Protein AF-0000000084531245 (afdb_homodimer)

pLDDT: mean 95.34, std 7.5, range [38.34, 98.94]

Sequence (438 aa):
MPRAVPDQLADLPYADLLRPHTGPLRADARYDTAHFDGGEHTDESGAGAAFLECAFTGVALSGVKLRQARFNEVWVQAGRWVACDLSDSDWQDSAVTGGVLAGIAGYGSALRRVVFRGCKLEAVNLRAAVLRDVVFEDCLLRDVDFGEAKLTGVSFPGSTLEEVRLRGATLSKVDLRGAARLDLPDGHQGLRGALISSSQLLDLAPQFAHALGIQVKDVMPRAVPDQLADLPYADLLRPHTGPLRADARYDTAHFDGGEHTDESGAGAAFLECAFTGVALSGVKLRQARFNEVWVQAGRWVACDLSDSDWQDSAVTGGVLAGIAGYGSALRRVVFRGCKLEAVNLRAAVLRDVVFEDCLLRDVDFGEAKLTGVSFPGSTLEEVRLRGATLSKVDLRGAARLDLPDGHQGLRGALISSSQLLDLAPQFAHALGIQVKDV

Secondary structure (DSSP, 8-state):
------SSGGGSTTGGG-EE--S---TT-EEESEEEES-EEES-B-TT-EEES-EEES-EEES-B-TT-EEES-EEEEEEEES-B-TT-EEEEEEEEEEEEES-B-TT-EEEEEEEES-EEES-B-TT-EEEEEEEES-EEES-B-TT-EEEEEE-TT-EEES-B-TT-EEESEE-TT-SEEE-TTGGGT-TTEEE-HHHHHHHHHHHHHHTT-EE---/------SSGGGSTTGGG-EE--S---TT-EEESEEEES-EEES-B-TT-EEES-EEES-EEES-B-TT-EEES-EEEEEEEES-B-TT-EEEEEEEEEEEEES-B-TT-EEEEEEEES-EEES-B-TT-EEEEEEEES-EEES-B-TT-EEEEEE-TT-EEES-B-TT-EEESEE-TT-SEEE-TTGGGT-TTEEE-HHHHHHHHHHHHHHTT-EE---

InterPro domains:
  IPR001646 Pentapeptide repeat [PF13599] (90-165)

Nearest PDB structures (foldseek):
  6fls-assembly1_A  TM=7.492E-01  e=1.542E-08  Clostridium botulinum
  2w7z-assembly1_A  TM=6.472E-01  e=1.890E-09  Enterococcus faecalis
  2j8k-assembly1_A  TM=6.801E-01  e=9.254E-08  Nostoc punctiforme
  2xt4-assembly1_A  TM=4.707E-01  e=8.792E-08  Xanthomonas albilineans
  4yei-assembly3_C  TM=3.293E-01  e=1.134E-08  synthetic construct

Solvent-accessible surface area (backbone atoms only — not comparable to full-atom values): 19216 Å² total; per-residue (Å²): 121,83,76,81,76,67,89,48,69,81,61,40,95,57,43,88,61,45,36,83,53,88,70,81,64,41,57,61,35,76,41,67,24,29,28,34,72,38,61,73,44,63,66,35,42,24,34,45,15,35,34,35,47,24,36,33,41,44,29,31,33,38,44,26,32,28,34,46,16,36,35,37,40,28,41,36,32,47,26,41,39,31,46,26,33,34,30,45,15,38,39,29,56,24,38,38,35,36,36,37,39,31,45,30,36,26,35,48,15,37,36,34,45,30,39,37,34,46,26,38,36,34,44,28,35,30,32,47,14,38,35,35,45,28,38,35,32,48,21,42,34,35,42,28,33,34,30,48,11,38,37,34,42,29,36,26,42,58,10,34,36,39,58,28,37,26,44,64,21,46,35,38,65,23,40,48,56,47,32,69,39,84,37,44,87,38,37,82,56,21,39,36,33,27,34,32,21,63,72,53,43,60,72,46,31,65,55,45,35,49,74,54,44,27,44,73,54,74,133,122,81,76,81,76,65,89,48,70,81,61,39,95,57,42,87,61,44,38,82,52,85,71,81,63,43,57,60,37,76,40,66,24,28,27,35,71,36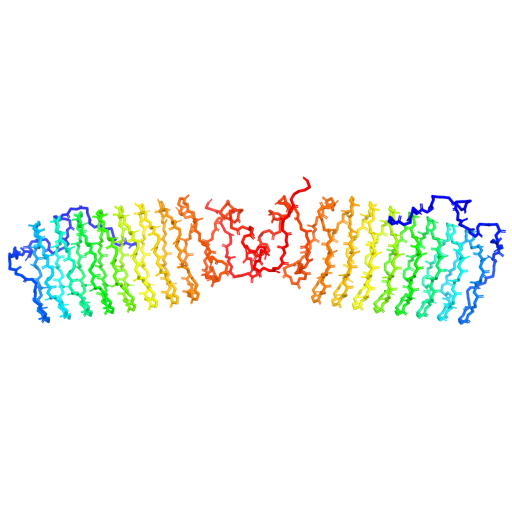,61,72,45,63,65,36,43,23,34,46,15,34,36,36,48,24,37,32,42,44,29,32,34,37,45,25,32,29,34,46,16,35,34,37,42,28,42,35,33,48,26,40,38,32,47,27,32,35,31,46,17,39,40,31,57,24,38,38,35,36,37,38,40,31,46,30,37,26,34,48,15,37,36,35,43,30,38,36,34,46,26,38,37,34,45,27,34,31,32,47,16,39,36,35,46,29,37,34,33,46,20,40,35,34,44,28,32,35,30,48,11,39,36,34,42,30,38,26,43,57,10,34,35,38,57,29,37,25,44,63,22,45,35,39,65,22,41,48,57,46,32,68,39,86,37,45,88,40,37,81,55,21,38,36,34,25,34,31,22,63,71,53,44,61,72,45,31,64,57,46,35,48,74,54,45,27,43,74,54,74,133

Radius of gyration: 33.43 Å; Cα contacts (8 Å, |Δi|>4): 1428; chains: 2; bounding box: 36×99×64 Å

Foldseek 3Di:
DLPDADPDLVSQPCSVVEDEDDDAADDLAEAENYEAAEDEHELAENANYEYALYEYENYEYYCYEHDQYEAYNYEYEQYEYECYEDDQYEAECYEYEHHEAENYEHDNYEHASYEYYNYEYYLYEHDQYEYAQYEAELYEHANYEPHLYEHENYEYANYEYHQYEFANYHYANYEDQRHPYDDYPPCCRGCVRYDYDPVVCVVCVCVVCVVVVHDDDDD/DLPDADPDLVSQPCSVVEDEDDDAADDLAEAENYEAAEDEHELAENANYEYALYEYENYEYYLYEHDQYEAYNYEYEQYEYECYEQDQYEAECYEHEHHEAENYEHDNYEHASYEYYNYEYYLYEHDQYEYAQYEAELYEHANYEPHLYEHENYEYANYEYHQYEFANYHYANYEDQRHPYDDYPPCCRGCVRYDYDPVVCVVCVCVVCVVVVHDDDDD

Structure (mmCIF, N/CA/C/O backbone):
data_AF-0000000084531245-model_v1
#
loop_
_entity.id
_entity.type
_entity.pdbx_description
1 polymer 'Pentapeptide repeat-containing protein'
#
loop_
_atom_site.group_PDB
_atom_site.id
_atom_site.type_symbol
_atom_site.label_atom_id
_atom_site.label_alt_id
_atom_site.label_comp_id
_atom_site.label_asym_id
_atom_site.label_entity_id
_atom_site.label_seq_id
_atom_site.pdbx_PDB_ins_code
_atom_site.Cartn_x
_atom_site.Cartn_y
_atom_site.Cartn_z
_atom_site.occupancy
_atom_site.B_iso_or_equiv
_atom_site.auth_seq_id
_atom_site.auth_comp_id
_atom_site.auth_asym_id
_atom_site.auth_atom_id
_atom_site.pdbx_PDB_model_num
ATOM 1 N N . MET A 1 1 ? -19.453 25.75 10.125 1 38.34 1 MET A N 1
ATOM 2 C CA . MET A 1 1 ? -18.672 26.516 9.156 1 38.34 1 MET A CA 1
ATOM 3 C C . MET A 1 1 ? -17.359 27.016 9.766 1 38.34 1 MET A C 1
ATOM 5 O O . MET A 1 1 ? -17.344 27.484 10.906 1 38.34 1 MET A O 1
ATOM 9 N N . PRO A 1 2 ? -16.281 26.359 9.336 1 47.31 2 PRO A N 1
ATOM 10 C CA . PRO A 1 2 ? -15.086 26.906 9.977 1 47.31 2 PRO A CA 1
ATOM 11 C C . PRO A 1 2 ? -15.109 28.422 10.109 1 47.31 2 PRO A C 1
ATOM 13 O O . PRO A 1 2 ? -15.727 29.109 9.289 1 47.31 2 PRO A O 1
ATOM 16 N N . ARG A 1 3 ? -15.336 29 11.227 1 59 3 ARG A N 1
ATOM 17 C CA . ARG A 1 3 ? -15.305 30.453 11.383 1 59 3 ARG A CA 1
ATOM 18 C C . ARG A 1 3 ? -14.305 31.078 10.422 1 59 3 ARG A C 1
ATOM 20 O O . ARG A 1 3 ? -13.211 30.547 10.219 1 59 3 ARG A O 1
ATOM 27 N N . ALA A 1 4 ? -14.703 31.969 9.523 1 73.56 4 ALA A N 1
ATOM 28 C CA . ALA A 1 4 ? -13.922 32.75 8.562 1 73.56 4 ALA A CA 1
ATOM 29 C C . ALA A 1 4 ? -12.688 33.344 9.219 1 73.56 4 ALA A C 1
ATOM 31 O O . ALA A 1 4 ? -12.773 33.938 10.305 1 73.56 4 ALA A O 1
ATOM 32 N N . VAL A 1 5 ? -11.578 33.031 8.812 1 86.81 5 VAL A N 1
ATOM 33 C CA . VAL A 1 5 ? -10.312 33.562 9.297 1 86.81 5 VAL A CA 1
ATOM 34 C C . VAL A 1 5 ? -10.227 35.062 8.961 1 86.81 5 VAL A C 1
ATOM 36 O O . VAL A 1 5 ? -10.453 35.438 7.816 1 86.81 5 VAL A O 1
ATOM 39 N N . PRO A 1 6 ? -10.078 35.844 9.938 1 91.5 6 PRO A N 1
ATOM 40 C CA . PRO A 1 6 ? -9.945 37.281 9.656 1 91.5 6 PRO A CA 1
ATOM 41 C C . PRO A 1 6 ? -8.789 37.594 8.711 1 91.5 6 PRO A C 1
ATOM 43 O O . PRO A 1 6 ? -7.703 37 8.852 1 91.5 6 PRO A O 1
ATOM 46 N N . ASP A 1 7 ? -8.977 38.625 7.805 1 90.25 7 ASP A N 1
ATOM 47 C CA . ASP A 1 7 ? -7.938 39 6.848 1 90.25 7 ASP A CA 1
ATOM 48 C C . ASP A 1 7 ? -7.125 40.188 7.352 1 90.25 7 ASP A C 1
ATOM 50 O O . ASP A 1 7 ? -5.941 40.312 7.035 1 90.25 7 ASP A O 1
ATOM 54 N N . GLN A 1 8 ? -7.906 41.031 8.055 1 95.38 8 GLN A N 1
ATOM 55 C CA . GLN A 1 8 ? -7.246 42.219 8.602 1 95.38 8 GLN A CA 1
ATOM 56 C C . GLN A 1 8 ? -7.605 42.406 10.07 1 95.38 8 GLN A C 1
ATOM 58 O O . GLN A 1 8 ? -8.578 41.844 10.562 1 95.38 8 GLN A O 1
ATOM 63 N N . LEU A 1 9 ? -6.824 43.219 10.695 1 96.12 9 LEU A N 1
ATOM 64 C CA . LEU A 1 9 ? -6.965 43.469 12.125 1 96.12 9 LEU A CA 1
ATOM 65 C C . LEU A 1 9 ? -8.383 43.906 12.461 1 96.12 9 LEU A C 1
ATOM 67 O O . LEU A 1 9 ? -8.969 43.438 13.438 1 96.12 9 LEU A O 1
ATOM 71 N N . ALA A 1 10 ? -8.953 44.719 11.586 1 95.81 10 ALA A N 1
ATOM 72 C CA . ALA A 1 10 ? -10.266 45.312 11.828 1 95.81 10 ALA A CA 1
ATOM 73 C C . ALA A 1 10 ? -11.367 44.25 11.781 1 95.81 10 ALA A C 1
ATOM 75 O O . ALA A 1 10 ? -12.484 44.5 12.234 1 95.81 10 ALA A O 1
ATOM 76 N N . ASP A 1 11 ? -11.078 43.094 11.195 1 95.94 11 ASP A N 1
ATOM 77 C CA . ASP A 1 11 ? -12.062 42.031 11.039 1 95.94 11 ASP A CA 1
ATOM 78 C C . ASP A 1 11 ? -12.188 41.219 12.312 1 95.94 11 ASP A C 1
ATOM 80 O O . ASP A 1 11 ? -13.117 40.406 12.453 1 95.94 11 ASP A O 1
ATOM 84 N N . LEU A 1 12 ? -11.258 41.438 13.289 1 97 12 LEU A N 1
ATOM 85 C CA . LEU A 1 12 ? -11.281 40.656 14.523 1 97 12 LEU A CA 1
ATOM 86 C C . LEU A 1 12 ? -12.453 41.062 15.406 1 97 12 LEU A C 1
ATOM 88 O O . LEU A 1 12 ? -12.773 42.25 15.508 1 97 12 LEU A O 1
ATOM 92 N N . PRO A 1 13 ? -13.109 40.094 16 1 95.88 13 PRO A N 1
ATOM 93 C CA . PRO A 1 13 ? -14.242 40.406 16.875 1 95.88 13 PRO A CA 1
ATOM 94 C C . PRO A 1 13 ? -13.836 41.344 18.031 1 95.88 13 PRO A C 1
ATOM 96 O O . PRO A 1 13 ? -14.672 42.062 18.562 1 95.88 13 PRO A O 1
ATOM 99 N N . TYR A 1 14 ? -12.57 41.375 18.438 1 97.62 14 TYR A N 1
ATOM 100 C CA . TYR A 1 14 ? -12.102 42.156 19.578 1 97.62 14 TYR A CA 1
ATOM 101 C C . TYR A 1 14 ? -11.172 43.281 19.125 1 97.62 14 TYR A C 1
ATOM 103 O O . TYR A 1 14 ? -10.406 43.812 19.922 1 97.62 14 TYR A O 1
ATOM 111 N N . ALA A 1 15 ? -11.25 43.688 17.891 1 97.94 15 ALA A N 1
ATOM 112 C CA . ALA A 1 15 ? -10.344 44.688 17.312 1 97.94 15 ALA A CA 1
ATOM 113 C C . ALA A 1 15 ? -10.383 46 18.094 1 97.94 15 ALA A C 1
ATOM 115 O O . ALA A 1 15 ? -9.336 46.594 18.359 1 97.94 15 ALA A O 1
ATOM 116 N N . ASP A 1 16 ? -11.5 46.344 18.562 1 97.44 16 ASP A N 1
ATOM 117 C CA . ASP A 1 16 ? -11.688 47.625 19.219 1 97.44 16 ASP A CA 1
ATOM 118 C C . ASP A 1 16 ? -11.125 47.625 20.641 1 97.44 16 ASP A C 1
ATOM 120 O O . ASP A 1 16 ? -10.93 48.688 21.25 1 97.44 16 ASP A O 1
ATOM 124 N N . LEU A 1 17 ? -10.914 46.469 21.109 1 98.25 17 LEU A N 1
ATOM 125 C CA . LEU A 1 17 ? -10.453 46.344 22.484 1 98.25 17 LEU A CA 1
ATOM 126 C C . LEU A 1 17 ? -8.93 46.312 22.547 1 98.25 17 LEU A C 1
ATOM 128 O O . LEU A 1 17 ? -8.352 46.438 23.625 1 98.25 17 LEU A O 1
ATOM 132 N N . LEU A 1 18 ? -8.32 46.156 21.406 1 98.44 18 LEU A N 1
ATOM 133 C CA . LEU A 1 18 ? -6.879 45.938 21.359 1 98.44 18 LEU A CA 1
ATOM 134 C C . LEU A 1 18 ? -6.137 47.188 21.859 1 98.44 18 LEU A C 1
ATOM 136 O O . LEU A 1 18 ? -6.488 48.312 21.5 1 98.44 18 LEU A O 1
ATOM 140 N N . ARG A 1 19 ? -5.219 47.031 22.703 1 98 19 ARG A N 1
ATOM 141 C CA . ARG A 1 19 ? -4.301 48.062 23.156 1 98 19 ARG A CA 1
ATOM 142 C C . ARG A 1 19 ? -2.865 47.719 22.766 1 98 19 ARG A C 1
ATOM 144 O O . ARG A 1 19 ? -2.436 46.562 22.875 1 98 19 ARG A O 1
ATOM 151 N N . PRO A 1 20 ? -2.193 48.719 22.344 1 97.44 20 PRO A N 1
ATOM 152 C CA . PRO A 1 20 ? -0.807 48.469 21.953 1 97.44 20 PRO A CA 1
ATOM 153 C C . PRO A 1 20 ? 0.051 48 23.125 1 97.44 20 PRO A C 1
ATOM 155 O O . PRO A 1 20 ? -0.112 48.469 24.25 1 97.44 20 PRO A O 1
ATOM 158 N N . HIS A 1 21 ? 0.826 47.031 22.859 1 96.31 21 HIS A N 1
ATOM 159 C CA . HIS A 1 21 ? 1.836 46.562 23.812 1 96.31 21 HIS A CA 1
ATOM 160 C C . HIS A 1 21 ? 3.242 46.812 23.266 1 96.31 21 HIS A C 1
ATOM 162 O O . HIS A 1 21 ? 3.578 46.344 22.188 1 96.31 21 HIS A O 1
ATOM 168 N N . THR A 1 22 ? 4.148 47.469 24.031 1 92.19 22 THR A N 1
ATOM 169 C CA . THR A 1 22 ? 5.48 47.781 23.531 1 92.19 22 THR A CA 1
ATOM 170 C C . THR A 1 22 ? 6.555 47.188 24.438 1 92.19 22 THR A C 1
ATOM 172 O O . THR A 1 22 ? 7.746 47.281 24.141 1 92.19 22 THR A O 1
ATOM 175 N N . GLY A 1 23 ? 6.258 46.562 25.438 1 93.75 23 GLY A N 1
ATOM 176 C CA . GLY A 1 23 ? 7.227 46 26.359 1 93.75 23 GLY A CA 1
ATOM 177 C C . GLY A 1 23 ? 7.672 44.594 25.969 1 93.75 23 GLY A C 1
ATOM 178 O O . GLY A 1 23 ? 7.238 44.094 24.938 1 93.75 23 GLY A O 1
ATOM 179 N N . PRO A 1 24 ? 8.641 44.062 26.703 1 96.25 24 PRO A N 1
ATOM 180 C CA . PRO A 1 24 ? 9.102 42.688 26.438 1 96.25 24 PRO A CA 1
ATOM 181 C C . PRO A 1 24 ? 8.07 41.625 26.828 1 96.25 24 PRO A C 1
ATOM 183 O O . PRO A 1 24 ? 7.094 41.938 27.516 1 96.25 24 PRO A O 1
ATOM 186 N N . LEU A 1 25 ? 8.258 40.5 26.281 1 97.62 25 LEU A N 1
ATOM 187 C CA . LEU A 1 25 ? 7.477 39.344 26.75 1 97.62 25 LEU A CA 1
ATOM 188 C C . LEU A 1 25 ? 7.984 38.875 28.109 1 97.62 25 LEU A C 1
ATOM 190 O O . LEU A 1 25 ? 9.195 38.875 28.359 1 97.62 25 LEU A O 1
ATOM 194 N N . ARG A 1 26 ? 7.113 38.5 28.891 1 97.62 26 ARG A N 1
ATOM 195 C CA . ARG A 1 26 ? 7.5 38.062 30.234 1 97.62 26 ARG A CA 1
ATOM 196 C C . ARG A 1 26 ? 6.883 36.719 30.562 1 97.62 26 ARG A C 1
ATOM 198 O O . ARG A 1 26 ? 5.734 36.438 30.203 1 97.62 26 ARG A O 1
ATOM 205 N N . ALA A 1 27 ? 7.633 35.906 31.281 1 98.12 27 ALA A N 1
ATOM 206 C CA . ALA A 1 27 ? 7.152 34.594 31.734 1 98.12 27 ALA A CA 1
ATOM 207 C C . ALA A 1 27 ? 5.91 34.75 32.594 1 98.12 27 ALA A C 1
ATOM 209 O O . ALA A 1 27 ? 5.832 35.656 33.438 1 98.12 27 ALA A O 1
ATOM 210 N N . ASP A 1 28 ? 4.945 33.969 32.375 1 98.19 28 ASP A N 1
ATOM 211 C CA . ASP A 1 28 ? 3.725 33.844 33.156 1 98.19 28 ASP A CA 1
ATOM 212 C C . ASP A 1 28 ? 2.887 35.094 33.094 1 98.19 28 ASP A C 1
ATOM 214 O O . ASP A 1 28 ? 1.968 35.281 33.906 1 98.19 28 ASP A O 1
ATOM 218 N N . ALA A 1 29 ? 3.238 36 32.219 1 98.25 29 ALA A N 1
ATOM 219 C CA . ALA A 1 29 ? 2.441 37.188 32.031 1 98.25 29 ALA A CA 1
ATOM 220 C C . ALA A 1 29 ? 1.121 36.906 31.328 1 98.25 29 ALA A C 1
ATOM 222 O O . ALA A 1 29 ? 1.006 35.906 30.625 1 98.25 29 ALA A O 1
ATOM 223 N N . ARG A 1 30 ? 0.174 37.688 31.656 1 98.56 30 ARG A N 1
ATOM 224 C CA . ARG A 1 30 ? -1.109 37.625 30.969 1 98.56 30 ARG A CA 1
ATOM 225 C C . ARG A 1 30 ? -1.306 38.844 30.047 1 98.56 30 ARG A C 1
ATOM 227 O O . ARG A 1 30 ? -1.267 39.969 30.5 1 98.56 30 ARG A O 1
ATOM 234 N N . TYR A 1 31 ? -1.425 38.562 28.875 1 98.5 31 TYR A N 1
ATOM 235 C CA . TYR A 1 31 ? -1.723 39.594 27.891 1 98.5 31 TYR A CA 1
ATOM 236 C C . TYR A 1 31 ? -3.156 39.469 27.375 1 98.5 31 TYR A C 1
ATOM 238 O O . TYR A 1 31 ? -3.527 38.438 26.797 1 98.5 31 TYR A O 1
ATOM 246 N N . ASP A 1 32 ? -3.928 40.406 27.672 1 98.38 32 ASP A N 1
ATOM 247 C CA . ASP A 1 32 ? -5.332 40.469 27.266 1 98.38 32 ASP A CA 1
ATOM 248 C C . ASP A 1 32 ? -5.602 41.656 26.344 1 98.38 32 ASP A C 1
ATOM 250 O O . ASP A 1 32 ? -5.332 42.812 26.703 1 98.38 32 ASP A O 1
ATOM 254 N N . THR A 1 33 ? -6.137 41.312 25.141 1 98.62 33 THR A N 1
ATOM 255 C CA . THR A 1 33 ? -6.484 42.344 24.172 1 98.62 33 THR A CA 1
ATOM 256 C C . THR A 1 33 ? -5.281 43.25 23.875 1 98.62 33 THR A C 1
ATOM 258 O O . THR A 1 33 ? -5.402 44.469 23.844 1 98.62 33 THR A O 1
ATOM 261 N N . ALA A 1 34 ? -4.211 42.625 23.766 1 98.69 34 ALA A N 1
ATOM 262 C CA . ALA A 1 34 ? -2.98 43.344 23.438 1 98.69 34 ALA A CA 1
ATOM 263 C C . ALA A 1 34 ? -2.678 43.25 21.953 1 98.69 34 ALA A C 1
ATOM 265 O O . ALA A 1 34 ? -2.902 42.188 21.328 1 98.69 34 ALA A O 1
ATOM 266 N N . HIS A 1 35 ? -2.23 44.312 21.375 1 98.75 35 HIS A N 1
ATOM 267 C CA . HIS A 1 35 ? -1.747 44.344 20 1 98.75 35 HIS A CA 1
ATOM 268 C C . HIS A 1 35 ? -0.234 44.5 19.953 1 98.75 35 HIS A C 1
ATOM 270 O O . HIS A 1 35 ? 0.286 45.531 20.375 1 98.75 35 HIS A O 1
ATOM 276 N N . PHE A 1 36 ? 0.407 43.469 19.578 1 98.12 36 PHE A N 1
ATOM 277 C CA . PHE A 1 36 ? 1.828 43.531 19.266 1 98.12 36 PHE A CA 1
ATOM 278 C C . PHE A 1 36 ? 2.039 43.938 17.797 1 98.12 36 PHE A C 1
ATOM 280 O O . PHE A 1 36 ? 1.773 43.125 16.906 1 98.12 36 PHE A O 1
ATOM 287 N N . ASP A 1 37 ? 2.441 45.094 17.547 1 96.88 37 ASP A N 1
ATOM 288 C CA . ASP A 1 37 ? 2.457 45.688 16.219 1 96.88 37 ASP A CA 1
ATOM 289 C C . ASP A 1 37 ? 3.885 45.969 15.758 1 96.88 37 ASP A C 1
ATOM 291 O O . ASP A 1 37 ? 4.445 47.031 16.062 1 96.88 37 ASP A O 1
ATOM 295 N N . GLY A 1 38 ? 4.312 45.031 14.977 1 94.94 38 GLY A N 1
ATOM 296 C CA . GLY A 1 38 ? 5.684 45.156 14.508 1 94.94 38 GLY A CA 1
ATOM 297 C C . GLY A 1 38 ? 6.715 44.906 15.594 1 94.94 38 GLY A C 1
ATOM 298 O O . GLY A 1 38 ? 6.406 44.281 16.609 1 94.94 38 GLY A O 1
ATOM 299 N N . GLY A 1 39 ? 7.863 45.062 15.266 1 93.94 39 GLY A N 1
ATOM 300 C CA . G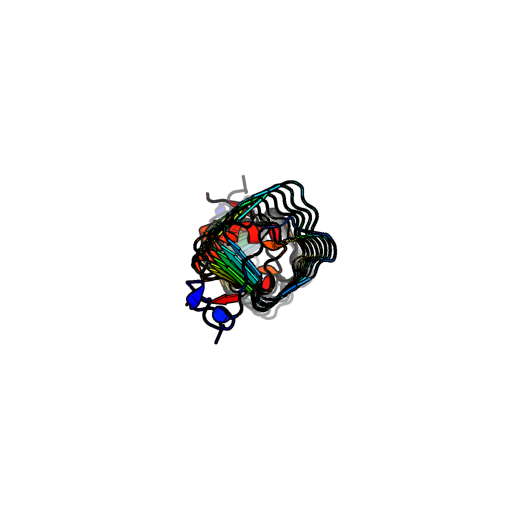LY A 1 39 ? 8.961 44.906 16.203 1 93.94 39 GLY A CA 1
ATOM 301 C C . GLY A 1 39 ? 9.531 43.5 16.234 1 93.94 39 GLY A C 1
ATOM 302 O O . GLY A 1 39 ? 9.234 42.688 15.367 1 93.94 39 GLY A O 1
ATOM 303 N N . GLU A 1 40 ? 10.5 43.438 17.172 1 96.38 40 GLU A N 1
ATOM 304 C CA . GLU A 1 40 ? 11.203 42.156 17.297 1 96.38 40 GLU A CA 1
ATOM 305 C C . GLU A 1 40 ? 11.414 41.781 18.766 1 96.38 40 GLU A C 1
ATOM 307 O O . GLU A 1 40 ? 11.703 42.625 19.594 1 96.38 40 GLU A O 1
ATOM 312 N N . HIS A 1 41 ? 11.141 40.625 19.078 1 97.19 41 HIS A N 1
ATOM 313 C CA . HIS A 1 41 ? 11.516 40.031 20.359 1 97.19 41 HIS A CA 1
ATOM 314 C C . HIS A 1 41 ? 12.586 38.969 20.172 1 97.19 41 HIS A C 1
ATOM 316 O O . HIS A 1 41 ? 12.398 38.031 19.406 1 97.19 41 HIS A O 1
ATOM 322 N N . THR A 1 42 ? 13.695 39.188 20.766 1 97.88 42 THR A N 1
ATOM 323 C CA . THR A 1 42 ? 14.82 38.25 20.609 1 97.88 42 THR A CA 1
ATOM 324 C C . THR A 1 42 ? 15.242 37.688 21.969 1 97.88 42 THR A C 1
ATOM 326 O O . THR A 1 42 ? 15.461 38.438 22.922 1 97.88 42 THR A O 1
ATOM 329 N N . ASP A 1 43 ? 15.281 36.438 22.062 1 98.06 43 ASP A N 1
ATOM 330 C CA . ASP A 1 43 ? 15.812 35.719 23.203 1 98.06 43 ASP A CA 1
ATOM 331 C C . ASP A 1 43 ? 15.094 36.094 24.5 1 98.06 43 ASP A C 1
ATOM 333 O O . ASP A 1 43 ? 15.719 36.219 25.547 1 98.06 43 ASP A O 1
ATOM 337 N N . GLU A 1 44 ? 13.812 36.469 24.297 1 98 44 GLU A N 1
ATOM 338 C CA . GLU A 1 44 ? 12.961 36.75 25.453 1 98 44 GLU A CA 1
ATOM 339 C C . GLU A 1 44 ? 12.242 35.5 25.922 1 98 44 GLU A C 1
ATOM 341 O O . GLU A 1 44 ? 12.219 34.5 25.219 1 98 44 GLU A O 1
ATOM 346 N N . SER A 1 45 ? 11.883 35.562 27.203 1 98.06 45 SER A N 1
ATOM 347 C CA . SER A 1 45 ? 11.141 34.406 27.719 1 98.06 45 SER A CA 1
ATOM 348 C C . SER A 1 45 ? 9.703 34.781 28.062 1 98.06 45 SER A C 1
ATOM 350 O O . SER A 1 45 ? 9.469 35.688 28.906 1 98.06 45 SER A O 1
ATOM 352 N N . GLY A 1 46 ? 8.812 34.281 27.406 1 98.06 46 GLY A N 1
ATOM 353 C CA . GLY A 1 46 ? 7.391 34.344 27.719 1 98.06 46 GLY A CA 1
ATOM 354 C C . GLY A 1 46 ? 6.805 33 28.109 1 98.06 46 GLY A C 1
ATOM 355 O O . GLY A 1 46 ? 5.648 32.719 27.797 1 98.06 46 GLY A O 1
ATOM 356 N N . ALA A 1 47 ? 7.68 32.094 28.688 1 98.56 47 ALA A N 1
ATOM 357 C CA . ALA A 1 47 ? 7.219 30.781 29.078 1 98.56 47 ALA A CA 1
ATOM 358 C C . ALA A 1 47 ? 5.996 30.859 29.984 1 98.56 47 ALA A C 1
ATOM 360 O O . ALA A 1 47 ? 5.953 31.672 30.906 1 98.56 47 ALA A O 1
ATOM 361 N N . GLY A 1 48 ? 5.012 30.109 29.641 1 98.62 48 GLY A N 1
ATOM 362 C CA . GLY A 1 48 ? 3.82 30.047 30.469 1 98.62 48 GLY A CA 1
ATOM 363 C C . GLY A 1 48 ? 2.918 31.25 30.312 1 98.62 48 GLY A C 1
ATOM 364 O O . GLY A 1 48 ? 1.887 31.359 30.984 1 98.62 48 GLY A O 1
ATOM 365 N N . ALA A 1 49 ? 3.254 32.188 29.453 1 98.75 49 ALA A N 1
ATOM 366 C CA . ALA A 1 49 ? 2.434 33.375 29.266 1 98.75 49 ALA A CA 1
ATOM 367 C C . ALA A 1 49 ? 1.095 33.031 28.625 1 98.75 49 ALA A C 1
ATOM 369 O O . ALA A 1 49 ? 0.962 31.969 27.984 1 98.75 49 ALA A O 1
ATOM 370 N N . ALA A 1 50 ? 0.125 33.781 28.906 1 98.88 50 ALA A N 1
ATOM 371 C CA . ALA A 1 50 ? -1.2 33.625 28.328 1 98.88 50 ALA A CA 1
ATOM 372 C C . ALA A 1 50 ? -1.567 34.812 27.438 1 98.88 50 ALA A C 1
ATOM 374 O O . ALA A 1 50 ? -1.448 35.969 27.859 1 98.88 50 ALA A O 1
ATOM 375 N N . PHE A 1 51 ? -1.919 34.531 26.281 1 98.88 51 PHE A N 1
ATOM 376 C CA . PHE A 1 51 ? -2.406 35.5 25.328 1 98.88 51 PHE A CA 1
ATOM 377 C C . PHE A 1 51 ? -3.883 35.281 25.031 1 98.88 51 PHE A C 1
ATOM 379 O O . PHE A 1 51 ? -4.266 34.25 24.5 1 98.88 51 PHE A O 1
ATOM 386 N N . LEU A 1 52 ? -4.691 36.156 25.438 1 98.81 52 LEU A N 1
ATOM 387 C CA . LEU A 1 52 ? -6.125 36.094 25.172 1 98.81 52 LEU A CA 1
ATOM 388 C C . LEU A 1 52 ? -6.578 37.281 24.312 1 98.81 52 LEU A C 1
ATOM 390 O O . LEU A 1 52 ? -6.379 38.438 24.688 1 98.81 52 LEU A O 1
ATOM 394 N N . GLU A 1 53 ? -7.207 36.938 23.172 1 98.62 53 GLU A N 1
ATOM 395 C CA . GLU A 1 53 ? -7.703 38 22.281 1 98.62 53 GLU A CA 1
ATOM 396 C C . GLU A 1 53 ? -6.598 39 21.953 1 98.62 53 GLU A C 1
ATOM 398 O O . GLU A 1 53 ? -6.785 40.219 22.109 1 98.62 53 GLU A O 1
ATOM 403 N N . CYS A 1 54 ? -5.523 38.469 21.484 1 98.81 54 CYS A N 1
ATOM 404 C CA . CYS A 1 54 ? -4.363 39.281 21.125 1 98.81 54 CYS A CA 1
ATOM 405 C C . CYS A 1 54 ? -4.113 39.25 19.625 1 98.81 54 CYS A C 1
ATOM 407 O O . CYS A 1 54 ? -4.598 38.344 18.922 1 98.81 54 CYS A O 1
ATOM 409 N N . ALA A 1 55 ? -3.43 40.188 19.125 1 98.75 55 ALA A N 1
ATOM 410 C CA . ALA A 1 55 ? -3.012 40.219 17.734 1 98.75 55 ALA A CA 1
ATOM 411 C C . ALA A 1 55 ? -1.517 40.5 17.609 1 98.75 55 ALA A C 1
ATOM 413 O O . ALA A 1 55 ? -0.973 41.344 18.344 1 98.75 55 ALA A O 1
ATOM 414 N N . PHE A 1 56 ? -0.858 39.781 16.797 1 98.38 56 PHE A N 1
ATOM 415 C CA . PHE A 1 56 ? 0.516 40.031 16.375 1 98.38 56 PHE A CA 1
ATOM 416 C C . PHE A 1 56 ? 0.572 40.438 14.914 1 98.38 56 PHE A C 1
ATOM 418 O O . PHE A 1 56 ? 0.233 39.625 14.031 1 98.38 56 PHE A O 1
ATOM 425 N N . THR A 1 57 ? 0.903 41.625 14.578 1 97.94 57 THR A N 1
ATOM 426 C CA . THR A 1 57 ? 0.996 42.094 13.195 1 97.94 57 THR A CA 1
ATOM 427 C C . THR A 1 57 ? 2.443 42.406 12.82 1 97.94 57 THR A C 1
ATOM 429 O O . THR A 1 57 ? 3.033 43.344 13.336 1 97.94 57 THR A O 1
ATOM 432 N N . GLY A 1 58 ? 3.023 41.562 12.008 1 97.69 58 GLY A N 1
ATOM 433 C CA . GLY A 1 58 ? 4.371 41.812 11.508 1 97.69 58 GLY A CA 1
ATOM 434 C C . GLY A 1 58 ? 5.434 41.688 12.586 1 97.69 58 GLY A C 1
ATOM 435 O O . GLY A 1 58 ? 6.43 42.406 12.562 1 97.69 58 GLY A O 1
ATOM 436 N N . VAL A 1 59 ? 5.176 40.875 13.547 1 98 59 VAL A N 1
ATOM 437 C CA . VAL A 1 59 ? 6.102 40.75 14.672 1 98 59 VAL A CA 1
ATOM 438 C C . VAL A 1 59 ? 7.129 39.656 14.383 1 98 59 VAL A C 1
ATOM 440 O O . VAL A 1 59 ? 6.777 38.562 13.906 1 98 59 VAL A O 1
ATOM 443 N N . ALA A 1 60 ? 8.422 39.969 14.641 1 98.5 60 ALA A N 1
ATOM 444 C CA . ALA A 1 60 ? 9.484 38.969 14.531 1 98.5 60 ALA A CA 1
ATOM 445 C C . ALA A 1 60 ? 9.852 38.406 15.898 1 98.5 60 ALA A C 1
ATOM 447 O O . ALA A 1 60 ? 10.094 39.156 16.844 1 98.5 60 ALA A O 1
ATOM 448 N N . LEU A 1 61 ? 9.805 37.156 16.031 1 98.5 61 LEU A N 1
ATOM 449 C CA . LEU A 1 61 ? 10.312 36.438 17.203 1 98.5 61 LEU A CA 1
ATOM 450 C C . LEU A 1 61 ? 11.531 35.594 16.828 1 98.5 61 LEU A C 1
ATOM 452 O O . LEU A 1 61 ? 11.5 34.844 15.867 1 98.5 61 LEU A O 1
ATOM 456 N N . SER A 1 62 ? 12.633 35.781 17.516 1 98.62 62 SER A N 1
ATOM 457 C CA . SER A 1 62 ? 13.852 35 17.297 1 98.62 62 SER A CA 1
ATOM 458 C C . SER A 1 62 ? 14.344 34.406 18.609 1 98.62 62 SER A C 1
ATOM 460 O O . SER A 1 62 ? 14.727 35.125 19.531 1 98.62 62 SER A O 1
ATOM 462 N N . GLY A 1 63 ? 14.289 33.156 18.703 1 98.62 63 GLY A N 1
ATOM 463 C CA . GLY A 1 63 ? 14.797 32.469 19.875 1 98.62 63 GLY A CA 1
ATOM 464 C C . GLY A 1 63 ? 13.953 32.688 21.109 1 98.62 63 GLY A C 1
ATOM 465 O O . GLY A 1 63 ? 14.453 32.625 22.234 1 98.62 63 GLY A O 1
ATOM 466 N N . VAL A 1 64 ? 12.742 33.094 20.938 1 98.69 64 VAL A N 1
ATOM 467 C CA . VAL A 1 64 ? 11.859 33.406 22.062 1 98.69 64 VAL A CA 1
ATOM 468 C C . VAL A 1 64 ? 11.352 32.094 22.688 1 98.69 64 VAL A C 1
ATOM 470 O O . VAL A 1 64 ? 10.977 31.172 21.969 1 98.69 64 VAL A O 1
ATOM 473 N N . LYS A 1 65 ? 11.359 32.031 24 1 98.81 65 LYS A N 1
ATOM 474 C CA . LYS A 1 65 ? 10.828 30.875 24.734 1 98.81 65 LYS A CA 1
ATOM 475 C C . LYS A 1 65 ? 9.352 31.094 25.078 1 98.81 65 LYS A C 1
ATOM 477 O O . LYS A 1 65 ? 9.016 31.969 25.875 1 98.81 65 LYS A O 1
ATOM 482 N N . LEU A 1 66 ? 8.578 30.281 24.547 1 98.75 66 LEU A N 1
ATOM 483 C CA . LEU A 1 66 ? 7.137 30.344 24.766 1 98.75 66 LEU A CA 1
ATOM 484 C C . LEU A 1 66 ? 6.59 28.984 25.203 1 98.75 66 LEU A C 1
ATOM 486 O O . LEU A 1 66 ? 5.457 28.641 24.859 1 98.75 66 LEU A O 1
ATOM 490 N N . ARG A 1 67 ? 7.488 28.203 25.812 1 98.75 67 ARG A N 1
ATOM 491 C CA . ARG A 1 67 ? 7.051 26.906 26.312 1 98.75 67 ARG A CA 1
ATOM 492 C C . ARG A 1 67 ? 5.84 27.047 27.219 1 98.75 67 ARG A C 1
ATOM 494 O O . ARG A 1 67 ? 5.777 27.969 28.047 1 98.75 67 ARG A O 1
ATOM 501 N N . GLN A 1 68 ? 4.832 26.219 27.047 1 98.81 68 GLN A N 1
ATOM 502 C CA . GLN A 1 68 ? 3.639 26.125 27.875 1 98.81 68 GLN A CA 1
ATOM 503 C C . GLN A 1 68 ? 2.805 27.406 27.781 1 98.81 68 GLN A C 1
ATOM 505 O O . GLN A 1 68 ? 1.9 27.625 28.594 1 98.81 68 GLN A O 1
ATOM 510 N N . ALA A 1 69 ? 3.109 28.25 26.828 1 98.88 69 ALA A N 1
ATOM 511 C CA . ALA A 1 69 ? 2.277 29.438 26.609 1 98.88 69 ALA A CA 1
ATOM 512 C C . ALA A 1 69 ? 0.9 29.047 26.078 1 98.88 69 ALA A C 1
ATOM 514 O O . ALA A 1 69 ? 0.731 27.953 25.516 1 98.88 69 ALA A O 1
ATOM 515 N N . ARG A 1 70 ? -0.074 29.859 26.344 1 98.94 70 ARG A N 1
ATOM 516 C CA . ARG A 1 70 ? -1.446 29.641 25.891 1 98.94 70 ARG A CA 1
ATOM 517 C C . ARG A 1 70 ? -1.914 30.766 24.969 1 98.94 70 ARG A C 1
ATOM 519 O O . ARG A 1 70 ? -1.849 31.938 25.344 1 98.94 70 ARG A O 1
ATOM 526 N N . PHE A 1 71 ? -2.326 30.375 23.828 1 98.88 71 PHE A N 1
ATOM 527 C CA . PHE A 1 71 ? -2.852 31.312 22.844 1 98.88 71 PHE A CA 1
ATOM 528 C C . PHE A 1 71 ? -4.332 31.047 22.578 1 98.88 71 PHE A C 1
ATOM 530 O O . PHE A 1 71 ? -4.691 30.031 21.969 1 98.88 71 PHE A O 1
ATOM 537 N N . ASN A 1 72 ? -5.191 31.859 23.078 1 98.81 72 ASN A N 1
ATOM 538 C CA . ASN A 1 72 ? -6.637 31.734 22.891 1 98.81 72 ASN A CA 1
ATOM 539 C C . ASN A 1 72 ? -7.215 32.938 22.156 1 98.81 72 ASN A C 1
ATOM 541 O O . ASN A 1 72 ? -7.168 34.062 22.656 1 98.81 72 ASN A O 1
ATOM 545 N N . GLU A 1 73 ? -7.785 32.719 20.984 1 98.31 73 GLU A N 1
ATOM 546 C CA . GLU A 1 73 ? -8.297 33.781 20.141 1 98.31 73 GLU A CA 1
ATOM 547 C C . GLU A 1 73 ? -7.195 34.781 19.781 1 98.31 73 GLU A C 1
ATOM 549 O O . GLU A 1 73 ? -7.352 35.969 19.984 1 98.31 73 GLU A O 1
ATOM 554 N N . VAL A 1 74 ? -6.184 34.188 19.25 1 98.69 74 VAL A N 1
ATOM 555 C CA . VAL A 1 74 ? -5.023 35 18.875 1 98.69 74 VAL A CA 1
ATOM 556 C C . VAL A 1 74 ? -4.891 35 17.344 1 98.69 74 VAL A C 1
ATOM 558 O O . VAL A 1 74 ? -5.102 33.969 16.688 1 98.69 74 VAL A O 1
ATOM 561 N N . TRP A 1 75 ? -4.621 36.156 16.828 1 98.62 75 TRP A N 1
ATOM 562 C CA . TRP A 1 75 ? -4.418 36.344 15.391 1 98.62 75 TRP A CA 1
ATOM 563 C C . TRP A 1 75 ? -3 36.812 15.102 1 98.62 75 TRP A C 1
ATOM 565 O O . TRP A 1 75 ? -2.541 37.812 15.68 1 98.62 75 TRP A O 1
ATOM 575 N N . VAL A 1 76 ? -2.258 36.062 14.305 1 98.5 76 VAL A N 1
ATOM 576 C CA . VAL A 1 76 ? -0.908 36.438 13.883 1 98.5 76 VAL A CA 1
ATOM 577 C C . VAL A 1 76 ? -0.894 36.719 12.383 1 98.5 76 VAL A C 1
ATOM 579 O O . VAL A 1 76 ? -1.359 35.906 11.578 1 98.5 76 VAL A O 1
ATOM 582 N N . GLN A 1 77 ? -0.446 37.844 12 1 98.25 77 GLN A N 1
ATOM 583 C CA . GLN A 1 77 ? -0.363 38.188 10.594 1 98.25 77 GLN A CA 1
ATOM 584 C C . GLN A 1 77 ? 1.067 38.562 10.203 1 98.25 77 GLN A C 1
ATOM 586 O O . GLN A 1 77 ? 1.688 39.406 10.828 1 98.25 77 GLN A O 1
ATOM 591 N N . ALA A 1 78 ? 1.623 37.906 9.141 1 97.62 78 ALA A N 1
ATOM 592 C CA . ALA A 1 78 ? 2.916 38.219 8.539 1 97.62 78 ALA A CA 1
ATOM 593 C C . ALA A 1 78 ? 4.035 38.156 9.57 1 97.62 78 ALA A C 1
ATOM 595 O O . ALA A 1 78 ? 4.898 39.031 9.609 1 97.62 78 ALA A O 1
ATOM 596 N N . GLY A 1 79 ? 3.885 37.188 10.398 1 97.5 79 GLY A N 1
ATOM 597 C CA . GLY A 1 79 ? 4.918 37 11.406 1 97.5 79 GLY A CA 1
ATOM 598 C C . GLY A 1 79 ? 6.113 36.219 10.906 1 97.5 79 GLY A C 1
ATOM 599 O O . GLY A 1 79 ? 5.977 35.375 10.008 1 97.5 79 GLY A O 1
ATOM 600 N N . ARG A 1 80 ? 7.312 36.531 11.508 1 98.56 80 ARG A N 1
ATOM 601 C CA . ARG A 1 80 ? 8.508 35.688 11.312 1 98.56 80 ARG A CA 1
ATOM 602 C C . ARG A 1 80 ? 8.984 35.125 12.641 1 98.56 80 ARG A C 1
ATOM 604 O O . ARG A 1 80 ? 9.664 35.781 13.414 1 98.56 80 ARG A O 1
ATOM 611 N N . TRP A 1 81 ? 8.641 33.938 12.883 1 98.75 81 TRP A N 1
ATOM 612 C CA . TRP A 1 81 ? 9.023 33.25 14.117 1 98.75 81 TRP A CA 1
ATOM 613 C C . TRP A 1 81 ? 10.102 32.219 13.844 1 98.75 81 TRP A C 1
ATOM 615 O O . TRP A 1 81 ? 9.859 31.234 13.125 1 98.75 81 TRP A O 1
ATOM 625 N N . VAL A 1 82 ? 11.289 32.438 14.375 1 98.81 82 VAL A N 1
ATOM 626 C CA . VAL A 1 82 ? 12.438 31.578 14.07 1 98.81 82 VAL A CA 1
ATOM 627 C C . VAL A 1 82 ? 13.039 31.047 15.359 1 98.81 82 VAL A C 1
ATOM 629 O O . VAL A 1 82 ? 13.281 31.797 16.297 1 98.81 82 VAL A O 1
ATOM 632 N N . ALA A 1 83 ? 13.219 29.828 15.445 1 98.75 83 ALA A N 1
ATOM 633 C CA . ALA A 1 83 ? 13.922 29.172 16.547 1 98.75 83 ALA A CA 1
ATOM 634 C C . ALA A 1 83 ? 13.219 29.422 17.875 1 98.75 83 ALA A C 1
ATOM 636 O O . ALA A 1 83 ? 13.867 29.609 18.906 1 98.75 83 ALA A O 1
ATOM 637 N N . CYS A 1 84 ? 11.906 29.5 17.828 1 98.81 84 CYS A N 1
ATOM 638 C CA . CYS A 1 84 ? 11.133 29.688 19.047 1 98.81 84 CYS A CA 1
ATOM 639 C C . CYS A 1 84 ? 10.766 28.359 19.688 1 98.81 84 CYS A C 1
ATOM 641 O O . CYS A 1 84 ? 10.625 27.344 18.984 1 98.81 84 CYS A O 1
ATOM 643 N N . ASP A 1 85 ? 10.695 28.312 20.953 1 98.94 85 ASP A N 1
ATOM 644 C CA . ASP A 1 85 ? 10.234 27.141 21.703 1 98.94 85 ASP A CA 1
ATOM 645 C C . ASP A 1 85 ? 8.758 27.266 22.062 1 98.94 85 ASP A C 1
ATOM 647 O O . ASP A 1 85 ? 8.398 27.984 23 1 98.94 85 ASP A O 1
ATOM 651 N N . LEU A 1 86 ? 7.941 26.562 21.391 1 98.88 86 LEU A N 1
ATOM 652 C CA . LEU A 1 86 ? 6.504 26.531 21.641 1 98.88 86 LEU A CA 1
ATOM 653 C C . LEU A 1 86 ? 6.07 25.172 22.188 1 98.88 86 LEU A C 1
ATOM 655 O O . LEU A 1 86 ? 4.91 24.781 22.031 1 98.88 86 LEU A O 1
ATOM 659 N N . SER A 1 87 ? 7.047 24.406 22.781 1 98.88 87 SER A N 1
ATOM 660 C CA . SER A 1 87 ? 6.723 23.078 23.281 1 98.88 87 SER A CA 1
ATOM 661 C C . SER A 1 87 ? 5.633 23.141 24.359 1 98.88 87 SER A C 1
ATOM 663 O O . SER A 1 87 ? 5.621 24.062 25.172 1 98.88 87 SER A O 1
ATOM 665 N N . ASP A 1 88 ? 4.676 22.266 24.281 1 98.88 88 ASP A N 1
ATOM 666 C CA . ASP A 1 88 ? 3.586 22.109 25.234 1 98.88 88 ASP A CA 1
ATOM 667 C C . ASP A 1 88 ? 2.709 23.359 25.281 1 98.88 88 ASP A C 1
ATOM 669 O O . ASP A 1 88 ? 2.072 23.641 26.297 1 98.88 88 ASP A O 1
ATOM 673 N N . SER A 1 89 ? 2.766 24.141 24.25 1 98.88 89 SER A N 1
ATOM 674 C CA . SER A 1 89 ? 1.88 25.297 24.172 1 98.88 89 SER A CA 1
ATOM 675 C C . SER A 1 89 ? 0.474 24.891 23.75 1 98.88 89 SER A C 1
ATOM 677 O O . SER A 1 89 ? 0.272 23.781 23.219 1 98.88 89 SER A O 1
ATOM 679 N N . ASP A 1 90 ? -0.506 25.719 24.016 1 98.94 90 ASP A N 1
ATOM 680 C CA . ASP A 1 90 ? -1.903 25.5 23.656 1 98.94 90 ASP A CA 1
ATOM 681 C C . ASP A 1 90 ? -2.418 26.609 22.75 1 98.94 90 ASP A C 1
ATOM 683 O O . ASP A 1 90 ? -2.271 27.797 23.062 1 98.94 90 ASP A O 1
ATOM 687 N N . TRP A 1 91 ? -2.947 26.203 21.688 1 98.88 91 TRP A N 1
ATOM 688 C CA . TRP A 1 91 ? -3.555 27.141 20.75 1 98.88 91 TRP A CA 1
ATOM 689 C C . TRP A 1 91 ? -5.027 26.812 20.531 1 98.88 91 TRP A C 1
ATOM 691 O O . TRP A 1 91 ? -5.387 25.672 20.266 1 98.88 91 TRP A O 1
ATOM 701 N N . GLN A 1 92 ? -5.859 27.766 20.688 1 98.75 92 GLN A N 1
ATOM 702 C CA . GLN A 1 92 ? -7.289 27.547 20.484 1 98.75 92 GLN A CA 1
ATOM 703 C C . GLN A 1 92 ? -7.926 28.734 19.766 1 98.75 92 GLN A C 1
ATOM 705 O O . GLN A 1 92 ? -7.617 29.891 20.062 1 98.75 92 GLN A O 1
ATOM 710 N N . ASP A 1 93 ? -8.766 28.453 18.766 1 98.31 93 ASP A N 1
ATOM 711 C CA . ASP A 1 93 ? -9.539 29.453 18.062 1 98.31 93 ASP A CA 1
ATOM 712 C C . ASP A 1 93 ? -8.633 30.578 17.547 1 98.31 93 ASP A C 1
ATOM 714 O O . ASP A 1 93 ? -8.922 31.766 17.781 1 98.31 93 ASP A O 1
ATOM 718 N N . SER A 1 94 ? -7.578 30.172 16.953 1 98.44 94 SER A N 1
ATOM 719 C CA . SER A 1 94 ? -6.547 31.109 16.547 1 98.44 94 SER A CA 1
ATOM 720 C C . SER A 1 94 ? -6.184 30.953 15.078 1 98.44 94 SER A C 1
ATOM 722 O O . SER A 1 94 ? -6.57 29.984 14.445 1 98.44 94 SER A O 1
ATOM 724 N N . ALA A 1 95 ? -5.527 31.984 14.508 1 98.62 95 ALA A N 1
ATOM 725 C CA . ALA A 1 95 ? -5.137 31.953 13.102 1 98.62 95 ALA A CA 1
ATOM 726 C C . ALA A 1 95 ? -3.758 32.562 12.906 1 98.62 95 ALA A C 1
ATOM 728 O O . ALA A 1 95 ? -3.424 33.562 13.555 1 98.62 95 ALA A O 1
ATOM 729 N N . VAL A 1 96 ? -3.016 31.938 12.07 1 98.44 96 VAL A N 1
ATOM 730 C CA . VAL A 1 96 ? -1.743 32.469 11.602 1 98.44 96 VAL A CA 1
ATOM 731 C C . VAL A 1 96 ? -1.805 32.688 10.086 1 98.44 96 VAL A C 1
ATOM 733 O O . VAL A 1 96 ? -1.983 31.75 9.32 1 98.44 96 VAL A O 1
ATOM 736 N N . THR A 1 97 ? -1.714 33.938 9.672 1 98.12 97 THR A N 1
ATOM 737 C CA . THR A 1 97 ? -1.872 34.281 8.258 1 98.12 97 THR A CA 1
ATOM 738 C C . THR A 1 97 ? -0.598 34.906 7.695 1 98.12 97 THR A C 1
ATOM 740 O O . THR A 1 97 ? -0.126 35.906 8.203 1 98.12 97 THR A O 1
ATOM 743 N N . GLY A 1 98 ? -0.114 34.219 6.746 1 96.75 98 GLY A N 1
ATOM 744 C CA . GLY A 1 98 ? 1.142 34.688 6.176 1 96.75 98 GLY A CA 1
ATOM 745 C C . GLY A 1 98 ? 2.324 34.5 7.109 1 96.75 98 GLY A C 1
ATOM 746 O O . GLY A 1 98 ? 2.152 34.125 8.266 1 96.75 98 GLY A O 1
ATOM 747 N N . GLY A 1 99 ? 3.506 34.625 6.496 1 97.06 99 GLY A N 1
ATOM 748 C CA . GLY A 1 99 ? 4.715 34.625 7.305 1 97.06 99 GLY A CA 1
ATOM 749 C C . GLY A 1 99 ? 5.465 33.312 7.273 1 97.06 99 GLY A C 1
ATOM 750 O O . GLY A 1 99 ? 5.219 32.469 6.402 1 97.06 99 GLY A O 1
ATOM 751 N N . VAL A 1 100 ? 6.473 33.25 8.25 1 98.69 100 VAL A N 1
ATOM 752 C CA . VAL A 1 100 ? 7.387 32.094 8.266 1 98.69 100 VAL A CA 1
ATOM 753 C C . VAL A 1 100 ? 7.535 31.578 9.695 1 98.69 100 VAL A C 1
ATOM 755 O O . VAL A 1 100 ? 7.742 32.375 10.625 1 98.69 100 VAL A O 1
ATOM 758 N N . LEU A 1 101 ? 7.34 30.375 9.875 1 98.81 101 LEU A N 1
ATOM 759 C CA . LEU A 1 101 ? 7.699 29.641 11.078 1 98.81 101 LEU A CA 1
ATOM 760 C C . LEU A 1 101 ? 8.836 28.656 10.805 1 98.81 101 LEU A C 1
ATOM 762 O O . LEU A 1 101 ? 8.656 27.672 10.094 1 98.81 101 LEU A O 1
ATOM 766 N N . ALA A 1 102 ? 10.055 28.969 11.297 1 98.88 102 ALA A N 1
ATOM 767 C CA . ALA A 1 102 ? 11.219 28.172 10.961 1 98.88 102 ALA A CA 1
ATOM 768 C C . ALA A 1 102 ? 11.93 27.688 12.219 1 98.88 102 ALA A C 1
ATOM 770 O O . ALA A 1 102 ? 12.141 28.453 13.164 1 98.88 102 ALA A O 1
ATOM 771 N N . GLY A 1 103 ? 12.203 26.438 12.219 1 98.81 103 GLY A N 1
ATOM 772 C CA . GLY A 1 103 ? 12.938 25.891 13.344 1 98.81 103 GLY A CA 1
ATOM 773 C C . GLY A 1 103 ? 12.156 25.922 14.641 1 98.81 103 GLY A C 1
ATOM 774 O O . GLY A 1 103 ? 12.727 26.141 15.711 1 98.81 103 GLY A O 1
ATOM 775 N N . ILE A 1 104 ? 10.891 25.812 14.625 1 98.88 104 ILE A N 1
ATOM 776 C CA . ILE A 1 104 ? 10.031 25.906 15.797 1 98.88 104 ILE A CA 1
ATOM 777 C C . ILE A 1 104 ? 10.008 24.562 16.531 1 98.88 104 ILE A C 1
ATOM 779 O O . ILE A 1 104 ? 9.883 23.5 15.898 1 98.88 104 ILE A O 1
ATOM 783 N N . ALA A 1 105 ? 10.219 24.609 17.812 1 98.88 105 ALA A N 1
ATOM 784 C CA . ALA A 1 105 ? 9.938 23.453 18.672 1 98.88 105 ALA A CA 1
ATOM 785 C C . ALA A 1 105 ? 8.516 23.5 19.203 1 98.88 105 ALA A C 1
ATOM 787 O O . ALA A 1 105 ? 8.227 24.234 20.156 1 98.88 105 ALA A O 1
ATOM 788 N N . GLY A 1 106 ? 7.68 22.719 18.688 1 98.81 106 GLY A N 1
ATOM 789 C CA . GLY A 1 106 ? 6.289 22.688 19.109 1 98.81 106 GLY A CA 1
ATOM 790 C C . GLY A 1 106 ? 5.836 21.312 19.594 1 98.81 106 GLY A C 1
ATOM 791 O O . GLY A 1 106 ? 4.645 21 19.547 1 98.81 106 GLY A O 1
ATOM 792 N N . TYR A 1 107 ? 6.797 20.422 19.938 1 98.69 107 TYR A N 1
ATOM 793 C CA . TYR A 1 107 ? 6.422 19.078 20.359 1 98.69 107 TYR A CA 1
ATOM 794 C C . TYR A 1 107 ? 5.512 19.125 21.578 1 98.69 107 TYR A C 1
ATOM 796 O O . TYR A 1 107 ? 5.652 20 22.438 1 98.69 107 TYR A O 1
ATOM 804 N N . GLY A 1 108 ? 4.531 18.312 21.609 1 98.75 108 GLY A N 1
ATOM 805 C CA . GLY A 1 108 ? 3.604 18.203 22.719 1 98.75 108 GLY A CA 1
ATOM 806 C C . GLY A 1 108 ? 2.561 19.297 22.75 1 98.75 108 GLY A C 1
ATOM 807 O O . GLY A 1 108 ? 1.74 19.359 23.656 1 98.75 108 GLY A O 1
ATOM 808 N N . SER A 1 109 ? 2.543 20.141 21.812 1 98.88 109 SER A N 1
ATOM 809 C CA . SER A 1 109 ? 1.587 21.25 21.781 1 98.88 109 SER A CA 1
ATOM 810 C C . SER A 1 109 ? 0.185 20.75 21.438 1 98.88 109 SER A C 1
ATOM 812 O O . SER A 1 109 ? 0.015 19.625 20.953 1 98.88 109 SER A O 1
ATOM 814 N N . ALA A 1 110 ? -0.828 21.531 21.75 1 98.94 110 ALA A N 1
ATOM 815 C CA . ALA A 1 110 ? -2.223 21.25 21.406 1 98.94 110 ALA A CA 1
ATOM 816 C C . ALA A 1 110 ? -2.814 22.391 20.578 1 98.94 110 ALA A C 1
ATOM 818 O O . ALA A 1 110 ? -2.783 23.547 21 1 98.94 110 ALA A O 1
ATOM 819 N N . LEU A 1 111 ? -3.271 22.062 19.469 1 98.88 111 LEU A N 1
ATOM 820 C CA . LEU A 1 111 ? -3.936 23.016 18.578 1 98.88 111 LEU A CA 1
ATOM 821 C C . LEU A 1 111 ? -5.383 22.609 18.328 1 98.88 111 LEU A C 1
ATOM 823 O O . LEU A 1 111 ? -5.648 21.484 17.891 1 98.88 111 LEU A O 1
ATOM 827 N N . ARG A 1 112 ? -6.305 23.453 18.688 1 98.88 112 ARG A N 1
ATOM 828 C CA . ARG A 1 112 ? -7.723 23.219 18.453 1 98.88 112 ARG A CA 1
ATOM 829 C C . ARG A 1 112 ? -8.375 24.375 17.719 1 98.88 112 ARG A C 1
ATOM 831 O O . ARG A 1 112 ? -8.359 25.516 18.203 1 98.88 112 ARG A O 1
ATOM 838 N N . ARG A 1 113 ? -8.953 24.109 16.594 1 98.62 113 ARG A N 1
ATOM 839 C CA . ARG A 1 113 ? -9.594 25.125 15.773 1 98.62 113 ARG A CA 1
ATOM 840 C C . ARG A 1 113 ? -8.617 26.25 15.422 1 98.62 113 ARG A C 1
ATOM 842 O O . ARG A 1 113 ? -8.844 27.406 15.758 1 98.62 113 ARG A O 1
ATOM 849 N N . VAL A 1 114 ? -7.578 25.812 14.766 1 98.75 114 VAL A N 1
ATOM 850 C CA . VAL A 1 114 ? -6.535 26.734 14.328 1 98.75 114 VAL A CA 1
ATOM 851 C C . VAL A 1 114 ? -6.41 26.688 12.812 1 98.75 114 VAL A C 1
ATOM 853 O O . VAL A 1 114 ? -6.531 25.625 12.195 1 98.75 114 VAL A O 1
ATOM 856 N N . VAL A 1 115 ? -6.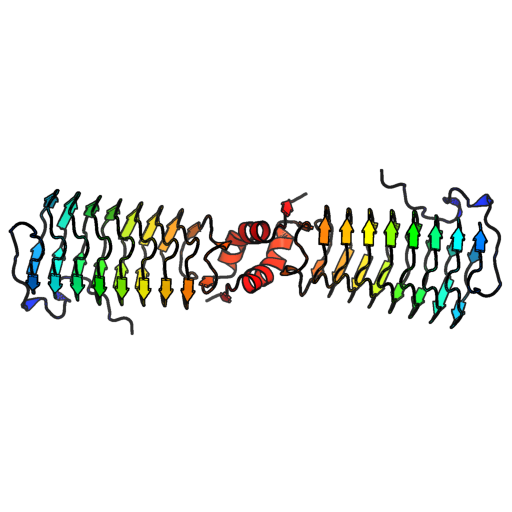199 27.844 12.211 1 98.69 115 VAL A N 1
ATOM 857 C CA . VAL A 1 115 ? -5.984 27.922 10.773 1 98.69 115 VAL A CA 1
ATOM 858 C C . VAL A 1 115 ? -4.617 28.547 10.492 1 98.69 115 VAL A C 1
ATOM 860 O O . VAL A 1 115 ? -4.277 29.594 11.055 1 98.69 115 VAL A O 1
ATOM 863 N N . PHE A 1 116 ? -3.838 27.875 9.688 1 98.69 116 PHE A N 1
ATOM 864 C CA . PHE A 1 116 ? -2.67 28.453 9.031 1 98.69 116 PHE A CA 1
ATOM 865 C C . PHE A 1 116 ? -2.969 28.766 7.574 1 98.69 116 PHE A C 1
ATOM 867 O O . PHE A 1 116 ? -3.383 27.891 6.816 1 98.69 116 PHE A O 1
ATOM 874 N N . ARG A 1 117 ? -2.832 30.047 7.199 1 98.56 117 ARG A N 1
ATOM 875 C CA . ARG A 1 117 ? -3.123 30.422 5.82 1 98.56 117 ARG A CA 1
ATOM 876 C C . ARG A 1 117 ? -1.938 31.156 5.191 1 98.56 117 ARG A C 1
ATOM 878 O O . ARG A 1 117 ? -1.479 32.156 5.715 1 98.56 117 ARG A O 1
ATOM 885 N N . GLY A 1 118 ? -1.494 30.562 4.102 1 98.19 118 GLY A N 1
ATOM 886 C CA . GLY A 1 118 ? -0.423 31.219 3.363 1 98.19 118 GLY A CA 1
ATOM 887 C C . GLY A 1 118 ? 0.891 31.25 4.121 1 98.19 118 GLY A C 1
ATOM 888 O O . GLY A 1 118 ? 1.646 32.219 4.023 1 98.19 118 GLY A O 1
ATOM 889 N N . CYS A 1 119 ? 1.175 30.281 4.898 1 98.44 119 CYS A N 1
ATOM 890 C CA . CYS A 1 119 ? 2.367 30.25 5.742 1 98.44 119 CYS A CA 1
ATOM 891 C C . CYS A 1 119 ? 3.426 29.328 5.156 1 98.44 119 CYS A C 1
ATOM 893 O O . CYS A 1 119 ? 3.1 28.391 4.434 1 98.44 119 CYS A O 1
ATOM 895 N N . LYS A 1 120 ? 4.637 29.609 5.48 1 98.81 120 LYS A N 1
ATOM 896 C CA . LYS A 1 120 ? 5.746 28.688 5.277 1 98.81 120 LYS A CA 1
ATOM 897 C C . LYS A 1 120 ? 6.223 28.094 6.602 1 98.81 120 LYS A C 1
ATOM 899 O O . LYS A 1 120 ? 6.688 28.828 7.48 1 98.81 120 LYS A O 1
ATOM 904 N N . LEU A 1 121 ? 6.047 26.875 6.777 1 98.88 121 LEU A N 1
ATOM 905 C CA . LEU A 1 121 ? 6.574 26.141 7.926 1 98.88 121 LEU A CA 1
ATOM 906 C C . LEU A 1 121 ? 7.797 25.328 7.535 1 98.88 121 LEU A C 1
ATOM 908 O O . LEU A 1 121 ? 7.703 24.438 6.684 1 98.88 121 LEU A O 1
ATOM 912 N N . GLU A 1 122 ? 8.93 25.609 8.086 1 98.81 122 GLU A N 1
ATOM 913 C CA . GLU A 1 122 ? 10.18 24.922 7.742 1 98.81 122 GLU A CA 1
ATOM 914 C C . GLU A 1 122 ? 10.859 24.359 8.984 1 98.81 122 GLU A C 1
ATOM 916 O O . GLU A 1 122 ? 11.211 25.109 9.906 1 98.81 122 GLU A O 1
ATOM 921 N N . ALA A 1 123 ? 11.102 23.125 9.016 1 98.75 123 ALA A N 1
ATOM 922 C CA . ALA A 1 123 ? 11.789 22.453 10.117 1 98.75 123 ALA A CA 1
ATOM 923 C C . ALA A 1 123 ? 11.062 22.688 11.445 1 98.75 123 ALA A C 1
ATOM 925 O O . ALA A 1 123 ? 11.68 23.094 12.43 1 98.75 123 ALA A O 1
ATOM 926 N N . VAL A 1 124 ? 9.805 22.5 11.406 1 98.88 124 VAL A N 1
ATOM 927 C CA . VAL A 1 124 ? 8.969 22.656 12.594 1 98.88 124 VAL A CA 1
ATOM 928 C C . VAL A 1 124 ? 8.742 21.281 13.242 1 98.88 124 VAL A C 1
ATOM 930 O O . VAL A 1 124 ? 8.375 20.328 12.562 1 98.88 124 VAL A O 1
ATOM 933 N N . ASN A 1 125 ? 9.016 21.203 14.516 1 98.88 125 ASN A N 1
ATOM 934 C CA . ASN A 1 125 ? 8.82 19.969 15.273 1 98.88 125 ASN A CA 1
ATOM 935 C C . ASN A 1 125 ? 7.465 19.953 15.969 1 98.88 125 ASN A C 1
ATOM 937 O O . ASN A 1 125 ? 7.254 20.656 16.953 1 98.88 125 ASN A O 1
ATOM 941 N N . LEU A 1 126 ? 6.551 19.109 15.523 1 98.88 126 LEU A N 1
ATOM 942 C CA . LEU A 1 126 ? 5.234 18.938 16.141 1 98.88 126 LEU A CA 1
ATOM 943 C C . LEU A 1 126 ? 5.043 17.516 16.625 1 98.88 126 LEU A C 1
ATOM 945 O O . LEU A 1 126 ? 3.922 17 16.609 1 98.88 126 LEU A O 1
ATOM 949 N N . ARG A 1 127 ? 6.156 16.844 16.969 1 98.69 127 ARG A N 1
ATOM 950 C CA . ARG A 1 127 ? 6.07 15.492 17.5 1 98.69 127 ARG A CA 1
ATOM 951 C C . ARG A 1 127 ? 5.156 15.43 18.719 1 98.69 127 ARG A C 1
ATOM 953 O O . ARG A 1 127 ? 5.207 16.312 19.578 1 98.69 127 ARG A O 1
ATOM 960 N N . ALA A 1 128 ? 4.309 14.453 18.75 1 98.69 128 ALA A N 1
ATOM 961 C CA . ALA A 1 128 ? 3.418 14.156 19.875 1 98.69 128 ALA A CA 1
ATOM 962 C C . ALA A 1 128 ? 2.436 15.305 20.109 1 98.69 128 ALA A C 1
ATOM 964 O O . ALA A 1 128 ? 1.842 15.406 21.188 1 98.69 128 ALA A O 1
ATOM 965 N N . ALA A 1 129 ? 2.297 16.156 19.203 1 98.88 129 ALA A N 1
ATOM 966 C CA . ALA A 1 129 ? 1.288 17.219 19.297 1 98.88 129 ALA A CA 1
ATOM 967 C C . ALA A 1 129 ? -0.113 16.656 19.062 1 98.88 129 ALA A C 1
ATOM 969 O O . ALA A 1 129 ? -0.267 15.539 18.547 1 98.88 129 ALA A O 1
ATOM 970 N N . VAL A 1 130 ? -1.105 17.359 19.5 1 98.94 130 VAL A N 1
ATOM 971 C CA . VAL A 1 130 ? -2.506 17.031 19.266 1 98.94 130 VAL A CA 1
ATOM 972 C C . VAL A 1 130 ? -3.178 18.141 18.453 1 98.94 130 VAL A C 1
ATOM 974 O O . VAL A 1 130 ? -3.291 19.266 18.922 1 98.94 130 VAL A O 1
ATOM 977 N N . LEU A 1 131 ? -3.549 17.844 17.297 1 98.88 131 LEU A N 1
ATOM 978 C CA . LEU A 1 131 ? -4.238 18.797 16.438 1 98.88 131 LEU A CA 1
ATOM 979 C C . LEU A 1 131 ? -5.688 18.375 16.203 1 98.88 131 LEU A C 1
ATOM 981 O O . LEU A 1 131 ? -5.945 17.25 15.766 1 98.88 131 LEU A O 1
ATOM 985 N N . ARG A 1 132 ? -6.578 19.172 16.578 1 98.88 132 ARG A N 1
ATOM 986 C CA . ARG A 1 132 ? -8 18.938 16.344 1 98.88 132 ARG A CA 1
ATOM 987 C C . ARG A 1 132 ? -8.625 20.109 15.578 1 98.88 132 ARG A C 1
ATOM 989 O O . ARG A 1 132 ? -8.617 21.25 16.047 1 98.88 132 ARG A O 1
ATOM 996 N N . ASP A 1 133 ? -9.203 19.828 14.398 1 98.62 133 ASP A N 1
ATOM 997 C CA . ASP A 1 133 ? -9.852 20.828 13.562 1 98.62 133 ASP A CA 1
ATOM 998 C C . ASP A 1 133 ? -8.867 21.938 13.172 1 98.62 133 ASP A C 1
ATOM 1000 O O . ASP A 1 133 ? -9.141 23.125 13.391 1 98.62 133 ASP A O 1
ATOM 1004 N N . VAL A 1 134 ? -7.801 21.5 12.562 1 98.81 134 VAL A N 1
ATOM 1005 C CA . VAL A 1 134 ? -6.758 22.422 12.117 1 98.81 134 VAL A CA 1
ATOM 1006 C C . VAL A 1 134 ? -6.68 22.406 10.594 1 98.81 134 VAL A C 1
ATOM 1008 O O . VAL A 1 134 ? -6.797 21.344 9.969 1 98.81 134 VAL A O 1
ATOM 1011 N N . VAL A 1 135 ? -6.504 23.547 9.992 1 98.81 135 VAL A N 1
ATOM 1012 C CA . VAL A 1 135 ? -6.391 23.672 8.547 1 98.81 135 VAL A CA 1
ATOM 1013 C C . VAL A 1 135 ? -5.074 24.359 8.188 1 98.81 135 VAL A C 1
ATOM 1015 O O . VAL A 1 135 ? -4.75 25.422 8.734 1 98.81 135 VAL A O 1
ATOM 1018 N N . PHE A 1 136 ? -4.32 23.734 7.332 1 98.75 136 PHE A N 1
ATOM 1019 C CA . PHE A 1 136 ? -3.209 24.375 6.641 1 98.75 136 PHE A CA 1
ATOM 1020 C C . PHE A 1 136 ? -3.588 24.719 5.207 1 98.75 136 PHE A C 1
ATOM 1022 O O . PHE A 1 136 ? -3.596 23.844 4.332 1 98.75 136 PHE A O 1
ATOM 1029 N N . GLU A 1 137 ? -3.885 25.969 4.984 1 98.56 137 GLU A N 1
ATOM 1030 C CA . GLU A 1 137 ? -4.379 26.391 3.674 1 98.56 137 GLU A CA 1
ATOM 1031 C C . GLU A 1 137 ? -3.318 27.172 2.906 1 98.56 137 GLU A C 1
ATOM 1033 O O . GLU A 1 137 ? -2.818 28.188 3.393 1 98.56 137 GLU A O 1
ATOM 1038 N N . ASP A 1 138 ? -2.979 26.688 1.687 1 98.5 138 ASP A N 1
ATOM 1039 C CA . ASP A 1 138 ? -2.016 27.359 0.812 1 98.5 138 ASP A CA 1
ATOM 1040 C C . ASP A 1 138 ? -0.687 27.578 1.528 1 98.5 138 ASP A C 1
ATOM 1042 O O . ASP A 1 138 ? -0.128 28.672 1.478 1 98.5 138 ASP A O 1
ATOM 1046 N N . CYS A 1 139 ? -0.311 26.5 2.199 1 98.81 139 CYS A N 1
ATOM 1047 C CA . CYS A 1 139 ? 0.932 26.578 2.961 1 98.81 139 CYS A CA 1
ATOM 1048 C C . CYS A 1 139 ? 2.01 25.703 2.324 1 98.81 139 CYS A C 1
ATOM 1050 O O . CYS A 1 139 ? 1.711 24.844 1.486 1 98.81 139 CYS A O 1
ATOM 1052 N N . LEU A 1 140 ? 3.225 26.031 2.635 1 98.88 140 LEU A N 1
ATOM 1053 C CA . LEU A 1 140 ? 4.352 25.125 2.436 1 98.88 140 LEU A CA 1
ATOM 1054 C C . LEU A 1 140 ? 4.793 24.5 3.76 1 98.88 140 LEU A C 1
ATOM 1056 O O . LEU A 1 140 ? 5.129 25.219 4.703 1 98.88 140 LEU A O 1
ATOM 1060 N N . LEU A 1 141 ? 4.727 23.266 3.885 1 98.88 141 LEU A N 1
ATOM 1061 C CA . LEU A 1 141 ? 5.328 22.531 4.992 1 98.88 141 LEU A CA 1
ATOM 1062 C C . LEU A 1 141 ? 6.559 21.766 4.531 1 98.88 141 LEU A C 1
ATOM 1064 O O . LEU A 1 141 ? 6.441 20.797 3.783 1 98.88 141 LEU A O 1
ATOM 1068 N N . ARG A 1 142 ? 7.695 22.234 4.898 1 98.81 142 ARG A N 1
ATOM 1069 C CA . ARG A 1 142 ? 8.945 21.562 4.543 1 98.81 142 ARG A CA 1
ATOM 1070 C C . ARG A 1 142 ? 9.672 21.062 5.781 1 98.81 142 ARG A C 1
ATOM 1072 O O . ARG A 1 142 ? 9.977 21.844 6.691 1 98.81 142 ARG A O 1
ATOM 1079 N N . ASP A 1 143 ? 9.938 19.766 5.832 1 98.56 143 ASP A N 1
ATOM 1080 C CA . ASP A 1 143 ? 10.656 19.172 6.953 1 98.56 143 ASP A CA 1
ATOM 1081 C C . ASP A 1 143 ? 9.898 19.375 8.266 1 98.56 143 ASP A C 1
ATOM 1083 O O . ASP A 1 143 ? 10.477 19.812 9.258 1 98.56 143 ASP A O 1
ATOM 1087 N N . VAL A 1 144 ? 8.617 19.25 8.219 1 98.88 144 VAL A N 1
ATOM 1088 C CA . VAL A 1 144 ? 7.777 19.312 9.414 1 98.88 144 VAL A CA 1
ATOM 1089 C C . VAL A 1 144 ? 7.574 17.906 9.969 1 98.88 144 VAL A C 1
ATOM 1091 O O . VAL A 1 144 ? 7.316 16.953 9.219 1 98.88 144 VAL A O 1
ATOM 1094 N N . ASP A 1 145 ? 7.707 17.734 11.266 1 98.69 145 ASP A N 1
ATOM 1095 C CA . ASP A 1 145 ? 7.641 16.422 11.906 1 98.69 145 ASP A CA 1
ATOM 1096 C C . ASP A 1 145 ? 6.359 16.281 12.727 1 98.69 145 ASP A C 1
ATOM 1098 O O . ASP A 1 145 ? 6.234 16.859 13.805 1 98.69 145 ASP A O 1
ATOM 1102 N N . PHE A 1 146 ? 5.379 15.406 12.25 1 98.69 146 PHE A N 1
ATOM 1103 C CA . PHE A 1 146 ? 4.164 15.078 12.984 1 98.69 146 PHE A CA 1
ATOM 1104 C C . PHE A 1 146 ? 4.277 13.711 13.641 1 98.69 146 PHE A C 1
ATOM 1106 O O . PHE A 1 146 ? 3.268 13.047 13.883 1 98.69 146 PHE A O 1
ATOM 1113 N N . GLY A 1 147 ? 5.523 13.234 13.883 1 98.25 147 GLY A N 1
ATOM 1114 C CA . GLY A 1 147 ? 5.695 11.922 14.484 1 98.25 147 GLY A CA 1
ATOM 1115 C C . GLY A 1 147 ? 4.938 11.758 15.789 1 98.25 147 GLY A C 1
ATOM 1116 O O . GLY A 1 147 ? 4.969 12.648 16.641 1 98.25 147 GLY A O 1
ATOM 1117 N N . GLU A 1 148 ? 4.199 10.695 15.953 1 98.12 148 GLU A N 1
ATOM 1118 C CA . GLU A 1 148 ? 3.469 10.32 17.156 1 98.12 148 GLU A CA 1
ATOM 1119 C C . GLU A 1 148 ? 2.373 11.328 17.484 1 98.12 148 GLU A C 1
ATOM 1121 O O . GLU A 1 148 ? 1.814 11.32 18.578 1 98.12 148 GLU A O 1
ATOM 1126 N N . ALA A 1 149 ? 2.117 12.219 16.578 1 98.56 149 ALA A N 1
ATOM 1127 C CA . ALA A 1 149 ? 1.064 13.211 16.797 1 98.56 149 ALA A CA 1
ATOM 1128 C C . ALA A 1 149 ? -0.317 12.594 16.594 1 98.56 149 ALA A C 1
ATOM 1130 O O . ALA A 1 149 ? -0.443 11.516 16.016 1 98.56 149 ALA A O 1
ATOM 1131 N N . LYS A 1 150 ? -1.322 13.164 17.156 1 98.81 150 LYS A N 1
ATOM 1132 C CA . LYS A 1 150 ? -2.725 12.836 16.922 1 98.81 150 LYS A CA 1
ATOM 1133 C C . LYS A 1 150 ? -3.412 13.922 16.094 1 98.81 150 LYS A C 1
ATOM 1135 O O . LYS A 1 150 ? -3.549 15.055 16.562 1 98.81 150 LYS A O 1
ATOM 1140 N N . LEU A 1 151 ? -3.768 13.625 14.93 1 98.75 151 LEU A N 1
ATOM 1141 C CA . LEU A 1 151 ? -4.438 14.57 14.039 1 98.75 151 LEU A CA 1
ATOM 1142 C C . LEU A 1 151 ? -5.895 14.18 13.828 1 98.75 151 LEU A C 1
ATOM 1144 O O . LEU A 1 151 ? -6.184 13.086 13.344 1 98.75 151 LEU A O 1
ATOM 1148 N N . THR A 1 152 ? -6.777 14.953 14.289 1 98.75 152 THR A N 1
ATOM 1149 C CA . THR A 1 152 ? -8.203 14.727 14.094 1 98.75 152 THR A CA 1
ATOM 1150 C C . THR A 1 152 ? -8.844 15.898 13.344 1 98.75 152 THR A C 1
ATOM 1152 O O . THR A 1 152 ? -8.859 17.031 13.844 1 98.75 152 THR A O 1
ATOM 1155 N N . GLY A 1 153 ? -9.398 15.695 12.234 1 98.25 153 GLY A N 1
ATOM 1156 C CA . GLY A 1 153 ? -10.031 16.766 11.477 1 98.25 153 GLY A CA 1
ATOM 1157 C C . GLY A 1 153 ? -9.039 17.797 10.953 1 98.25 153 GLY A C 1
ATOM 1158 O O . GLY A 1 153 ? -9.234 19 11.133 1 98.25 153 GLY A O 1
ATOM 1159 N N . VAL A 1 154 ? -7.969 17.297 10.312 1 98.69 154 VAL A N 1
ATOM 1160 C CA . VAL A 1 154 ? -6.934 18.188 9.781 1 98.69 154 VAL A CA 1
ATOM 1161 C C . VAL A 1 154 ? -6.938 18.125 8.258 1 98.69 154 VAL A C 1
ATOM 1163 O O . VAL A 1 154 ? -7.113 17.062 7.668 1 98.69 154 VAL A O 1
ATOM 1166 N N . SER A 1 155 ? -6.801 19.25 7.578 1 98.56 155 SER A N 1
ATOM 1167 C CA . SER A 1 155 ? -6.75 19.297 6.121 1 98.56 155 SER A CA 1
ATOM 1168 C C . SER A 1 155 ? -5.637 20.219 5.637 1 98.56 155 SER A C 1
ATOM 1170 O O . SER A 1 155 ? -5.148 21.062 6.395 1 98.56 155 SER A O 1
ATOM 1172 N N . PHE A 1 156 ? -5.234 20.047 4.367 1 98.31 156 PHE A N 1
ATOM 1173 C CA . PHE A 1 156 ? -4.105 20.766 3.789 1 98.31 156 PHE A CA 1
ATOM 1174 C C . PHE A 1 156 ? -4.449 21.281 2.396 1 98.31 156 PHE A C 1
ATOM 1176 O O . PHE A 1 156 ? -3.678 21.094 1.452 1 98.31 156 PHE A O 1
ATOM 1183 N N . PRO A 1 157 ? -5.602 21.984 2.279 1 98.25 157 PRO A N 1
ATOM 1184 C CA . PRO A 1 157 ? -5.965 22.406 0.927 1 98.25 157 PRO A CA 1
ATOM 1185 C C . PRO A 1 157 ? -4.953 23.375 0.322 1 98.25 157 PRO A C 1
ATOM 1187 O O . PRO A 1 157 ? -4.59 24.375 0.955 1 98.25 157 PRO A O 1
ATOM 1190 N N . GLY A 1 158 ? -4.504 23.094 -0.917 1 98.06 158 GLY A N 1
ATOM 1191 C CA . GLY A 1 158 ? -3.594 23.953 -1.65 1 98.06 158 GLY A CA 1
ATOM 1192 C C . GLY A 1 158 ? -2.172 23.906 -1.124 1 98.06 158 GLY A C 1
ATOM 1193 O O . GLY A 1 158 ? -1.291 24.609 -1.631 1 98.06 158 GLY A O 1
ATOM 1194 N N . SER A 1 159 ? -1.933 23.078 -0.18 1 98.5 159 SER A N 1
ATOM 1195 C CA . SER A 1 159 ? -0.638 23.109 0.493 1 98.5 159 SER A CA 1
ATOM 1196 C C . SER A 1 159 ? 0.314 22.078 -0.099 1 98.5 159 SER A C 1
ATOM 1198 O O . SER A 1 159 ? -0.125 21.078 -0.666 1 98.5 159 SER A O 1
ATOM 1200 N N . THR A 1 160 ? 1.554 22.375 -0.009 1 98.38 160 THR A N 1
ATOM 1201 C CA . THR A 1 160 ? 2.629 21.469 -0.403 1 98.38 160 THR A CA 1
ATOM 1202 C C . THR A 1 160 ? 3.303 20.859 0.824 1 98.38 160 THR A C 1
ATOM 1204 O O . THR A 1 160 ? 3.725 21.594 1.729 1 98.38 160 THR A O 1
ATOM 1207 N N . LEU A 1 161 ? 3.312 19.594 0.887 1 98.19 161 LEU A N 1
ATOM 1208 C CA . LEU A 1 161 ? 4.012 18.859 1.943 1 98.19 161 LEU A CA 1
ATOM 1209 C C . LEU A 1 161 ? 5.289 18.219 1.408 1 98.19 161 LEU A C 1
ATOM 1211 O O . LEU A 1 161 ? 5.23 17.328 0.559 1 98.19 161 LEU A O 1
ATOM 1215 N N . GLU A 1 162 ? 6.43 18.75 1.85 1 97.88 162 GLU A N 1
ATOM 1216 C CA . GLU A 1 162 ? 7.734 18.25 1.427 1 97.88 162 GLU A CA 1
ATOM 1217 C C . GLU A 1 162 ? 8.516 17.688 2.607 1 97.88 162 GLU A C 1
ATOM 1219 O O . GLU A 1 162 ? 8.898 18.422 3.516 1 97.88 162 GLU A O 1
ATOM 1224 N N . GLU A 1 163 ? 8.875 16.453 2.6 1 97.12 163 GLU A N 1
ATOM 1225 C CA . GLU A 1 163 ? 9.617 15.781 3.664 1 97.12 163 GLU A CA 1
ATOM 1226 C C . GLU A 1 163 ? 8.891 15.891 5 1 97.12 163 GLU A C 1
ATOM 1228 O O . GLU A 1 163 ? 9.5 16.234 6.016 1 97.12 163 GLU A O 1
ATOM 1233 N N . VAL A 1 164 ? 7.586 15.711 4.891 1 98 164 VAL A N 1
ATOM 1234 C CA . VAL A 1 164 ? 6.777 15.719 6.105 1 98 164 VAL A CA 1
ATOM 1235 C C . VAL A 1 164 ? 6.707 14.312 6.691 1 98 164 VAL A C 1
ATOM 1237 O O . VAL A 1 164 ? 6.504 13.336 5.961 1 98 164 VAL A O 1
ATOM 1240 N N . ARG A 1 165 ? 6.906 14.188 8.008 1 97.44 165 ARG A N 1
ATOM 1241 C CA . ARG A 1 165 ? 6.973 12.883 8.656 1 97.44 165 ARG A CA 1
ATOM 1242 C C . ARG A 1 165 ? 5.711 12.602 9.469 1 97.44 165 ARG A C 1
ATOM 1244 O O . ARG A 1 165 ? 5.188 13.5 10.133 1 97.44 165 ARG A O 1
ATOM 1251 N N . LEU A 1 166 ? 5.234 11.391 9.398 1 96.81 166 LEU A N 1
ATOM 1252 C CA . LEU A 1 166 ? 3.992 11 10.062 1 96.81 166 LEU A CA 1
ATOM 1253 C C . LEU A 1 166 ? 4.176 9.703 10.844 1 96.81 166 LEU A C 1
ATOM 1255 O O . LEU A 1 166 ? 3.195 9.078 11.258 1 96.81 166 LEU A O 1
ATOM 1259 N N . ARG A 1 167 ? 5.43 9.305 11.023 1 94.69 167 ARG A N 1
ATOM 1260 C CA . ARG A 1 167 ? 5.684 8.023 11.672 1 94.69 167 ARG A CA 1
ATOM 1261 C C . ARG A 1 167 ? 5.00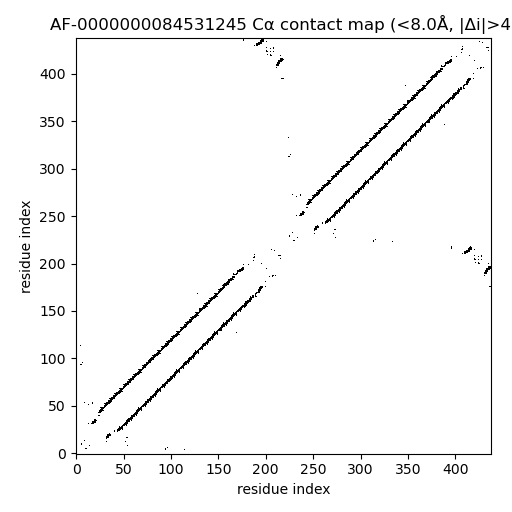8 7.957 13.039 1 94.69 167 ARG A C 1
ATOM 1263 O O . ARG A 1 167 ? 5.242 8.82 13.891 1 94.69 167 ARG A O 1
ATOM 1270 N N . GLY A 1 168 ? 4.137 6.973 13.273 1 95.19 168 GLY A N 1
ATOM 1271 C CA . GLY A 1 168 ? 3.508 6.758 14.562 1 95.19 168 GLY A CA 1
ATOM 1272 C C . GLY A 1 168 ? 2.328 7.676 14.812 1 95.19 168 GLY A C 1
ATOM 1273 O O . GLY A 1 168 ? 1.689 7.605 15.867 1 95.19 168 GLY A O 1
ATOM 1274 N N . ALA A 1 169 ? 2.059 8.492 13.883 1 97.25 169 ALA A N 1
ATOM 1275 C CA . ALA A 1 169 ? 0.931 9.406 14.055 1 97.25 169 ALA A CA 1
ATOM 1276 C C . ALA A 1 169 ? -0.396 8.656 13.969 1 97.25 169 ALA A C 1
ATOM 1278 O O . ALA A 1 169 ? -0.479 7.598 13.344 1 97.25 169 ALA A O 1
ATOM 1279 N N . THR A 1 170 ? -1.376 9.125 14.641 1 97.25 170 THR A N 1
ATOM 1280 C CA . THR A 1 170 ? -2.746 8.633 14.547 1 97.25 170 THR A CA 1
ATOM 1281 C C . THR A 1 170 ? -3.639 9.648 13.836 1 97.25 170 THR A C 1
ATOM 1283 O O . THR A 1 170 ? -3.752 10.797 14.273 1 97.25 170 THR A O 1
ATOM 1286 N N . LEU A 1 171 ? -4.211 9.242 12.773 1 97.81 171 LEU A N 1
ATOM 1287 C CA . LEU A 1 171 ? -5.027 10.141 11.977 1 97.81 171 LEU A CA 1
ATOM 1288 C C . LEU A 1 171 ? -6.496 9.727 12.016 1 97.81 171 LEU A C 1
ATOM 1290 O O . LEU A 1 171 ? -6.809 8.539 11.977 1 97.81 171 LEU A O 1
ATOM 1294 N N . SER A 1 172 ? -7.273 10.594 12.242 1 97.5 172 SER A N 1
ATOM 1295 C CA . SER A 1 172 ? -8.719 10.438 12.102 1 97.5 172 SER A CA 1
ATOM 1296 C C . SER A 1 172 ? -9.328 11.594 11.32 1 97.5 172 SER A C 1
ATOM 1298 O O . SER A 1 172 ? -9.172 12.758 11.695 1 97.5 172 SER A O 1
ATOM 1300 N N . LYS A 1 173 ? -10 11.344 10.219 1 96.12 173 LYS A N 1
ATOM 1301 C CA . LYS A 1 173 ? -10.633 12.359 9.375 1 96.12 173 LYS A CA 1
ATOM 1302 C C . LYS A 1 173 ? -9.617 13.383 8.891 1 96.12 173 LYS A C 1
ATOM 1304 O O . LYS A 1 173 ? -9.852 14.594 8.977 1 96.12 173 LYS A O 1
ATOM 1309 N N . VAL A 1 174 ? -8.453 12.891 8.516 1 97.88 174 VAL A N 1
ATOM 1310 C CA . VAL A 1 174 ? -7.441 13.75 7.91 1 97.88 174 VAL A CA 1
ATOM 1311 C C . VAL A 1 174 ? -7.594 13.742 6.391 1 97.88 174 VAL A C 1
ATOM 1313 O O . VAL A 1 174 ? -7.59 12.68 5.766 1 97.88 174 VAL A O 1
ATOM 1316 N N . ASP A 1 175 ? -7.762 14.859 5.824 1 97.69 175 ASP A N 1
ATOM 1317 C CA . ASP A 1 175 ? -8.023 15 4.395 1 97.69 175 ASP A CA 1
ATOM 1318 C C . ASP A 1 175 ? -6.805 15.547 3.66 1 97.69 175 ASP A C 1
ATOM 1320 O O . ASP A 1 175 ? -6.465 16.719 3.803 1 97.69 175 ASP A O 1
ATOM 1324 N N . LEU A 1 176 ? -6.195 14.711 2.805 1 97.31 176 LEU A N 1
ATOM 1325 C CA . LEU A 1 176 ? -4.992 15.109 2.082 1 97.31 176 LEU A CA 1
ATOM 1326 C C . LEU A 1 176 ? -5.305 15.391 0.617 1 97.31 176 LEU A C 1
ATOM 1328 O O . LEU A 1 176 ? -4.422 15.789 -0.146 1 97.31 176 LEU A O 1
ATOM 1332 N N . ARG A 1 177 ? -6.551 15.312 0.16 1 96.62 177 ARG A N 1
ATOM 1333 C CA . ARG A 1 177 ? -6.922 15.352 -1.251 1 96.62 177 ARG A CA 1
ATOM 1334 C C . ARG A 1 177 ? -6.594 16.703 -1.863 1 96.62 177 ARG A C 1
ATOM 1336 O O . ARG A 1 177 ? -6.207 16.797 -3.029 1 96.62 177 ARG A O 1
ATOM 1343 N N . GLY A 1 178 ? -6.688 17.719 -1.02 1 96.06 178 GLY A N 1
ATOM 1344 C CA . GLY A 1 178 ? -6.496 19.062 -1.527 1 96.06 178 GLY A CA 1
ATOM 1345 C C . GLY A 1 178 ? -5.039 19.484 -1.567 1 96.06 178 GLY A C 1
ATOM 1346 O O . GLY A 1 178 ? -4.715 20.578 -2.033 1 96.06 178 GLY A O 1
ATOM 1347 N N . ALA A 1 179 ? -4.191 18.672 -1.065 1 97 179 ALA A N 1
ATOM 1348 C CA . ALA A 1 179 ? -2.771 19.016 -1.081 1 97 179 ALA A CA 1
ATOM 1349 C C . ALA A 1 179 ? -2.236 19.078 -2.51 1 97 179 ALA A C 1
ATOM 1351 O O . ALA A 1 179 ? -2.586 18.234 -3.34 1 97 179 ALA A O 1
ATOM 1352 N N . ALA A 1 180 ? -1.455 20.062 -2.727 1 95.62 180 ALA A N 1
ATOM 1353 C CA . ALA A 1 180 ? -0.86 20.219 -4.051 1 95.62 180 ALA A CA 1
ATOM 1354 C C . ALA A 1 180 ? 0.234 19.188 -4.293 1 95.62 180 ALA A C 1
ATOM 1356 O O . ALA A 1 180 ? 0.42 18.719 -5.422 1 95.62 180 ALA A O 1
ATOM 1357 N N . ARG A 1 181 ? 0.98 18.906 -3.361 1 94.31 181 ARG A N 1
ATOM 1358 C CA . ARG A 1 181 ? 2.053 17.922 -3.43 1 94.31 181 ARG A CA 1
ATOM 1359 C C . ARG A 1 181 ? 2.197 17.172 -2.107 1 94.31 181 ARG A C 1
ATOM 1361 O O . ARG A 1 181 ? 2.098 17.781 -1.036 1 94.31 181 ARG A O 1
ATOM 1368 N N . LEU A 1 182 ? 2.41 15.836 -2.242 1 94 182 LEU A N 1
ATOM 1369 C CA . LEU A 1 182 ? 2.621 15.008 -1.062 1 94 182 LEU A CA 1
ATOM 1370 C C . LEU A 1 182 ? 3.951 14.266 -1.147 1 94 182 LEU A C 1
ATOM 1372 O O . LEU A 1 182 ? 4.105 13.352 -1.959 1 94 182 LEU A O 1
ATOM 1376 N N . ASP A 1 183 ? 4.879 14.727 -0.503 1 93.5 183 ASP A N 1
ATOM 1377 C CA . ASP A 1 183 ? 6.125 14.008 -0.268 1 93.5 183 ASP A CA 1
ATOM 1378 C C . ASP A 1 183 ? 6.234 13.555 1.188 1 93.5 183 ASP A C 1
ATOM 1380 O O . ASP A 1 183 ? 6.652 14.328 2.051 1 93.5 183 ASP A O 1
ATOM 1384 N N . LEU A 1 184 ? 5.871 12.375 1.443 1 94.62 184 LEU A N 1
ATOM 1385 C CA . LEU A 1 184 ? 5.777 11.766 2.768 1 94.62 184 LEU A CA 1
ATOM 1386 C C . LEU A 1 184 ? 6.672 10.539 2.865 1 94.62 184 LEU A C 1
ATOM 1388 O O . LEU A 1 184 ? 6.219 9.414 2.611 1 94.62 184 LEU A O 1
ATOM 1392 N N . PRO A 1 185 ? 7.922 10.695 3.271 1 88.88 185 PRO A N 1
ATOM 1393 C CA . PRO A 1 185 ? 8.883 9.594 3.234 1 88.88 185 PRO A CA 1
ATOM 1394 C C . PRO A 1 185 ? 8.422 8.383 4.047 1 88.88 185 PRO A C 1
ATOM 1396 O O . PRO A 1 185 ? 8.773 7.246 3.725 1 88.88 185 PRO A O 1
ATOM 1399 N N . ASP A 1 186 ? 7.719 8.578 5.078 1 87.88 186 ASP A N 1
ATOM 1400 C CA . ASP A 1 186 ? 7.246 7.469 5.898 1 87.88 186 ASP A CA 1
ATOM 1401 C C . ASP A 1 186 ? 5.723 7.395 5.902 1 87.88 186 ASP A C 1
ATOM 1403 O O . ASP A 1 186 ? 5.113 7.074 6.926 1 87.88 186 ASP A O 1
ATOM 1407 N N . GLY A 1 187 ? 5.184 7.73 4.812 1 82.25 187 GLY A N 1
ATOM 1408 C CA . GLY A 1 187 ? 3.734 7.785 4.691 1 82.25 187 GLY A CA 1
ATOM 1409 C C . GLY A 1 187 ? 3.059 6.473 5.031 1 82.25 187 GLY A C 1
ATOM 1410 O O . GLY A 1 187 ? 2.012 6.457 5.684 1 82.25 187 GLY A O 1
ATOM 1411 N N . HIS A 1 188 ? 3.717 5.395 4.695 1 82.31 188 HIS A N 1
ATOM 1412 C CA . HIS A 1 188 ? 3.137 4.074 4.91 1 82.31 188 HIS A CA 1
ATOM 1413 C C . HIS A 1 188 ? 3.008 3.766 6.398 1 82.31 188 HIS A C 1
ATOM 1415 O O . HIS A 1 188 ? 2.232 2.891 6.789 1 82.31 188 HIS A O 1
ATOM 1421 N N . GLN A 1 189 ? 3.627 4.531 7.234 1 84.69 189 GLN A N 1
ATOM 1422 C CA . GLN A 1 189 ? 3.629 4.273 8.672 1 84.69 189 GLN A CA 1
ATOM 1423 C C . GLN A 1 189 ? 2.676 5.215 9.398 1 84.69 189 GLN A C 1
ATOM 1425 O O . GLN A 1 189 ? 2.523 5.133 10.617 1 84.69 189 GLN A O 1
ATOM 1430 N N . GLY A 1 190 ? 2.068 6.066 8.656 1 90.31 190 GLY A N 1
ATOM 1431 C CA . GLY A 1 190 ? 1.319 7.066 9.398 1 90.31 190 GLY A CA 1
ATOM 1432 C C . GLY A 1 190 ? 0.073 7.539 8.68 1 90.31 190 GLY A C 1
ATOM 1433 O O . GLY A 1 190 ? -0.665 8.383 9.188 1 90.31 190 GLY A O 1
ATOM 1434 N N . LEU A 1 191 ? -0.267 6.938 7.562 1 92.69 191 LEU A N 1
ATOM 1435 C CA . LEU A 1 191 ? -1.348 7.492 6.754 1 92.69 191 LEU A CA 1
ATOM 1436 C C . LEU A 1 191 ? -2.666 6.785 7.055 1 92.69 191 LEU A C 1
ATOM 1438 O O . LEU A 1 191 ? -3.699 7.121 6.469 1 92.69 191 LEU A O 1
ATOM 1442 N N . ARG A 1 192 ? -2.529 5.77 7.961 1 91.88 192 ARG A N 1
ATOM 1443 C CA . ARG A 1 192 ? -3.785 5.129 8.336 1 91.88 192 ARG A CA 1
ATOM 1444 C C . ARG A 1 192 ? -4.793 6.152 8.844 1 91.88 192 ARG A C 1
ATOM 1446 O O . ARG A 1 192 ? -4.48 6.953 9.727 1 91.88 192 ARG A O 1
ATOM 1453 N N . GLY A 1 193 ? -6.027 6.23 8.281 1 93.5 193 GLY A N 1
ATOM 1454 C CA . GLY A 1 193 ? -7.062 7.164 8.695 1 93.5 193 GLY A CA 1
ATOM 1455 C C . GLY A 1 193 ? -7.109 8.414 7.832 1 93.5 193 GLY A C 1
ATOM 1456 O O . GLY A 1 193 ? -7.957 9.289 8.039 1 93.5 193 GLY A O 1
ATOM 1457 N N . ALA A 1 194 ? -6.266 8.469 6.852 1 95.69 194 ALA A N 1
ATOM 1458 C CA . ALA A 1 194 ? -6.234 9.617 5.957 1 95.69 194 ALA A CA 1
ATOM 1459 C C . ALA A 1 194 ? -7.078 9.367 4.711 1 95.69 194 ALA A C 1
ATOM 1461 O O . ALA A 1 194 ? -7.395 8.219 4.387 1 95.69 194 ALA A O 1
ATOM 1462 N N . LEU A 1 195 ? -7.48 10.375 4.133 1 95.56 195 LEU A N 1
ATOM 1463 C CA . LEU A 1 195 ? -8.148 10.398 2.834 1 95.56 195 LEU A CA 1
ATOM 1464 C C . LEU A 1 195 ? -7.23 10.992 1.768 1 95.56 195 LEU A C 1
ATOM 1466 O O . LEU A 1 195 ? -6.699 12.094 1.942 1 95.56 195 LEU A O 1
ATOM 1470 N N . ILE A 1 196 ? -6.965 10.188 0.693 1 94.19 196 ILE A N 1
ATOM 1471 C CA . ILE A 1 196 ? -6.145 10.68 -0.409 1 94.19 196 ILE A CA 1
ATOM 1472 C C . ILE A 1 196 ? -6.902 10.531 -1.725 1 94.19 196 ILE A C 1
ATOM 1474 O O . ILE A 1 196 ? -7.918 9.836 -1.785 1 94.19 196 ILE A O 1
ATOM 1478 N N . SER A 1 197 ? -6.461 11.188 -2.76 1 92.44 197 SER A N 1
ATOM 1479 C CA . SER A 1 197 ? -7.027 11.039 -4.098 1 92.44 197 SER A CA 1
ATOM 1480 C C . SER A 1 197 ? -6.375 9.883 -4.852 1 92.44 197 SER A C 1
ATOM 1482 O O . SER A 1 197 ? -5.34 9.367 -4.43 1 92.44 197 SER A O 1
ATOM 1484 N N . SER A 1 198 ? -6.984 9.508 -6.039 1 86.81 198 SER A N 1
ATOM 1485 C CA . SER A 1 198 ? -6.438 8.453 -6.891 1 86.81 198 SER A CA 1
ATOM 1486 C C . SER A 1 198 ? -5.078 8.852 -7.457 1 86.81 198 SER A C 1
ATOM 1488 O O . SER A 1 198 ? -4.18 8.016 -7.574 1 86.81 198 SER A O 1
ATOM 1490 N N . SER A 1 199 ? -4.969 10.078 -7.844 1 88.25 199 SER A N 1
ATOM 1491 C CA . SER A 1 199 ? -3.697 10.562 -8.367 1 88.25 199 SER A CA 1
ATOM 1492 C C . SER A 1 199 ? -2.6 10.492 -7.312 1 88.25 199 SER A C 1
ATOM 1494 O O . SER A 1 199 ? -1.475 10.078 -7.605 1 88.25 199 SER A O 1
ATOM 1496 N N . GLN A 1 200 ? -2.984 10.859 -6.113 1 88.88 200 GLN A N 1
ATOM 1497 C CA . GLN A 1 20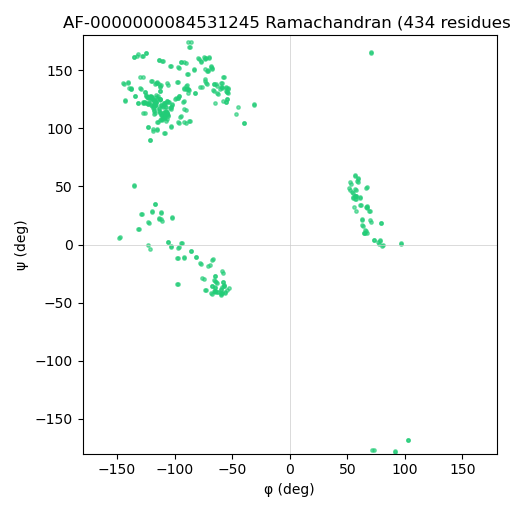0 ? -2.023 10.805 -5.016 1 88.88 200 GLN A CA 1
ATOM 1498 C C . GLN A 1 200 ? -1.644 9.367 -4.684 1 88.88 200 GLN A C 1
ATOM 1500 O O . GLN A 1 200 ? -0.501 9.086 -4.312 1 88.88 200 GLN A O 1
ATOM 1505 N N . LEU A 1 201 ? -2.539 8.5 -4.781 1 87.12 201 LEU A N 1
ATOM 1506 C CA . LEU A 1 201 ? -2.275 7.082 -4.566 1 87.12 201 LEU A CA 1
ATOM 1507 C C . LEU A 1 201 ? -1.164 6.59 -5.488 1 87.12 201 LEU A C 1
ATOM 1509 O O . LEU A 1 201 ? -0.26 5.875 -5.051 1 87.12 201 LEU A O 1
ATOM 1513 N N . LEU A 1 202 ? -1.217 7.039 -6.703 1 83.69 202 LEU A N 1
ATOM 1514 C CA . LEU A 1 202 ? -0.21 6.621 -7.672 1 83.69 202 LEU A CA 1
ATOM 1515 C C . LEU A 1 202 ? 1.179 7.094 -7.254 1 83.69 202 LEU A C 1
ATOM 1517 O O . LEU A 1 202 ? 2.164 6.375 -7.438 1 83.69 202 LEU A O 1
ATOM 1521 N N . ASP A 1 203 ? 1.215 8.211 -6.633 1 84.56 203 ASP A N 1
ATOM 1522 C CA . ASP A 1 203 ? 2.488 8.766 -6.184 1 84.56 203 ASP A CA 1
ATOM 1523 C C . ASP A 1 203 ? 3.014 8.016 -4.961 1 84.56 203 ASP A C 1
ATOM 1525 O O . ASP A 1 203 ? 4.227 7.859 -4.793 1 84.56 203 ASP A O 1
ATOM 1529 N N . LEU A 1 204 ? 2.094 7.535 -4.238 1 87.12 204 LEU A N 1
ATOM 1530 C CA . LEU A 1 204 ? 2.467 6.926 -2.969 1 87.12 204 LEU A CA 1
ATOM 1531 C C . LEU A 1 204 ? 2.59 5.41 -3.109 1 87.12 204 LEU A C 1
ATOM 1533 O O . LEU A 1 204 ? 3.17 4.746 -2.248 1 87.12 204 LEU A O 1
ATOM 1537 N N . ALA A 1 205 ? 2.146 4.879 -4.195 1 85.56 205 ALA A N 1
ATOM 1538 C CA . ALA A 1 205 ? 1.967 3.439 -4.387 1 85.56 205 ALA A CA 1
ATOM 1539 C C . ALA A 1 205 ? 3.287 2.695 -4.215 1 85.56 205 ALA A C 1
ATOM 1541 O O . ALA A 1 205 ? 3.342 1.664 -3.541 1 85.56 205 ALA A O 1
ATOM 1542 N N . PRO A 1 206 ? 4.383 3.186 -4.758 1 83.06 206 PRO A N 1
ATOM 1543 C CA . PRO A 1 206 ? 5.637 2.447 -4.582 1 83.06 206 PRO A CA 1
ATOM 1544 C C . PRO A 1 206 ? 6.023 2.273 -3.117 1 83.06 206 PRO A C 1
ATOM 1546 O O . PRO A 1 206 ? 6.52 1.214 -2.725 1 83.06 206 PRO A O 1
ATOM 1549 N N . GLN A 1 207 ? 5.789 3.289 -2.389 1 82.81 207 GLN A N 1
ATOM 1550 C CA . GLN A 1 207 ? 6.082 3.195 -0.962 1 82.81 207 GLN A CA 1
ATOM 1551 C C . GLN A 1 207 ? 5.195 2.158 -0.284 1 82.81 207 GLN A C 1
ATOM 1553 O O . GLN A 1 207 ? 5.652 1.414 0.586 1 82.81 207 GLN A O 1
ATOM 1558 N N . PHE A 1 208 ? 3.994 2.1 -0.715 1 84 208 PHE A N 1
ATOM 1559 C CA . PHE A 1 208 ? 3.074 1.124 -0.145 1 84 208 PHE A CA 1
ATOM 1560 C C . PHE A 1 208 ? 3.492 -0.295 -0.512 1 84 208 PHE A C 1
ATOM 1562 O O . PHE A 1 208 ? 3.498 -1.186 0.34 1 84 208 PHE A O 1
ATOM 1569 N N . ALA A 1 209 ? 3.861 -0.437 -1.724 1 85.69 209 ALA A N 1
ATOM 1570 C CA . ALA A 1 209 ? 4.344 -1.741 -2.17 1 85.69 209 ALA A CA 1
ATOM 1571 C C . ALA A 1 209 ? 5.559 -2.184 -1.357 1 85.69 209 ALA A C 1
ATOM 1573 O O . ALA A 1 209 ? 5.617 -3.324 -0.891 1 85.69 209 ALA A O 1
ATOM 1574 N N . HIS A 1 210 ? 6.434 -1.265 -1.102 1 84.31 210 HIS A N 1
ATOM 1575 C CA . HIS A 1 210 ? 7.641 -1.564 -0.338 1 84.31 210 HIS A CA 1
ATOM 1576 C C . HIS A 1 210 ? 7.305 -1.954 1.097 1 84.31 210 HIS A C 1
ATOM 1578 O O . HIS A 1 210 ? 7.867 -2.91 1.634 1 84.31 210 HIS A O 1
ATOM 1584 N N . ALA A 1 211 ? 6.391 -1.282 1.598 1 83.06 211 ALA A N 1
ATOM 1585 C CA . ALA A 1 211 ? 5.973 -1.562 2.969 1 83.06 211 ALA A CA 1
ATOM 1586 C C . ALA A 1 211 ? 5.355 -2.953 3.082 1 83.06 211 ALA A C 1
ATOM 1588 O O . ALA A 1 211 ? 5.461 -3.604 4.125 1 83.06 211 ALA A O 1
ATOM 1589 N N . LEU A 1 212 ? 4.816 -3.398 2.031 1 83.5 212 LEU A N 1
ATOM 1590 C CA . LEU A 1 212 ? 4.172 -4.707 2.021 1 83.5 212 LEU A CA 1
ATOM 1591 C C . LEU A 1 212 ? 5.137 -5.789 1.551 1 83.5 212 LEU A C 1
ATOM 1593 O O . LEU A 1 212 ? 4.762 -6.957 1.442 1 83.5 212 LEU A O 1
ATOM 1597 N N . GLY A 1 213 ? 6.418 -5.391 1.256 1 85.88 213 GLY A N 1
ATOM 1598 C CA . GLY A 1 213 ? 7.418 -6.359 0.84 1 85.88 213 GLY A CA 1
ATOM 1599 C C . GLY A 1 213 ? 7.293 -6.762 -0.618 1 85.88 213 GLY A C 1
ATOM 1600 O O . GLY A 1 213 ? 7.699 -7.859 -1.004 1 85.88 213 GLY A O 1
ATOM 1601 N N . ILE A 1 214 ? 6.613 -5.965 -1.392 1 89.81 214 ILE A N 1
ATOM 1602 C CA . ILE A 1 214 ? 6.438 -6.199 -2.82 1 89.81 214 ILE A CA 1
ATOM 1603 C C . ILE A 1 214 ? 7.461 -5.387 -3.609 1 89.81 214 ILE A C 1
ATOM 1605 O O . ILE A 1 214 ? 7.656 -4.199 -3.348 1 89.81 214 ILE A O 1
ATOM 1609 N N . GLN A 1 215 ? 8.156 -6.008 -4.391 1 91.75 215 GLN A N 1
ATOM 1610 C CA . GLN A 1 215 ? 9.125 -5.301 -5.219 1 91.75 215 GLN A CA 1
ATOM 1611 C C . GLN A 1 215 ? 8.5 -4.848 -6.535 1 91.75 215 GLN A C 1
ATOM 1613 O O . GLN A 1 215 ? 7.715 -5.582 -7.137 1 91.75 215 GLN A O 1
ATOM 1618 N N . VAL A 1 216 ? 8.82 -3.609 -6.91 1 90.31 216 VAL A N 1
ATOM 1619 C CA . VAL A 1 216 ? 8.328 -3.059 -8.172 1 90.31 216 VAL A CA 1
ATOM 1620 C C . VAL A 1 216 ? 9.5 -2.834 -9.125 1 90.31 216 VAL A C 1
ATOM 1622 O O . VAL A 1 216 ? 10.43 -2.092 -8.812 1 90.31 216 VAL A O 1
ATOM 1625 N N . LYS A 1 217 ? 9.492 -3.523 -10.211 1 89.62 217 LYS A N 1
ATOM 1626 C CA . LYS A 1 217 ? 10.539 -3.396 -11.219 1 89.62 217 LYS A CA 1
ATOM 1627 C C . LYS A 1 217 ? 9.961 -3.518 -12.625 1 89.62 217 LYS A C 1
ATOM 1629 O O . LYS A 1 217 ? 9.148 -4.406 -12.898 1 89.62 217 LYS A O 1
ATOM 1634 N N . ASP A 1 218 ? 10.188 -2.457 -13.547 1 83.62 218 ASP A N 1
ATOM 1635 C CA . ASP A 1 218 ? 9.734 -2.531 -14.938 1 83.62 218 ASP A CA 1
ATOM 1636 C C . ASP A 1 218 ? 10.789 -3.197 -15.82 1 83.62 218 ASP A C 1
ATOM 1638 O O . ASP A 1 218 ? 11.984 -3.133 -15.531 1 83.62 218 ASP A O 1
ATOM 1642 N N . VAL A 1 219 ? 10.359 -4.23 -16.734 1 64.81 219 VAL A N 1
ATOM 1643 C CA . VAL A 1 219 ? 11.266 -4.906 -17.641 1 64.81 219 VAL A CA 1
ATOM 1644 C C . VAL A 1 219 ? 11.867 -3.891 -18.609 1 64.81 219 VAL A C 1
ATOM 1646 O O . VAL A 1 219 ? 11.258 -2.863 -18.906 1 64.81 219 VAL A O 1
ATOM 1649 N N . MET B 1 1 ? 18.844 -22.938 -17.844 1 39.28 1 MET B N 1
ATOM 1650 C CA . MET B 1 1 ? 17.812 -22.75 -18.875 1 39.28 1 MET B CA 1
ATOM 1651 C C . MET B 1 1 ? 16.625 -23.688 -18.625 1 39.28 1 MET B C 1
ATOM 1653 O O . MET B 1 1 ? 16.812 -24.844 -18.25 1 39.28 1 MET B O 1
ATOM 1657 N N . PRO B 1 2 ? 15.523 -23.062 -18.156 1 48.06 2 PRO B N 1
ATOM 1658 C CA . PRO B 1 2 ? 14.438 -24.031 -17.969 1 48.06 2 PRO B CA 1
ATOM 1659 C C . PRO B 1 2 ? 14.359 -25.062 -19.078 1 48.06 2 PRO B C 1
ATOM 1661 O O . PRO B 1 2 ? 14.734 -24.781 -20.219 1 48.06 2 PRO B O 1
ATOM 1664 N N . ARG B 1 3 ? 14.75 -26.281 -18.938 1 60.97 3 ARG B N 1
ATOM 1665 C CA . ARG B 1 3 ? 14.617 -27.297 -19.969 1 60.97 3 ARG B CA 1
ATOM 1666 C C . ARG B 1 3 ? 13.391 -27.047 -20.844 1 60.97 3 ARG B C 1
ATOM 1668 O O . ARG B 1 3 ? 12.336 -26.656 -20.328 1 60.97 3 ARG B O 1
ATOM 1675 N N . ALA B 1 4 ? 13.617 -26.859 -22.172 1 73.56 4 ALA B N 1
ATOM 1676 C CA . ALA B 1 4 ? 12.625 -26.625 -23.219 1 73.56 4 ALA B CA 1
ATOM 1677 C C . ALA B 1 4 ? 11.469 -27.609 -23.094 1 73.56 4 ALA B C 1
ATOM 1679 O O . ALA B 1 4 ? 11.68 -28.812 -22.984 1 73.56 4 ALA B O 1
ATOM 1680 N N . VAL B 1 5 ? 10.336 -27.219 -22.766 1 87.06 5 VAL B N 1
ATOM 1681 C CA . VAL B 1 5 ? 9.133 -28.047 -22.672 1 87.06 5 VAL B CA 1
ATOM 1682 C C . VAL B 1 5 ? 8.867 -28.703 -24.031 1 87.06 5 VAL B C 1
ATOM 1684 O O . VAL B 1 5 ? 8.883 -28.047 -25.062 1 87.06 5 VAL B O 1
ATOM 1687 N N . PRO B 1 6 ? 8.789 -29.984 -24.016 1 91.38 6 PRO B N 1
ATOM 1688 C CA . PRO B 1 6 ? 8.492 -30.672 -25.281 1 91.38 6 PRO B CA 1
ATOM 1689 C C . PRO B 1 6 ? 7.176 -30.219 -25.906 1 91.38 6 PRO B C 1
ATOM 1691 O O . PRO B 1 6 ? 6.18 -30.047 -25.203 1 91.38 6 PRO B O 1
ATOM 1694 N N . ASP B 1 7 ? 7.133 -30.141 -27.297 1 90.06 7 ASP B N 1
ATOM 1695 C CA . ASP B 1 7 ? 5.934 -29.703 -28 1 90.06 7 ASP B CA 1
ATOM 1696 C C . ASP B 1 7 ? 5.121 -30.891 -28.5 1 90.06 7 ASP B C 1
ATOM 1698 O O . ASP B 1 7 ? 3.895 -30.812 -28.609 1 90.06 7 ASP B O 1
ATOM 1702 N N . GLN B 1 8 ? 5.926 -31.891 -28.844 1 95.25 8 GLN B N 1
ATOM 1703 C CA . GLN B 1 8 ? 5.273 -33.094 -29.344 1 95.25 8 GLN B CA 1
ATOM 1704 C C . GLN B 1 8 ? 5.848 -34.344 -28.672 1 95.25 8 GLN B C 1
ATOM 1706 O O . GLN B 1 8 ? 6.93 -34.312 -28.094 1 95.25 8 GLN B O 1
ATOM 1711 N N . LEU B 1 9 ? 5.105 -35.375 -28.781 1 96.06 9 LEU B N 1
ATOM 1712 C CA . LEU B 1 9 ? 5.449 -36.656 -28.141 1 96.06 9 LEU B CA 1
ATOM 1713 C C . LEU B 1 9 ? 6.863 -37.094 -28.516 1 96.06 9 LEU B C 1
ATOM 1715 O O . LEU B 1 9 ? 7.637 -37.5 -27.656 1 96.06 9 LEU B O 1
ATOM 1719 N N . ALA B 1 10 ? 7.238 -36.844 -29.75 1 95.75 10 ALA B N 1
ATOM 1720 C CA . ALA B 1 10 ? 8.523 -37.312 -30.297 1 95.75 10 ALA B CA 1
ATOM 1721 C C . ALA B 1 10 ? 9.68 -36.531 -29.672 1 95.75 10 ALA B C 1
ATOM 1723 O O . ALA B 1 10 ? 10.836 -36.938 -29.766 1 95.75 10 ALA B O 1
ATOM 1724 N N . ASP B 1 11 ? 9.391 -35.375 -29.078 1 95.81 11 ASP B N 1
ATOM 1725 C CA . ASP B 1 11 ? 10.422 -34.5 -28.5 1 95.81 11 ASP B CA 1
ATOM 1726 C C . ASP B 1 11 ? 10.82 -35 -27.109 1 95.81 11 ASP B C 1
ATOM 1728 O O . ASP B 1 11 ? 11.82 -34.531 -26.547 1 95.81 11 ASP B O 1
ATOM 1732 N N . LEU B 1 12 ? 10.031 -35.969 -26.562 1 96.94 12 LEU B N 1
ATOM 1733 C CA . LEU B 1 12 ? 10.32 -36.438 -25.203 1 96.94 12 LEU B CA 1
ATOM 1734 C C . LEU B 1 12 ? 11.578 -37.312 -25.188 1 96.94 12 LEU B C 1
ATOM 1736 O O . LEU B 1 12 ? 11.812 -38.094 -26.109 1 96.94 12 LEU B O 1
ATOM 1740 N N . PRO B 1 13 ? 12.414 -37.125 -24.156 1 95.81 13 PRO B N 1
ATOM 1741 C CA . PRO B 1 13 ? 13.633 -37.906 -24.078 1 95.81 13 PRO B CA 1
ATOM 1742 C C . PRO B 1 13 ? 13.359 -39.406 -24.031 1 95.81 13 PRO B C 1
ATOM 1744 O O . PRO B 1 13 ? 14.203 -40.219 -24.422 1 95.81 13 PRO B O 1
ATOM 1747 N N . TYR B 1 14 ? 12.164 -39.875 -23.609 1 97.56 14 TYR B N 1
ATOM 1748 C CA . TYR B 1 14 ? 11.82 -41.281 -23.469 1 97.56 14 TYR B CA 1
ATOM 1749 C C . TYR B 1 14 ? 10.742 -41.688 -24.469 1 97.56 14 TYR B C 1
ATOM 1751 O O . TYR B 1 14 ? 10.062 -42.688 -24.281 1 97.56 14 TYR B O 1
ATOM 1759 N N . ALA B 1 15 ? 10.602 -40.969 -25.547 1 97.94 15 ALA B N 1
ATOM 1760 C CA . ALA B 1 15 ? 9.531 -41.188 -26.516 1 97.94 15 ALA B CA 1
ATOM 1761 C C . ALA B 1 15 ? 9.586 -42.594 -27.062 1 97.94 15 ALA B C 1
ATOM 1763 O O . ALA B 1 15 ? 8.547 -43.25 -27.203 1 97.94 15 ALA B O 1
ATOM 1764 N N . ASP B 1 16 ? 10.734 -43.125 -27.25 1 97.44 16 ASP B N 1
ATOM 1765 C CA . ASP B 1 16 ? 10.914 -44.406 -27.906 1 97.44 16 ASP B CA 1
ATOM 1766 C C . ASP B 1 16 ? 10.594 -45.562 -26.938 1 97.44 16 ASP B C 1
ATOM 1768 O O . ASP B 1 16 ? 10.414 -46.688 -27.359 1 97.44 16 ASP B O 1
ATOM 1772 N N . LEU B 1 17 ? 10.555 -45.219 -25.719 1 98.25 17 LEU B N 1
ATOM 1773 C CA . LEU B 1 17 ? 10.336 -46.25 -24.719 1 98.25 17 LEU B CA 1
ATOM 1774 C C . LEU B 1 17 ? 8.852 -46.406 -24.406 1 98.25 17 LEU B C 1
ATOM 1776 O O . LEU B 1 17 ? 8.438 -47.375 -23.766 1 98.25 17 LEU B O 1
ATOM 1780 N N . LEU B 1 18 ? 8.062 -45.469 -24.891 1 98.38 18 LEU B N 1
ATOM 1781 C CA . LEU B 1 18 ? 6.656 -45.406 -24.516 1 98.38 18 LEU B CA 1
ATOM 1782 C C . LEU B 1 18 ? 5.902 -46.625 -25.062 1 98.38 18 LEU B C 1
ATOM 1784 O O . LEU B 1 18 ? 6.098 -47 -26.219 1 98.38 18 LEU B O 1
ATOM 1788 N N . ARG B 1 19 ? 5.16 -47.219 -24.281 1 97.94 19 ARG B N 1
ATOM 1789 C CA . ARG B 1 19 ? 4.242 -48.312 -24.656 1 97.94 19 ARG B CA 1
ATOM 1790 C C . ARG B 1 19 ? 2.795 -47.906 -24.406 1 97.94 19 ARG B C 1
ATOM 1792 O O . ARG B 1 19 ? 2.484 -47.312 -23.375 1 97.94 19 ARG B O 1
ATOM 1799 N N . PRO B 1 20 ? 1.972 -48.25 -25.344 1 97.31 20 PRO B N 1
ATOM 1800 C CA . PRO B 1 20 ? 0.567 -47.875 -25.141 1 97.31 20 PRO B CA 1
ATOM 1801 C C . PRO B 1 20 ? -0.048 -48.594 -23.922 1 97.31 20 PRO B C 1
ATOM 1803 O O . PRO B 1 20 ? 0.26 -49.75 -23.641 1 97.31 20 PRO B O 1
ATOM 1806 N N . HIS B 1 21 ? -0.782 -47.844 -23.203 1 96.19 21 HIS B N 1
ATOM 1807 C CA . HIS B 1 21 ? -1.583 -48.406 -22.109 1 96.19 21 HIS B CA 1
ATOM 1808 C C . HIS B 1 21 ? -3.074 -48.219 -22.375 1 96.19 21 HIS B C 1
ATOM 1810 O O . HIS B 1 21 ? -3.539 -47.094 -22.609 1 96.19 21 HIS B O 1
ATOM 1816 N N . THR B 1 22 ? -3.896 -49.281 -22.297 1 92.06 22 THR B N 1
ATOM 1817 C CA . THR B 1 22 ? -5.316 -49.188 -22.625 1 92.06 22 THR B CA 1
ATOM 1818 C C . THR B 1 22 ? -6.172 -49.594 -21.422 1 92.06 22 THR B C 1
ATOM 1820 O O . THR B 1 22 ? -7.402 -49.5 -21.484 1 92.06 22 THR B O 1
ATOM 1823 N N . GLY B 1 23 ? -5.656 -50 -20.391 1 93.62 23 GLY B N 1
ATOM 1824 C CA . GLY B 1 23 ? -6.414 -50.438 -19.234 1 93.62 23 GLY B CA 1
ATOM 1825 C C . GLY B 1 23 ? -6.801 -49.281 -18.297 1 93.62 23 GLY B C 1
ATOM 1826 O O . GLY B 1 23 ? -6.504 -48.125 -18.578 1 93.62 23 GLY B O 1
ATOM 1827 N N . PRO B 1 24 ? -7.605 -49.625 -17.281 1 96.12 24 PRO B N 1
ATOM 1828 C CA . PRO B 1 24 ? -7.988 -48.594 -16.297 1 96.12 24 PRO B CA 1
ATOM 1829 C C . PRO B 1 24 ? -6.824 -48.156 -15.398 1 96.12 24 PRO B C 1
ATOM 1831 O O . PRO B 1 24 ? -5.785 -48.812 -15.383 1 96.12 24 PRO B O 1
ATOM 1834 N N . LEU B 1 25 ? -7 -47.031 -14.82 1 97.56 25 LEU B N 1
ATOM 1835 C CA . LEU B 1 25 ? -6.066 -46.625 -13.773 1 97.56 25 LEU B CA 1
ATOM 1836 C C . LEU B 1 25 ? -6.312 -47.438 -12.492 1 97.56 25 LEU B C 1
ATOM 1838 O O . LEU B 1 25 ? -7.461 -47.719 -12.148 1 97.56 25 LEU B O 1
ATOM 1842 N N . ARG B 1 26 ? -5.293 -47.781 -11.875 1 97.62 26 ARG B N 1
ATOM 1843 C CA . ARG B 1 26 ? -5.418 -48.562 -10.664 1 97.62 26 ARG B CA 1
ATOM 1844 C C . ARG B 1 26 ? -4.652 -47.938 -9.5 1 97.62 26 ARG B C 1
ATOM 1846 O O . ARG B 1 26 ? -3.555 -47.406 -9.695 1 97.62 26 ARG B O 1
ATOM 1853 N N . ALA B 1 27 ? -5.219 -48.062 -8.32 1 98.06 27 ALA B N 1
ATOM 1854 C CA . ALA B 1 27 ? -4.57 -47.562 -7.109 1 98.06 27 ALA B CA 1
ATOM 1855 C C . ALA B 1 27 ? -3.219 -48.25 -6.891 1 98.06 27 ALA B C 1
ATOM 1857 O O . ALA B 1 27 ? -3.08 -49.438 -7.102 1 98.06 27 ALA B O 1
ATOM 1858 N N . ASP B 1 28 ? -2.244 -47.5 -6.594 1 98.19 28 ASP B N 1
ATOM 1859 C CA . ASP B 1 28 ? -0.905 -47.938 -6.207 1 98.19 28 ASP B CA 1
ATOM 1860 C C . ASP B 1 28 ? -0.191 -48.625 -7.36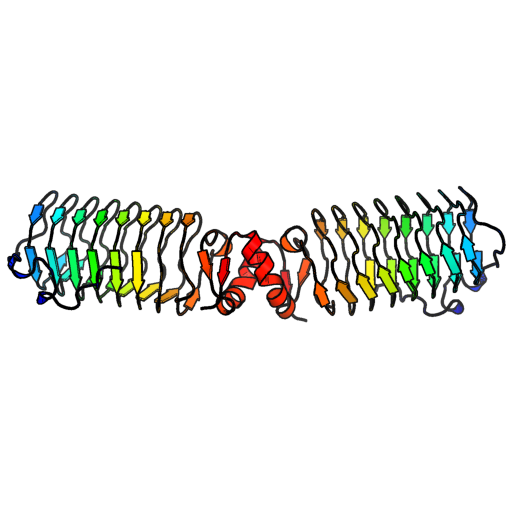7 1 98.19 28 ASP B C 1
ATOM 1862 O O . ASP B 1 28 ? 0.833 -49.281 -7.168 1 98.19 28 ASP B O 1
ATOM 1866 N N . ALA B 1 29 ? -0.749 -48.5 -8.539 1 98.25 29 ALA B N 1
ATOM 1867 C CA . ALA B 1 29 ? -0.088 -49.062 -9.711 1 98.25 29 ALA B CA 1
ATOM 1868 C C . ALA B 1 29 ? 1.121 -48.219 -10.117 1 98.25 29 ALA B C 1
ATOM 1870 O O . ALA B 1 29 ? 1.203 -47.031 -9.781 1 98.25 29 ALA B O 1
ATOM 1871 N N . ARG B 1 30 ? 2.041 -48.906 -10.703 1 98.56 30 ARG B N 1
ATOM 1872 C CA . ARG B 1 30 ? 3.197 -48.219 -11.273 1 98.56 30 ARG B CA 1
ATOM 1873 C C . ARG B 1 30 ? 3.148 -48.219 -12.797 1 98.56 30 ARG B C 1
ATOM 1875 O O . ARG B 1 30 ? 3.09 -49.281 -13.406 1 98.56 30 ARG B O 1
ATOM 1882 N N . TYR B 1 31 ? 3.088 -47.156 -13.32 1 98.5 31 TYR B N 1
ATOM 1883 C CA . TYR B 1 31 ? 3.141 -47 -14.773 1 98.5 31 TYR B CA 1
ATOM 1884 C C . TYR B 1 31 ? 4.477 -46.406 -15.203 1 98.5 31 TYR B C 1
ATOM 1886 O O . TYR B 1 31 ? 4.836 -45.281 -14.805 1 98.5 31 TYR B O 1
ATOM 1894 N N . ASP B 1 32 ? 5.215 -47.156 -15.906 1 98.38 32 ASP B N 1
ATOM 1895 C CA . ASP B 1 32 ? 6.527 -46.75 -16.406 1 98.38 32 ASP B CA 1
ATOM 1896 C C . ASP B 1 32 ? 6.555 -46.75 -17.938 1 98.38 32 ASP B C 1
ATOM 1898 O O . ASP B 1 32 ? 6.25 -47.75 -18.562 1 98.38 32 ASP B O 1
ATOM 1902 N N . THR B 1 33 ? 6.906 -45.562 -18.5 1 98.62 33 THR B N 1
ATOM 1903 C CA . THR B 1 33 ? 7.008 -45.406 -19.938 1 98.62 33 THR B CA 1
ATOM 1904 C C . THR B 1 33 ? 5.707 -45.812 -20.625 1 98.62 33 THR B C 1
ATOM 1906 O O . THR B 1 33 ? 5.727 -46.562 -21.609 1 98.62 33 THR B O 1
ATOM 1909 N N . ALA B 1 34 ? 4.695 -45.438 -20.016 1 98.62 34 ALA B N 1
ATOM 1910 C CA . ALA B 1 34 ? 3.371 -45.719 -20.562 1 98.62 34 ALA B CA 1
ATOM 1911 C C . ALA B 1 34 ? 2.844 -44.5 -21.344 1 98.62 34 ALA B C 1
ATOM 1913 O O . ALA B 1 34 ? 3.051 -43.375 -20.938 1 98.62 34 ALA B O 1
ATOM 1914 N N . HIS B 1 35 ? 2.211 -44.75 -22.453 1 98.69 35 HIS B N 1
ATOM 1915 C CA . HIS B 1 35 ? 1.513 -43.75 -23.219 1 98.69 35 HIS B CA 1
ATOM 1916 C C . HIS B 1 35 ? 0.001 -43.938 -23.156 1 98.69 35 HIS B C 1
ATOM 1918 O O . HIS B 1 35 ? -0.525 -44.938 -23.625 1 98.69 35 HIS B O 1
ATOM 1924 N N . PHE B 1 36 ? -0.596 -43.031 -22.453 1 98.06 36 PHE B N 1
ATOM 1925 C CA . PHE B 1 36 ? -2.051 -42.938 -22.469 1 98.06 36 PHE B CA 1
ATOM 1926 C C . PHE B 1 36 ? -2.523 -42.062 -23.609 1 98.06 36 PHE B C 1
ATOM 1928 O O . PHE B 1 36 ? -2.336 -40.844 -23.578 1 98.06 36 PHE B O 1
ATOM 1935 N N . ASP B 1 37 ? -3.055 -42.625 -24.625 1 96.81 37 ASP B N 1
ATOM 1936 C CA . ASP B 1 37 ? -3.332 -41.938 -25.891 1 96.81 37 ASP B CA 1
ATOM 1937 C C . ASP B 1 37 ? -4.832 -41.875 -26.156 1 96.81 37 ASP B C 1
ATOM 1939 O O . ASP B 1 37 ? -5.426 -42.812 -26.672 1 96.81 37 ASP B O 1
ATOM 1943 N N . GLY B 1 38 ? -5.309 -40.688 -25.812 1 94.81 38 GLY B N 1
ATOM 1944 C CA . GLY B 1 38 ? -6.742 -40.531 -25.984 1 94.81 38 GLY B CA 1
ATOM 1945 C C . GLY B 1 38 ? -7.559 -41.281 -24.953 1 94.81 38 GLY B C 1
ATOM 1946 O O . GLY B 1 38 ? -7.043 -41.656 -23.906 1 94.81 38 GLY B O 1
ATOM 1947 N N . GLY B 1 39 ? -8.758 -41.219 -25.094 1 93.69 39 GLY B N 1
ATOM 1948 C CA . GLY B 1 39 ? -9.672 -41.969 -24.219 1 93.69 39 GLY B CA 1
ATOM 1949 C C . GLY B 1 39 ? -10.109 -41.156 -23.016 1 93.69 39 GLY B C 1
ATOM 1950 O O . GLY B 1 39 ? -9.891 -39.938 -22.953 1 93.69 39 GLY B O 1
ATOM 1951 N N . GLU B 1 40 ? -10.914 -41.906 -22.234 1 96.19 40 GLU B N 1
ATOM 1952 C CA . GLU B 1 40 ? -11.477 -41.25 -21.047 1 96.19 40 GLU B CA 1
ATOM 1953 C C . GLU B 1 40 ? -11.414 -42.188 -19.844 1 96.19 40 GLU B C 1
ATOM 1955 O O . GLU B 1 40 ? -11.664 -43.375 -19.969 1 96.19 40 GLU B O 1
ATOM 1960 N N . HIS B 1 41 ? -11.008 -41.719 -18.797 1 97.06 41 HIS B N 1
ATOM 1961 C CA . HIS B 1 41 ? -11.125 -42.375 -17.5 1 97.06 41 HIS B CA 1
ATOM 1962 C C . HIS B 1 41 ? -12.117 -41.656 -16.594 1 97.06 41 HIS B C 1
ATOM 1964 O O . HIS B 1 41 ? -11.992 -40.438 -16.359 1 97.06 41 HIS B O 1
ATOM 1970 N N . THR B 1 42 ? -13.125 -42.344 -16.234 1 97.75 42 THR B N 1
ATOM 1971 C CA . THR B 1 42 ? -14.18 -41.75 -15.422 1 97.75 42 THR B CA 1
ATOM 1972 C C . THR B 1 42 ? -14.336 -42.469 -14.094 1 97.75 42 THR B C 1
ATOM 1974 O O . THR B 1 42 ? -14.453 -43.688 -14.062 1 97.75 42 THR B O 1
ATOM 1977 N N . ASP B 1 43 ? -14.273 -41.781 -13.062 1 97.94 43 ASP B N 1
ATOM 1978 C CA . ASP B 1 43 ? -14.555 -42.25 -11.719 1 97.94 43 ASP B CA 1
ATOM 1979 C C . ASP B 1 43 ? -13.68 -43.469 -11.375 1 97.94 43 ASP B C 1
ATOM 1981 O O . ASP B 1 43 ? -14.133 -44.406 -10.719 1 97.94 43 ASP B O 1
ATOM 1985 N N . GLU B 1 44 ? -12.469 -43.438 -11.969 1 97.94 44 GLU B N 1
ATOM 1986 C CA . GLU B 1 44 ? -11.469 -44.469 -11.625 1 97.94 44 GLU B CA 1
ATOM 1987 C C . GLU B 1 44 ? -10.586 -44 -10.477 1 97.94 44 GLU B C 1
ATOM 1989 O O . GLU B 1 44 ? -10.602 -42.812 -10.117 1 97.94 44 GLU B O 1
ATOM 1994 N N . SER B 1 45 ? -10.031 -45 -9.82 1 98 45 SER B N 1
ATOM 1995 C CA . SER B 1 45 ? -9.125 -44.625 -8.734 1 98 45 SER B CA 1
ATOM 1996 C C . SER B 1 45 ? -7.691 -45.031 -9.055 1 98 45 SER B C 1
ATOM 1998 O O . SER B 1 45 ? -7.398 -46.219 -9.273 1 98 45 SER B O 1
ATOM 2000 N N . GLY B 1 46 ? -6.879 -44.125 -9.195 1 98.06 46 GLY B N 1
ATOM 2001 C CA . GLY B 1 46 ? -5.438 -44.281 -9.289 1 98.06 46 GLY B CA 1
ATOM 2002 C C . GLY B 1 46 ? -4.688 -43.719 -8.102 1 98.06 46 GLY B C 1
ATOM 2003 O O . GLY B 1 46 ? -3.58 -43.188 -8.25 1 98.06 46 GLY B O 1
ATOM 2004 N N . ALA B 1 47 ? -5.379 -43.688 -6.906 1 98.5 47 ALA B N 1
ATOM 2005 C CA . ALA B 1 47 ? -4.758 -43.125 -5.711 1 98.5 47 ALA B CA 1
ATOM 2006 C C . ALA B 1 47 ? -3.414 -43.812 -5.426 1 98.5 47 ALA B C 1
ATOM 2008 O O . ALA B 1 47 ? -3.293 -45.031 -5.508 1 98.5 47 ALA B O 1
ATOM 2009 N N . GLY B 1 48 ? -2.447 -43 -5.195 1 98.62 48 GLY B N 1
ATOM 2010 C CA . GLY B 1 48 ? -1.135 -43.531 -4.84 1 98.62 48 GLY B CA 1
ATOM 2011 C C . GLY B 1 48 ? -0.37 -44.062 -6.027 1 98.62 48 GLY B C 1
ATOM 2012 O O . GLY B 1 48 ? 0.743 -44.562 -5.875 1 98.62 48 GLY B O 1
ATOM 2013 N N . ALA B 1 49 ? -0.912 -44 -7.211 1 98.75 49 ALA B N 1
ATOM 2014 C CA . ALA B 1 49 ? -0.233 -44.531 -8.398 1 98.75 49 ALA B CA 1
ATOM 2015 C C . ALA B 1 49 ? 1.011 -43.688 -8.719 1 98.75 49 ALA B C 1
ATOM 2017 O O . ALA B 1 49 ? 1.126 -42.562 -8.297 1 98.75 49 ALA B O 1
ATOM 2018 N N . ALA B 1 50 ? 1.952 -44.344 -9.32 1 98.88 50 ALA B N 1
ATOM 2019 C CA . ALA B 1 50 ? 3.176 -43.656 -9.758 1 98.88 50 ALA B CA 1
ATOM 2020 C C . ALA B 1 50 ? 3.301 -43.688 -11.273 1 98.88 50 ALA B C 1
ATOM 2022 O O . ALA B 1 50 ? 3.16 -44.719 -11.906 1 98.88 50 ALA B O 1
ATOM 2023 N N . PHE B 1 51 ? 3.479 -42.562 -11.797 1 98.88 51 PHE B N 1
ATOM 2024 C CA . PHE B 1 51 ? 3.725 -42.406 -13.227 1 98.88 51 PHE B CA 1
ATOM 2025 C C . PHE B 1 51 ? 5.148 -41.906 -13.477 1 98.88 51 PHE B C 1
ATOM 2027 O O . PHE B 1 51 ? 5.523 -40.844 -13.031 1 98.88 51 PHE B O 1
ATOM 2034 N N . LEU B 1 52 ? 5.941 -42.719 -14.055 1 98.81 52 LEU B N 1
ATOM 2035 C CA . LEU B 1 52 ? 7.32 -42.375 -14.383 1 98.81 52 LEU B CA 1
ATOM 2036 C C . LEU B 1 52 ? 7.535 -42.375 -15.898 1 98.81 52 LEU B C 1
ATOM 2038 O O . LEU B 1 52 ? 7.305 -43.406 -16.547 1 98.81 52 LEU B O 1
ATOM 2042 N N . GLU B 1 53 ? 8 -41.219 -16.438 1 98.62 53 GLU B N 1
ATOM 2043 C CA . GLU B 1 53 ? 8.258 -41.156 -17.875 1 98.62 53 GLU B CA 1
ATOM 2044 C C . GLU B 1 53 ? 7.039 -41.594 -18.672 1 98.62 53 GLU B C 1
ATOM 2046 O O . GLU B 1 53 ? 7.145 -42.469 -19.562 1 98.62 53 GLU B O 1
ATOM 2051 N N . CYS B 1 54 ? 5.949 -41 -18.375 1 98.81 54 CYS B N 1
ATOM 2052 C CA . CYS B 1 54 ? 4.684 -41.312 -19.031 1 98.81 54 CYS B CA 1
ATOM 2053 C C . CYS B 1 54 ? 4.199 -40.125 -19.859 1 98.81 54 CYS B C 1
ATOM 2055 O O . CYS B 1 54 ? 4.637 -38.969 -19.641 1 98.81 54 CYS B O 1
ATOM 2057 N N . ALA B 1 55 ? 3.379 -40.375 -20.781 1 98.69 55 ALA B N 1
ATOM 2058 C CA . ALA B 1 55 ? 2.74 -39.344 -21.594 1 98.69 55 ALA B CA 1
ATOM 2059 C C . ALA B 1 55 ? 1.227 -39.531 -21.641 1 98.69 55 ALA B C 1
ATOM 2061 O O . ALA B 1 55 ? 0.743 -40.656 -21.75 1 98.69 55 ALA B O 1
ATOM 2062 N N . PHE B 1 56 ? 0.511 -38.469 -21.453 1 98.38 56 PHE B N 1
ATOM 2063 C CA . PHE B 1 56 ? -0.929 -38.406 -21.672 1 98.38 56 PHE B CA 1
ATOM 2064 C C . PHE B 1 56 ? -1.252 -37.531 -22.859 1 98.38 56 PHE B C 1
ATOM 2066 O O . PHE B 1 56 ? -0.994 -36.312 -22.828 1 98.38 56 PHE B O 1
ATOM 2073 N N . THR B 1 57 ? -1.731 -38.031 -23.953 1 97.88 57 THR B N 1
ATOM 2074 C CA . THR B 1 57 ? -2.084 -37.25 -25.125 1 97.88 57 THR B CA 1
ATOM 2075 C C . THR B 1 57 ? -3.594 -37.25 -25.359 1 97.88 57 THR B C 1
ATOM 2077 O O . THR B 1 57 ? -4.172 -38.281 -25.688 1 97.88 57 THR B O 1
ATOM 2080 N N . GLY B 1 58 ? -4.227 -36.156 -25.109 1 97.69 58 GLY B N 1
ATOM 2081 C CA . GLY B 1 58 ? -5.648 -36 -25.375 1 97.69 58 GLY B CA 1
ATOM 2082 C C . GLY B 1 58 ? -6.512 -36.844 -24.453 1 97.69 58 GLY B C 1
ATOM 2083 O O . GLY B 1 58 ? -7.562 -37.344 -24.875 1 97.69 58 GLY B O 1
ATOM 2084 N N . VAL B 1 59 ? -6.043 -37.094 -23.281 1 98 59 VAL B N 1
ATOM 2085 C CA . VAL B 1 59 ? -6.762 -37.969 -22.359 1 98 59 VAL B CA 1
ATOM 2086 C C . VAL B 1 59 ? -7.734 -37.156 -21.531 1 98 59 VAL B C 1
ATOM 2088 O O . VAL B 1 59 ? -7.383 -36.062 -21.031 1 98 59 VAL B O 1
ATOM 2091 N N . ALA B 1 60 ? -8.984 -37.625 -21.391 1 98.5 60 ALA B N 1
ATOM 2092 C CA . ALA B 1 60 ? -9.969 -37 -20.5 1 98.5 60 ALA B CA 1
ATOM 2093 C C . ALA B 1 60 ? -10.062 -37.75 -19.172 1 98.5 60 ALA B C 1
ATOM 2095 O O . ALA B 1 60 ? -10.219 -38.969 -19.156 1 98.5 60 ALA B O 1
ATOM 2096 N N . LEU B 1 61 ? -9.906 -37.094 -18.125 1 98.5 61 LEU B N 1
ATOM 2097 C CA . LEU B 1 61 ? -10.164 -37.594 -16.781 1 98.5 61 LEU B CA 1
ATOM 2098 C C . LEU B 1 61 ? -11.359 -36.875 -16.156 1 98.5 61 LEU B C 1
ATOM 2100 O O . LEU B 1 61 ? -11.422 -35.656 -16.156 1 98.5 61 LEU B O 1
ATOM 2104 N N . SER B 1 62 ? -12.352 -37.625 -15.727 1 98.62 62 SER B N 1
ATOM 2105 C CA . SER B 1 62 ? -13.516 -37.062 -15.047 1 98.62 62 SER B CA 1
ATOM 2106 C C . SER B 1 62 ? -13.742 -37.75 -13.703 1 98.62 62 SER B C 1
ATOM 2108 O O . SER B 1 62 ? -14.023 -38.938 -13.633 1 98.62 62 SER B O 1
ATOM 2110 N N . GLY B 1 63 ? -13.57 -37.031 -12.68 1 98.62 63 GLY B N 1
ATOM 2111 C CA . GLY B 1 63 ? -13.828 -37.562 -11.352 1 98.62 63 GLY B CA 1
ATOM 2112 C C . GLY B 1 63 ? -12.812 -38.625 -10.922 1 98.62 63 GLY B C 1
ATOM 2113 O O . GLY B 1 63 ? -13.117 -39.5 -10.109 1 98.62 63 GLY B O 1
ATOM 2114 N N . VAL B 1 64 ? -11.68 -38.625 -11.531 1 98.69 64 VAL B N 1
ATOM 2115 C CA . VAL B 1 64 ? -10.664 -39.625 -11.234 1 98.69 64 VAL B CA 1
ATOM 2116 C C . VAL B 1 64 ? -9.953 -39.281 -9.93 1 98.69 64 VAL B C 1
ATOM 2118 O O . VAL B 1 64 ? -9.625 -38.125 -9.688 1 98.69 64 VAL B O 1
ATOM 2121 N N . LYS B 1 65 ? -9.75 -40.25 -9.078 1 98.81 65 LYS B N 1
ATOM 2122 C CA . LYS B 1 65 ? -9.016 -40.094 -7.824 1 98.81 65 LYS B CA 1
ATOM 2123 C C . LYS B 1 65 ? -7.527 -40.375 -8.023 1 98.81 65 LYS B C 1
ATOM 2125 O O . LYS B 1 65 ? -7.137 -41.5 -8.273 1 98.81 65 LYS B O 1
ATOM 2130 N N . LEU B 1 66 ? -6.781 -39.406 -7.832 1 98.75 66 LEU B N 1
ATOM 2131 C CA . LEU B 1 66 ? -5.336 -39.5 -7.98 1 98.75 66 LEU B CA 1
ATOM 2132 C C . LEU B 1 66 ? -4.621 -38.938 -6.75 1 98.75 66 LEU B C 1
ATOM 2134 O O . LEU B 1 66 ? -3.533 -38.375 -6.863 1 98.75 66 LEU B O 1
ATOM 2138 N N . ARG B 1 67 ? -5.34 -39 -5.621 1 98.69 67 ARG B N 1
ATOM 2139 C CA . ARG B 1 67 ? -4.723 -38.562 -4.375 1 98.69 67 ARG B CA 1
ATOM 2140 C C . ARG B 1 67 ? -3.398 -39.281 -4.129 1 98.69 67 ARG B C 1
ATOM 2142 O O . ARG B 1 67 ? -3.277 -40.469 -4.371 1 98.69 67 ARG B O 1
ATOM 2149 N N . GLN B 1 68 ? -2.373 -38.531 -3.756 1 98.81 68 GLN B N 1
ATOM 2150 C CA . GLN B 1 68 ? -1.059 -39.062 -3.379 1 98.81 68 GLN B CA 1
ATOM 2151 C C . GLN B 1 68 ? -0.355 -39.688 -4.57 1 98.81 68 GLN B C 1
ATOM 2153 O O . GLN B 1 68 ? 0.648 -40.406 -4.402 1 98.81 68 GLN B O 1
ATOM 2158 N N . ALA B 1 69 ? -0.87 -39.5 -5.754 1 98.88 69 ALA B N 1
ATOM 2159 C CA . ALA B 1 69 ? -0.181 -40 -6.941 1 98.88 69 ALA B CA 1
ATOM 2160 C C . ALA B 1 69 ? 1.119 -39.219 -7.18 1 98.88 69 ALA B C 1
ATOM 2162 O O . ALA B 1 69 ? 1.278 -38.094 -6.711 1 98.88 69 ALA B O 1
ATOM 2163 N N . ARG B 1 70 ? 2.055 -39.875 -7.828 1 98.94 70 ARG B N 1
ATOM 2164 C CA . ARG B 1 70 ? 3.352 -39.281 -8.141 1 98.94 70 ARG B CA 1
ATOM 2165 C C . ARG B 1 70 ? 3.572 -39.219 -9.648 1 98.94 70 ARG B C 1
ATOM 2167 O O . ARG B 1 70 ? 3.459 -40.25 -10.344 1 98.94 70 ARG B O 1
ATOM 2174 N N . PHE B 1 71 ? 3.828 -38.062 -10.102 1 98.88 71 PHE B N 1
ATOM 2175 C CA . PHE B 1 71 ? 4.113 -37.812 -11.508 1 98.88 71 PHE B CA 1
ATOM 2176 C C . PHE B 1 71 ? 5.551 -37.344 -11.695 1 98.88 71 PHE B C 1
ATOM 2178 O O . PHE B 1 71 ? 5.891 -36.219 -11.328 1 98.88 71 PHE B O 1
ATOM 2185 N N . ASN B 1 72 ? 6.414 -38.156 -12.188 1 98.81 72 ASN B N 1
ATOM 2186 C CA . ASN B 1 72 ? 7.812 -37.844 -12.43 1 98.81 72 ASN B CA 1
ATOM 2187 C C . ASN B 1 72 ? 8.164 -37.969 -13.914 1 98.81 72 ASN B C 1
ATOM 2189 O O . ASN B 1 72 ? 8.086 -39.062 -14.484 1 98.81 72 ASN B O 1
ATOM 2193 N N . GLU B 1 73 ? 8.57 -36.844 -14.523 1 98.25 73 GLU B N 1
ATOM 2194 C CA . GLU B 1 73 ? 8.852 -36.844 -15.961 1 98.25 73 GLU B CA 1
ATOM 2195 C C . GLU B 1 73 ? 7.625 -37.25 -16.766 1 98.25 73 GLU B C 1
ATOM 2197 O O . GLU B 1 73 ? 7.711 -38.125 -17.625 1 98.25 73 GLU B O 1
ATOM 2202 N N . VAL B 1 74 ? 6.594 -36.531 -16.469 1 98.62 74 VAL B N 1
ATOM 2203 C CA . VAL B 1 74 ? 5.324 -36.812 -17.125 1 98.62 74 VAL B CA 1
ATOM 2204 C C . VAL B 1 74 ? 4.949 -35.656 -18.031 1 98.62 74 VAL B C 1
ATOM 2206 O O . VAL B 1 74 ? 5.137 -34.5 -17.672 1 98.62 74 VAL B O 1
ATOM 2209 N N . TRP B 1 75 ? 4.504 -35.969 -19.219 1 98.62 75 TRP B N 1
ATOM 2210 C CA . TRP B 1 75 ? 4.059 -35 -20.188 1 98.62 75 TRP B CA 1
ATOM 2211 C C . TRP B 1 75 ? 2.58 -35.156 -20.516 1 98.62 75 TRP B C 1
ATOM 2213 O O . TRP B 1 75 ? 2.141 -36.281 -20.844 1 98.62 75 TRP B O 1
ATOM 2223 N N . VAL B 1 76 ? 1.786 -34.125 -20.281 1 98.44 76 VAL B N 1
ATOM 2224 C CA . VAL B 1 76 ? 0.361 -34.125 -20.609 1 98.44 76 VAL B CA 1
ATOM 2225 C C . VAL B 1 76 ? 0.085 -33.125 -21.734 1 98.44 76 VAL B C 1
ATOM 2227 O O . VAL B 1 76 ? 0.479 -31.969 -21.641 1 98.44 76 VAL B O 1
ATOM 2230 N N . GLN B 1 77 ? -0.509 -33.562 -22.766 1 98.19 77 GLN B N 1
ATOM 2231 C CA . GLN B 1 77 ? -0.846 -32.688 -23.891 1 98.19 77 GLN B CA 1
ATOM 2232 C C . GLN B 1 77 ? -2.344 -32.719 -24.172 1 98.19 77 GLN B C 1
ATOM 2234 O O . GLN B 1 77 ? -2.924 -33.781 -24.359 1 98.19 77 GLN B O 1
ATOM 2239 N N . ALA B 1 78 ? -3.008 -31.547 -24.203 1 97.5 78 ALA B N 1
ATOM 2240 C CA . ALA B 1 78 ? -4.402 -31.359 -24.609 1 97.5 78 ALA B CA 1
ATOM 2241 C C . ALA B 1 78 ? -5.328 -32.219 -23.75 1 97.5 78 ALA B C 1
ATOM 2243 O O . ALA B 1 78 ? -6.242 -32.875 -24.266 1 97.5 78 ALA B O 1
ATOM 2244 N N . GLY B 1 79 ? -4.977 -32.25 -22.516 1 97.44 79 GLY B N 1
ATOM 2245 C CA . GLY B 1 79 ? -5.809 -33 -21.594 1 97.44 79 GLY B CA 1
ATOM 2246 C C . GLY B 1 79 ? -7.004 -32.219 -21.094 1 97.44 79 GLY B C 1
ATOM 2247 O O . GLY B 1 79 ? -6.957 -30.984 -21.016 1 97.44 79 GLY B O 1
ATOM 2248 N N . ARG B 1 80 ? -8.117 -32.969 -20.766 1 98.56 80 ARG B N 1
ATOM 2249 C CA . ARG B 1 80 ? -9.258 -32.406 -20.062 1 98.56 80 ARG B CA 1
ATOM 2250 C C . ARG B 1 80 ? -9.469 -33.125 -18.719 1 98.56 80 ARG B C 1
ATOM 2252 O O . ARG B 1 80 ? -10.062 -34.188 -18.672 1 98.56 80 ARG B O 1
ATOM 2259 N N . TRP B 1 81 ? -8.992 -32.562 -17.719 1 98.75 81 TRP B N 1
ATOM 2260 C CA . TRP B 1 81 ? -9.117 -33.125 -16.375 1 98.75 81 TRP B CA 1
ATOM 2261 C C . TRP B 1 81 ? -10.133 -32.344 -15.547 1 98.75 81 TRP B C 1
ATOM 2263 O O . TRP B 1 81 ? -9.938 -31.156 -15.258 1 98.75 81 TRP B O 1
ATOM 2273 N N . VAL B 1 82 ? -11.25 -33 -15.211 1 98.81 82 VAL B N 1
ATOM 2274 C CA . VAL B 1 82 ? -12.359 -32.312 -14.547 1 98.81 82 VAL B CA 1
ATOM 2275 C C . VAL B 1 82 ? -12.711 -33.031 -13.25 1 98.81 82 VAL B C 1
ATOM 2277 O O . VAL B 1 82 ? -12.852 -34.281 -13.234 1 98.81 82 VAL B O 1
ATOM 2280 N N . ALA B 1 83 ? -12.773 -32.375 -12.219 1 98.75 83 ALA B N 1
ATOM 2281 C CA . ALA B 1 83 ? -13.234 -32.875 -10.922 1 98.75 83 ALA B CA 1
ATOM 2282 C C . ALA B 1 83 ? -12.352 -34 -10.43 1 98.75 83 ALA B C 1
ATOM 2284 O O . ALA B 1 83 ? -12.844 -34.969 -9.859 1 98.75 83 ALA B O 1
ATOM 2285 N N . CYS B 1 84 ? -11.062 -33.938 -10.734 1 98.81 84 CYS B N 1
ATOM 2286 C CA . CYS B 1 84 ? -10.125 -34.938 -10.273 1 98.81 84 CYS B CA 1
ATOM 2287 C C . CYS B 1 84 ? -9.555 -34.562 -8.906 1 98.81 84 CYS B C 1
ATOM 2289 O O . CYS B 1 84 ? -9.453 -33.375 -8.57 1 98.81 84 CYS B O 1
ATOM 2291 N N . ASP B 1 85 ? -9.281 -35.531 -8.125 1 98.94 85 ASP B N 1
ATOM 2292 C CA . ASP B 1 85 ? -8.617 -35.344 -6.84 1 98.94 85 ASP B CA 1
ATOM 2293 C C . ASP B 1 85 ? -7.113 -35.594 -6.953 1 98.94 85 ASP B C 1
ATOM 2295 O O . ASP B 1 85 ? -6.672 -36.75 -7.023 1 98.94 85 ASP B O 1
ATOM 2299 N N . LEU B 1 86 ? -6.352 -34.594 -6.934 1 98.88 86 LEU B N 1
ATOM 2300 C CA . LEU B 1 86 ? -4.895 -34.625 -6.996 1 98.88 86 LEU B CA 1
ATOM 2301 C C . LEU B 1 86 ? -4.277 -34.188 -5.676 1 98.88 86 LEU B C 1
ATOM 2303 O O . LEU B 1 86 ? -3.127 -33.75 -5.641 1 98.88 86 LEU B O 1
ATOM 2307 N N . SER B 1 87 ? -5.086 -34.25 -4.555 1 98.88 87 SER B N 1
ATOM 2308 C CA . SER B 1 87 ? -4.578 -33.812 -3.262 1 98.88 87 SER B CA 1
ATOM 2309 C C . SER B 1 87 ? -3.342 -34.594 -2.85 1 98.88 87 SER B C 1
ATOM 2311 O O . SER B 1 87 ? -3.271 -35.812 -3.07 1 98.88 87 SER B O 1
ATOM 2313 N N . ASP B 1 88 ? -2.34 -33.938 -2.367 1 98.88 88 ASP B N 1
ATOM 2314 C CA . ASP B 1 88 ? -1.102 -34.5 -1.846 1 98.88 88 ASP B CA 1
ATOM 2315 C C . ASP B 1 88 ? -0.333 -35.25 -2.938 1 98.88 88 ASP B C 1
ATOM 2317 O O . ASP B 1 88 ? 0.436 -36.156 -2.65 1 98.88 88 ASP B O 1
ATOM 2321 N N . SER B 1 89 ? -0.616 -34.906 -4.152 1 98.88 89 SER B N 1
ATOM 2322 C CA . SER B 1 89 ? 0.15 -35.5 -5.25 1 98.88 89 SER B CA 1
ATOM 2323 C C . SER B 1 89 ? 1.499 -34.812 -5.41 1 98.88 89 SER B C 1
ATOM 2325 O O . SER B 1 89 ? 1.705 -33.688 -4.891 1 98.88 89 SER B O 1
ATOM 2327 N N . ASP B 1 90 ? 2.438 -35.438 -6.051 1 98.88 90 ASP B N 1
ATOM 2328 C CA . ASP B 1 90 ? 3.773 -34.938 -6.32 1 98.88 90 ASP B CA 1
ATOM 2329 C C . ASP B 1 90 ? 4.047 -34.875 -7.82 1 98.88 90 ASP B C 1
ATOM 2331 O O . ASP B 1 90 ? 3.859 -35.844 -8.531 1 98.88 90 ASP B O 1
ATOM 2335 N N . TRP B 1 91 ? 4.418 -33.75 -8.234 1 98.88 91 TRP B N 1
ATOM 2336 C CA . TRP B 1 91 ? 4.789 -33.531 -9.625 1 98.88 91 TRP B CA 1
ATOM 2337 C C . TRP B 1 91 ? 6.234 -33.062 -9.742 1 98.88 91 TRP B C 1
ATOM 2339 O O . TRP B 1 91 ? 6.637 -32.125 -9.055 1 98.88 91 TRP B O 1
ATOM 2349 N N . GLN B 1 92 ? 7.008 -33.719 -10.531 1 98.75 92 GLN B N 1
ATOM 2350 C CA . GLN B 1 92 ? 8.398 -33.344 -10.719 1 98.75 92 GLN B CA 1
ATOM 2351 C C . GLN B 1 92 ? 8.812 -33.438 -12.18 1 98.75 92 GLN B C 1
ATOM 2353 O O . GLN B 1 92 ? 8.469 -34.406 -12.859 1 98.75 92 GLN B O 1
ATOM 2358 N N . ASP B 1 93 ? 9.5 -32.438 -12.688 1 98.31 93 ASP B N 1
ATOM 2359 C CA . ASP B 1 93 ? 10.07 -32.438 -14.039 1 98.31 93 ASP B CA 1
ATOM 2360 C C . ASP B 1 93 ? 9.008 -32.812 -15.07 1 98.31 93 ASP B C 1
ATOM 2362 O O . ASP B 1 93 ? 9.227 -33.688 -15.898 1 98.31 93 ASP B O 1
ATOM 2366 N N . SER B 1 94 ? 7.906 -32.156 -14.945 1 98.44 94 SER B N 1
ATOM 2367 C CA . SER B 1 94 ? 6.75 -32.5 -15.758 1 98.44 94 SER B CA 1
ATOM 2368 C C . SER B 1 94 ? 6.172 -31.281 -16.469 1 98.44 94 SER B C 1
ATOM 2370 O O . SER B 1 94 ? 6.527 -30.141 -16.141 1 98.44 94 SER B O 1
ATOM 2372 N N . ALA B 1 95 ? 5.367 -31.516 -17.5 1 98.56 95 ALA B N 1
ATOM 2373 C CA . ALA B 1 95 ? 4.758 -30.422 -18.266 1 98.56 95 ALA B CA 1
ATOM 2374 C C . ALA B 1 95 ? 3.32 -30.766 -18.641 1 98.56 95 ALA B C 1
ATOM 2376 O O . ALA B 1 95 ? 3.014 -31.906 -18.984 1 98.56 95 ALA B O 1
ATOM 2377 N N . VAL B 1 96 ? 2.512 -29.781 -18.531 1 98.44 96 VAL B N 1
ATOM 2378 C CA . VAL B 1 96 ? 1.142 -29.844 -19.031 1 98.44 96 VAL B CA 1
ATOM 2379 C C . VAL B 1 96 ? 0.944 -28.797 -20.125 1 98.44 96 VAL B C 1
ATOM 2381 O O . VAL B 1 96 ? 1.084 -27.594 -19.875 1 98.44 96 VAL B O 1
ATOM 2384 N N . THR B 1 97 ? 0.677 -29.25 -21.344 1 98.06 97 THR B N 1
ATOM 2385 C CA . THR B 1 97 ? 0.58 -28.328 -22.469 1 98.06 97 THR B CA 1
ATOM 2386 C C . THR B 1 97 ? -0.814 -28.375 -23.094 1 98.06 97 THR B C 1
ATOM 2388 O O . THR B 1 97 ? -1.279 -29.438 -23.5 1 98.06 97 THR B O 1
ATOM 2391 N N . GLY B 1 98 ? -1.384 -27.266 -23.062 1 96.69 98 GLY B N 1
ATOM 2392 C CA . GLY B 1 98 ? -2.748 -27.188 -23.562 1 96.69 98 GLY B CA 1
ATOM 2393 C C . GLY B 1 98 ? -3.748 -27.891 -22.656 1 96.69 98 GLY B C 1
ATOM 2394 O O . GLY B 1 98 ? -3.367 -28.531 -21.672 1 96.69 98 GLY B O 1
ATOM 2395 N N . GLY B 1 99 ? -5.027 -27.578 -22.938 1 97.12 99 GLY B N 1
ATOM 2396 C CA . GLY B 1 99 ? -6.086 -28.312 -22.266 1 97.12 99 GLY B CA 1
ATOM 2397 C C . GLY B 1 99 ? -6.719 -27.516 -21.125 1 97.12 99 GLY B C 1
ATOM 2398 O O . GLY B 1 99 ? -6.559 -26.297 -21.047 1 97.12 99 GLY B O 1
ATOM 2399 N N . VAL B 1 100 ? -7.551 -28.344 -20.312 1 98.69 100 VAL B N 1
ATOM 2400 C CA . VAL B 1 100 ? -8.352 -27.719 -19.266 1 98.69 100 VAL B CA 1
ATOM 2401 C C . VAL B 1 100 ? -8.234 -28.516 -17.984 1 98.69 100 VAL B C 1
ATOM 2403 O O . VAL B 1 100 ? -8.352 -29.75 -17.984 1 98.69 100 VAL B O 1
ATOM 2406 N N . LEU B 1 101 ? -7.914 -27.891 -16.969 1 98.81 101 LEU B N 1
ATOM 2407 C CA . LEU B 1 101 ? -8.016 -28.406 -15.602 1 98.81 101 LEU B CA 1
ATOM 2408 C C . LEU B 1 101 ? -9.102 -27.672 -14.828 1 98.81 101 LEU B C 1
ATOM 2410 O O . LEU B 1 101 ? -8.961 -26.484 -14.508 1 98.81 101 LEU B O 1
ATOM 2414 N N . ALA B 1 102 ? -10.242 -28.359 -14.562 1 98.88 102 ALA B N 1
ATOM 2415 C CA . ALA B 1 102 ? -11.383 -27.688 -13.945 1 98.88 102 ALA B CA 1
ATOM 2416 C C . ALA B 1 102 ? -11.836 -28.422 -12.695 1 98.88 102 ALA B C 1
ATOM 2418 O O . ALA B 1 102 ? -11.953 -29.656 -12.695 1 98.88 102 ALA B O 1
ATOM 2419 N N . GLY B 1 103 ? -12.008 -27.672 -11.68 1 98.81 103 GLY B N 1
ATOM 2420 C CA . GLY B 1 103 ? -12.508 -28.266 -10.453 1 98.81 103 GLY B CA 1
ATOM 2421 C C . GLY B 1 103 ? -11.531 -29.25 -9.82 1 98.81 103 GLY B C 1
ATOM 2422 O O . GLY B 1 103 ? -11.938 -30.266 -9.25 1 98.81 103 GLY B O 1
ATOM 2423 N N . ILE B 1 104 ? -10.281 -29.047 -9.945 1 98.88 104 ILE B N 1
ATOM 2424 C CA . ILE B 1 104 ? -9.25 -29.953 -9.445 1 98.88 104 ILE B CA 1
ATOM 2425 C C . ILE B 1 104 ? -9.008 -29.703 -7.961 1 98.88 104 ILE B C 1
ATOM 2427 O O . ILE B 1 104 ? -8.891 -28.547 -7.539 1 98.88 104 ILE B O 1
ATOM 2431 N N . ALA B 1 105 ? -9.016 -30.75 -7.195 1 98.88 105 ALA B N 1
ATOM 2432 C CA . ALA B 1 105 ? -8.516 -30.672 -5.824 1 98.88 105 ALA B CA 1
ATOM 2433 C C . ALA B 1 105 ? -7.031 -31.031 -5.766 1 98.88 105 ALA B C 1
ATOM 2435 O O . ALA B 1 105 ? -6.66 -32.188 -5.82 1 98.88 105 ALA B O 1
ATOM 2436 N N . GLY B 1 106 ? -6.227 -30.062 -5.594 1 98.81 106 GLY B N 1
ATOM 2437 C CA . GLY B 1 106 ? -4.789 -30.266 -5.543 1 98.81 106 GLY B CA 1
ATOM 2438 C C . GLY B 1 106 ? -4.156 -29.75 -4.262 1 98.81 106 GLY B C 1
ATOM 2439 O O . GLY B 1 106 ? -2.971 -29.422 -4.238 1 98.81 106 GLY B O 1
ATOM 2440 N N . TYR B 1 107 ? -4.977 -29.562 -3.193 1 98.69 107 TYR B N 1
ATOM 2441 C CA . TYR B 1 107 ? -4.434 -29.031 -1.949 1 98.69 107 TYR B CA 1
ATOM 2442 C C . TYR B 1 107 ? -3.342 -29.938 -1.4 1 98.69 107 TYR B C 1
ATOM 2444 O O . TYR B 1 107 ? -3.414 -31.156 -1.541 1 98.69 107 TYR B O 1
ATOM 2452 N N . GLY B 1 108 ? -2.312 -29.375 -0.914 1 98.75 108 GLY B N 1
ATOM 2453 C CA . GLY B 1 108 ? -1.213 -30.094 -0.3 1 98.75 108 GLY B CA 1
ATOM 2454 C C . GLY B 1 108 ? -0.27 -30.719 -1.312 1 98.75 108 GLY B C 1
ATOM 2455 O O . GLY B 1 108 ? 0.679 -31.422 -0.94 1 98.75 108 GLY B O 1
ATOM 2456 N N . SER B 1 109 ? -0.464 -30.516 -2.537 1 98.88 109 SER B N 1
ATOM 2457 C CA . SER B 1 109 ? 0.385 -31.094 -3.57 1 98.88 109 SER B CA 1
ATOM 2458 C C . SER B 1 109 ? 1.749 -30.422 -3.617 1 98.88 109 SER B C 1
ATOM 2460 O O . SER B 1 109 ? 1.929 -29.344 -3.049 1 98.88 109 SER B O 1
ATOM 2462 N N . ALA B 1 110 ? 2.732 -31.062 -4.195 1 98.94 110 ALA B N 1
ATOM 2463 C CA . ALA B 1 110 ? 4.07 -30.531 -4.414 1 98.94 110 ALA B CA 1
ATOM 2464 C C . ALA B 1 110 ? 4.434 -30.547 -5.898 1 98.94 110 ALA B C 1
ATOM 2466 O O . ALA B 1 110 ? 4.375 -31.594 -6.547 1 98.94 110 ALA B O 1
ATOM 2467 N N . LEU B 1 111 ? 4.727 -29.422 -6.387 1 98.88 111 LEU B N 1
ATOM 2468 C CA . LEU B 1 111 ? 5.164 -29.281 -7.77 1 98.88 111 LEU B CA 1
ATOM 2469 C C . LEU B 1 111 ? 6.582 -28.719 -7.836 1 98.88 111 LEU B C 1
ATOM 2471 O O . LEU B 1 111 ? 6.863 -27.656 -7.258 1 98.88 111 LEU B O 1
ATOM 2475 N N . ARG B 1 112 ? 7.473 -29.453 -8.445 1 98.88 112 ARG B N 1
ATOM 2476 C CA . ARG B 1 112 ? 8.852 -29.016 -8.617 1 98.88 112 ARG B CA 1
ATOM 2477 C C . ARG B 1 112 ? 9.281 -29.109 -10.078 1 98.88 112 ARG B C 1
ATOM 2479 O O . ARG B 1 112 ? 9.25 -30.188 -10.672 1 98.88 112 ARG B O 1
ATOM 2486 N N . ARG B 1 113 ? 9.695 -28.016 -10.648 1 98.62 113 ARG B N 1
ATOM 2487 C CA . ARG B 1 113 ? 10.117 -27.969 -12.047 1 98.62 113 ARG B CA 1
ATOM 2488 C C . ARG B 1 113 ? 9.008 -28.453 -12.969 1 98.62 113 ARG B C 1
ATOM 2490 O O . ARG B 1 113 ? 9.195 -29.422 -13.719 1 98.62 113 ARG B O 1
ATOM 2497 N N . VAL B 1 114 ? 7.918 -27.734 -12.859 1 98.75 114 VAL B N 1
ATOM 2498 C CA . VAL B 1 114 ? 6.746 -28.047 -13.672 1 98.75 114 VAL B CA 1
ATOM 2499 C C . VAL B 1 114 ? 6.387 -26.844 -14.539 1 98.75 114 VAL B C 1
ATOM 2501 O O . VAL B 1 114 ? 6.492 -25.703 -14.094 1 98.75 114 VAL B O 1
ATOM 2504 N N . VAL B 1 115 ? 5.996 -27.094 -15.758 1 98.69 115 VAL B N 1
ATOM 2505 C CA . VAL B 1 115 ? 5.543 -26.047 -16.656 1 98.69 115 VAL B CA 1
ATOM 2506 C C . VAL B 1 115 ? 4.109 -26.312 -17.094 1 98.69 115 VAL B C 1
ATOM 2508 O O . VAL B 1 115 ? 3.781 -27.422 -17.516 1 98.69 115 VAL B O 1
ATOM 2511 N N . PHE B 1 116 ? 3.26 -25.344 -16.922 1 98.69 116 PHE B N 1
ATOM 2512 C CA . PHE B 1 116 ? 1.958 -25.281 -17.578 1 98.69 116 PHE B CA 1
ATOM 2513 C C . PHE B 1 116 ? 1.989 -24.312 -18.75 1 98.69 116 PHE B C 1
ATOM 2515 O O . PHE B 1 116 ? 2.34 -23.141 -18.594 1 98.69 116 PHE B O 1
ATOM 2522 N N . ARG B 1 117 ? 1.7 -24.812 -19.953 1 98.5 117 ARG B N 1
ATOM 2523 C CA . ARG B 1 117 ? 1.735 -23.953 -21.125 1 98.5 117 ARG B CA 1
ATOM 2524 C C . ARG B 1 117 ? 0.409 -24 -21.875 1 98.5 117 ARG B C 1
ATOM 2526 O O . ARG B 1 117 ? -0.044 -25.078 -22.281 1 98.5 117 ARG B O 1
ATOM 2533 N N . GLY B 1 118 ? -0.15 -22.828 -22 1 98.19 118 GLY B N 1
ATOM 2534 C CA . GLY B 1 118 ? -1.374 -22.734 -22.781 1 98.19 118 GLY B CA 1
ATOM 2535 C C . GLY B 1 118 ? -2.549 -23.438 -22.141 1 98.19 118 GLY B C 1
ATOM 2536 O O . GLY B 1 118 ? -3.387 -24.016 -22.828 1 98.19 118 GLY B O 1
ATOM 2537 N N . CYS B 1 119 ? -2.625 -23.484 -20.875 1 98.44 119 CYS B N 1
ATOM 2538 C CA . CYS B 1 119 ? -3.66 -24.219 -20.156 1 98.44 119 CYS B CA 1
ATOM 2539 C C . CYS B 1 119 ? -4.723 -23.266 -19.609 1 98.44 119 CYS B C 1
ATOM 2541 O O . CYS B 1 119 ? -4.445 -22.094 -19.375 1 98.44 119 CYS B O 1
ATOM 2543 N N . LYS B 1 120 ? -5.902 -23.797 -19.438 1 98.81 120 LYS B N 1
ATOM 2544 C CA . LYS B 1 120 ? -6.953 -23.141 -18.656 1 98.81 120 LYS B CA 1
ATOM 2545 C C . LYS B 1 120 ? -7.156 -23.859 -17.328 1 98.81 120 LYS B C 1
ATOM 2547 O O . LYS B 1 120 ? -7.523 -25.031 -17.297 1 98.81 120 LYS B O 1
ATOM 2552 N N . LEU B 1 121 ? -6.855 -23.203 -16.297 1 98.88 121 LEU B N 1
ATOM 2553 C CA . LEU B 1 121 ? -7.133 -23.688 -14.945 1 98.88 121 LEU B CA 1
ATOM 2554 C C . LEU B 1 121 ? -8.336 -22.969 -14.344 1 98.88 121 LEU B C 1
ATOM 2556 O O . LEU B 1 121 ? -8.312 -21.75 -14.18 1 98.88 121 LEU B O 1
ATOM 2560 N N . GLU B 1 122 ? -9.391 -23.672 -14.031 1 98.81 122 GLU B N 1
ATOM 2561 C CA . GLU B 1 122 ? -10.617 -23.078 -13.516 1 98.81 122 GLU B CA 1
ATOM 2562 C C . GLU B 1 122 ? -11.047 -23.75 -12.211 1 98.81 122 GLU B C 1
ATOM 2564 O O . GLU B 1 122 ? -11.305 -24.953 -12.188 1 98.81 122 GLU B O 1
ATOM 2569 N N . ALA B 1 123 ? -11.18 -23.016 -11.188 1 98.75 123 ALA B N 1
ATOM 2570 C CA . ALA B 1 123 ? -11.633 -23.531 -9.898 1 98.75 123 ALA B CA 1
ATOM 2571 C C . ALA B 1 123 ? -10.719 -24.656 -9.398 1 98.75 123 ALA B C 1
ATOM 2573 O O . ALA B 1 123 ? -11.195 -25.719 -9.023 1 98.75 123 ALA B O 1
ATOM 2574 N N . VAL B 1 124 ? -9.461 -24.406 -9.477 1 98.88 124 VAL B N 1
ATOM 2575 C CA . VAL B 1 124 ? -8.461 -25.359 -9.008 1 98.88 124 VAL B CA 1
ATOM 2576 C C . VAL B 1 124 ? -8.023 -25 -7.586 1 98.88 124 VAL B C 1
ATOM 2578 O O . VAL B 1 124 ? -7.695 -23.844 -7.305 1 98.88 124 VAL B O 1
ATOM 2581 N N . ASN B 1 125 ? -8.086 -25.969 -6.715 1 98.88 125 ASN B N 1
ATOM 2582 C CA . ASN B 1 125 ? -7.676 -25.781 -5.328 1 98.88 125 ASN B CA 1
ATOM 2583 C C . ASN B 1 125 ? -6.227 -26.219 -5.109 1 98.88 125 ASN B C 1
ATOM 2585 O O . ASN B 1 125 ? -5.918 -27.406 -5.105 1 98.88 125 ASN B O 1
ATOM 2589 N N . LEU B 1 126 ? -5.328 -25.266 -4.871 1 98.88 126 LEU B N 1
ATOM 2590 C CA . LEU B 1 126 ? -3.922 -25.547 -4.582 1 98.88 126 LEU B CA 1
ATOM 2591 C C . LEU B 1 126 ? -3.539 -25.016 -3.201 1 98.88 126 LEU B C 1
ATOM 2593 O O . LEU B 1 126 ? -2.398 -24.609 -2.984 1 98.88 126 LEU B O 1
ATOM 2597 N N . ARG B 1 127 ? -4.535 -24.969 -2.299 1 98.69 127 ARG B N 1
ATOM 2598 C CA . ARG B 1 127 ? -4.258 -24.531 -0.935 1 98.69 127 ARG B CA 1
ATOM 2599 C C . ARG B 1 127 ? -3.15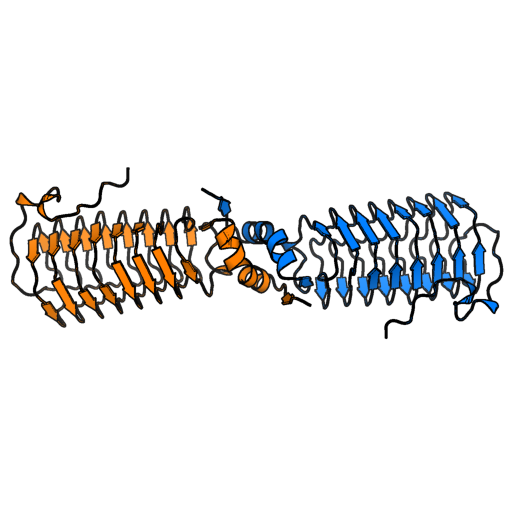4 -25.375 -0.303 1 98.69 127 ARG B C 1
ATOM 2601 O O . ARG B 1 127 ? -3.135 -26.609 -0.459 1 98.69 127 ARG B O 1
ATOM 2608 N N . ALA B 1 128 ? -2.234 -24.734 0.348 1 98.69 128 ALA B N 1
ATOM 2609 C CA . ALA B 1 128 ? -1.156 -25.359 1.114 1 98.69 128 ALA B CA 1
ATOM 2610 C C . ALA B 1 128 ? -0.243 -26.188 0.208 1 98.69 128 ALA B C 1
ATOM 2612 O O . ALA B 1 128 ? 0.504 -27.031 0.684 1 98.69 128 ALA B O 1
ATOM 2613 N N . ALA B 1 129 ? -0.313 -25.984 -1.04 1 98.88 129 ALA B N 1
ATOM 2614 C CA . ALA B 1 129 ? 0.61 -26.641 -1.968 1 98.88 129 ALA B CA 1
ATOM 2615 C C . ALA B 1 129 ? 1.996 -26 -1.896 1 98.88 129 ALA B C 1
ATOM 2617 O O . ALA B 1 129 ? 2.158 -24.906 -1.354 1 98.88 129 ALA B O 1
ATOM 2618 N N . VAL B 1 130 ? 2.984 -26.703 -2.361 1 98.94 130 VAL B N 1
ATOM 2619 C CA . VAL B 1 130 ? 4.352 -26.219 -2.471 1 98.94 130 VAL B CA 1
ATOM 2620 C C . VAL B 1 130 ? 4.789 -26.219 -3.934 1 98.94 130 VAL B C 1
ATOM 2622 O O . VAL B 1 130 ? 4.883 -27.281 -4.555 1 98.94 130 VAL B O 1
ATOM 2625 N N . LEU B 1 131 ? 4.984 -25.094 -4.457 1 98.88 131 LEU B N 1
ATOM 2626 C CA . LEU B 1 131 ? 5.445 -24.969 -5.832 1 98.88 131 LEU B CA 1
ATOM 2627 C C . LEU B 1 131 ? 6.867 -24.406 -5.875 1 98.88 131 LEU B C 1
ATOM 2629 O O . LEU B 1 131 ? 7.145 -23.359 -5.309 1 98.88 131 LEU B O 1
ATOM 2633 N N . ARG B 1 132 ? 7.75 -25.125 -6.418 1 98.88 132 ARG B N 1
ATOM 2634 C CA . ARG B 1 132 ? 9.133 -24.703 -6.605 1 98.88 132 ARG B CA 1
ATOM 2635 C C . ARG B 1 132 ? 9.531 -24.766 -8.078 1 98.88 132 ARG B C 1
ATOM 2637 O O . ARG B 1 132 ? 9.492 -25.844 -8.688 1 98.88 132 ARG B O 1
ATOM 2644 N N . ASP B 1 133 ? 9.938 -23.625 -8.664 1 98.62 133 ASP B N 1
ATOM 2645 C CA . ASP B 1 133 ? 10.359 -23.547 -10.062 1 98.62 133 ASP B CA 1
ATOM 2646 C C . ASP B 1 133 ? 9.242 -24 -11 1 98.62 133 ASP B C 1
ATOM 2648 O O . ASP B 1 133 ? 9.445 -24.891 -11.828 1 98.62 133 ASP B O 1
ATOM 2652 N N . VAL B 1 134 ? 8.133 -23.328 -10.859 1 98.81 134 VAL B N 1
ATOM 2653 C CA . VAL B 1 134 ? 6.957 -23.625 -11.672 1 98.81 134 VAL B CA 1
ATOM 2654 C C . VAL B 1 134 ? 6.637 -22.438 -12.57 1 98.81 134 VAL B C 1
ATOM 2656 O O . VAL B 1 134 ? 6.742 -21.281 -12.141 1 98.81 134 VAL B O 1
ATOM 2659 N N . VAL B 1 135 ? 6.273 -22.688 -13.789 1 98.81 135 VAL B N 1
ATOM 2660 C CA . VAL B 1 135 ? 5.918 -21.641 -14.742 1 98.81 135 VAL B CA 1
ATOM 2661 C C . VAL B 1 135 ? 4.512 -21.891 -15.289 1 98.81 135 VAL B C 1
ATOM 2663 O O . VAL B 1 135 ? 4.195 -23 -15.727 1 98.81 135 VAL B O 1
ATOM 2666 N N . PHE B 1 136 ? 3.689 -20.906 -15.203 1 98.75 136 PHE B N 1
ATOM 2667 C CA . PHE B 1 136 ? 2.43 -20.844 -15.938 1 98.75 136 PHE B CA 1
ATOM 2668 C C . PHE B 1 136 ? 2.545 -19.906 -17.141 1 98.75 136 PHE B C 1
ATOM 2670 O O . PHE B 1 136 ? 2.467 -18.688 -16.984 1 98.75 136 PHE B O 1
ATOM 2677 N N . GLU B 1 137 ? 2.711 -20.484 -18.297 1 98.56 137 GLU B N 1
ATOM 2678 C CA . GLU B 1 137 ? 2.955 -19.688 -19.484 1 98.56 137 GLU B CA 1
ATOM 2679 C C . GLU B 1 137 ? 1.725 -19.656 -20.391 1 98.56 137 GLU B C 1
ATOM 2681 O O . GLU B 1 137 ? 1.225 -20.703 -20.797 1 98.56 137 GLU B O 1
ATOM 2686 N N . ASP B 1 138 ? 1.248 -18.422 -20.688 1 98.5 138 ASP B N 1
ATOM 2687 C CA . ASP B 1 138 ? 0.109 -18.219 -21.578 1 98.5 138 ASP B CA 1
ATOM 2688 C C . ASP B 1 138 ? -1.104 -19.031 -21.109 1 98.5 138 ASP B C 1
ATOM 2690 O O . ASP B 1 138 ? -1.751 -19.703 -21.906 1 98.5 138 ASP B O 1
ATOM 2694 N N . CYS B 1 139 ? -1.286 -18.922 -19.812 1 98.81 139 CYS B N 1
ATOM 2695 C CA . CYS B 1 139 ? -2.393 -19.656 -19.203 1 98.81 139 CYS B CA 1
ATOM 2696 C C . CYS B 1 139 ? -3.486 -18.688 -18.734 1 98.81 139 CYS B C 1
ATOM 2698 O O . CYS B 1 139 ? -3.26 -17.484 -18.641 1 98.81 139 CYS B O 1
ATOM 2700 N N . LEU B 1 140 ? -4.672 -19.234 -18.609 1 98.88 140 LEU B N 1
ATOM 2701 C CA . LEU B 1 140 ? -5.738 -18.609 -17.828 1 98.88 140 LEU B CA 1
ATOM 2702 C C . LEU B 1 140 ? -5.914 -19.281 -16.484 1 98.88 140 LEU B C 1
ATOM 2704 O O . LEU B 1 140 ? -6.16 -20.5 -16.422 1 98.88 140 LEU B O 1
ATOM 2708 N N . LEU B 1 141 ? -5.727 -18.609 -15.453 1 98.88 141 LEU B N 1
ATOM 2709 C CA . LEU B 1 141 ? -6.086 -19.062 -14.109 1 98.88 141 LEU B CA 1
ATOM 2710 C C . LEU B 1 141 ? -7.309 -18.328 -13.594 1 98.88 141 LEU B C 1
ATOM 2712 O O . LEU B 1 141 ? -7.238 -17.125 -13.312 1 98.88 141 LEU B O 1
ATOM 2716 N N . ARG B 1 142 ? -8.406 -19 -13.531 1 98.81 142 ARG B N 1
ATOM 2717 C CA . ARG B 1 142 ? -9.648 -18.406 -13.031 1 98.81 142 ARG B CA 1
ATOM 2718 C C . ARG B 1 142 ? -10.125 -19.109 -11.773 1 98.81 142 ARG B C 1
ATOM 2720 O O . ARG B 1 142 ? -10.336 -20.328 -11.781 1 98.81 142 ARG B O 1
ATOM 2727 N N . ASP B 1 143 ? -10.266 -18.375 -10.688 1 98.56 143 ASP B N 1
ATOM 2728 C CA . ASP B 1 143 ? -10.742 -18.938 -9.422 1 98.56 143 ASP B CA 1
ATOM 2729 C C . ASP B 1 143 ? -9.805 -20.031 -8.922 1 98.56 143 ASP B C 1
ATOM 2731 O O . ASP B 1 143 ? -10.25 -21.125 -8.578 1 98.56 143 ASP B O 1
ATOM 2735 N N . VAL B 1 144 ? -8.547 -19.812 -9.047 1 98.88 144 VAL B N 1
ATOM 2736 C CA . VAL B 1 144 ? -7.527 -20.703 -8.508 1 98.88 144 VAL B CA 1
ATOM 2737 C C . VAL B 1 144 ? -7.129 -20.266 -7.109 1 98.88 144 VAL B C 1
ATOM 2739 O O . VAL B 1 144 ? -6.918 -19.062 -6.867 1 98.88 144 VAL B O 1
ATOM 2742 N N . ASP B 1 145 ? -7.047 -21.172 -6.176 1 98.69 145 ASP B N 1
ATOM 2743 C CA . ASP B 1 145 ? -6.773 -20.859 -4.777 1 98.69 145 ASP B CA 1
ATOM 2744 C C . ASP B 1 145 ? -5.371 -21.312 -4.375 1 98.69 145 ASP B C 1
ATOM 2746 O O . ASP B 1 145 ? -5.125 -22.5 -4.191 1 98.69 145 ASP B O 1
ATOM 2750 N N . PHE B 1 146 ? -4.41 -20.328 -4.141 1 98.62 146 PHE B N 1
ATOM 2751 C CA . PHE B 1 146 ? -3.068 -20.609 -3.641 1 98.62 146 PHE B CA 1
ATOM 2752 C C . PHE B 1 146 ? -2.965 -20.281 -2.156 1 98.62 146 PHE B C 1
ATOM 2754 O O . PHE B 1 146 ? -1.879 -19.984 -1.654 1 98.62 146 PHE B O 1
ATOM 2761 N N . GLY B 1 147 ? -4.113 -20.281 -1.449 1 98.19 147 GLY B N 1
ATOM 2762 C CA . GLY B 1 147 ? -4.082 -19.938 -0.033 1 98.19 147 GLY B CA 1
ATOM 2763 C C . GLY B 1 147 ? -3.115 -20.812 0.757 1 98.19 147 GLY B C 1
ATOM 2764 O O . GLY B 1 147 ? -3.082 -22.031 0.587 1 98.19 147 GLY B O 1
ATOM 2765 N N . GLU B 1 148 ? -2.283 -20.219 1.566 1 98.12 148 GLU B N 1
ATOM 2766 C CA . GLU B 1 148 ? -1.342 -20.875 2.469 1 98.12 148 GLU B CA 1
ATOM 2767 C C . GLU B 1 148 ? -0.294 -21.672 1.694 1 98.12 148 GLU B C 1
ATOM 2769 O O . GLU B 1 148 ? 0.432 -22.484 2.273 1 98.12 148 GLU B O 1
ATOM 2774 N N . ALA B 1 149 ? -0.246 -21.5 0.42 1 98.56 149 ALA B N 1
ATOM 2775 C CA . ALA B 1 149 ? 0.747 -22.203 -0.388 1 98.56 149 ALA B CA 1
ATOM 2776 C C . ALA B 1 149 ? 2.123 -21.547 -0.252 1 98.56 149 ALA B C 1
ATOM 2778 O O . ALA B 1 149 ? 2.238 -20.406 0.214 1 98.56 149 ALA B O 1
ATOM 2779 N N . LYS B 1 150 ? 3.156 -22.266 -0.522 1 98.81 150 LYS B N 1
ATOM 2780 C CA . LYS B 1 150 ? 4.523 -21.766 -0.638 1 98.81 150 LYS B CA 1
ATOM 2781 C C . LYS B 1 150 ? 4.98 -21.75 -2.094 1 98.81 150 LYS B C 1
ATOM 2783 O O . LYS B 1 150 ? 5.102 -22.797 -2.727 1 98.81 150 LYS B O 1
ATOM 2788 N N . LEU B 1 151 ? 5.16 -20.609 -2.625 1 98.75 151 LEU B N 1
ATOM 2789 C CA . LEU B 1 151 ? 5.598 -20.453 -4.008 1 98.75 151 LEU B CA 1
ATOM 2790 C C . LEU B 1 151 ? 7.035 -19.938 -4.066 1 98.75 151 LEU B C 1
ATOM 2792 O O . LEU B 1 151 ? 7.328 -18.859 -3.553 1 98.75 151 LEU B O 1
ATOM 2796 N N . THR B 1 152 ? 7.918 -20.703 -4.543 1 98.75 152 THR B N 1
ATOM 2797 C CA . THR B 1 152 ? 9.312 -20.312 -4.719 1 98.75 152 THR B CA 1
ATOM 2798 C C . THR B 1 152 ? 9.719 -20.406 -6.184 1 98.75 152 THR B C 1
ATOM 2800 O O . THR B 1 152 ? 9.719 -21.484 -6.766 1 98.75 152 THR B O 1
ATOM 2803 N N . GLY B 1 153 ? 10.117 -19.375 -6.789 1 98.25 153 GLY B N 1
ATOM 2804 C CA . GLY B 1 153 ? 10.531 -19.391 -8.18 1 98.25 153 GLY B CA 1
ATOM 2805 C C . GLY B 1 153 ? 9.391 -19.688 -9.141 1 98.25 153 GLY B C 1
ATOM 2806 O O . GLY B 1 153 ? 9.516 -20.562 -10.008 1 98.25 153 GLY B O 1
ATOM 2807 N N . VAL B 1 154 ? 8.266 -18.969 -8.969 1 98.69 154 VAL B N 1
ATOM 2808 C CA . VAL B 1 154 ? 7.09 -19.172 -9.805 1 98.69 154 VAL B CA 1
ATOM 2809 C C . VAL B 1 154 ? 6.859 -17.953 -10.688 1 98.69 154 VAL B C 1
ATOM 2811 O O . VAL B 1 154 ? 7.023 -16.812 -10.234 1 98.69 154 VAL B O 1
ATOM 2814 N N . SER B 1 155 ? 6.527 -18.125 -11.945 1 98.56 155 SER B N 1
ATOM 2815 C CA . SER B 1 155 ? 6.238 -17.016 -12.859 1 98.56 155 SER B CA 1
ATOM 2816 C C . SER B 1 155 ? 4.992 -17.297 -13.688 1 98.56 155 SER B C 1
ATOM 2818 O O . SER B 1 155 ? 4.566 -18.453 -13.805 1 98.56 155 SER B O 1
ATOM 2820 N N . PHE B 1 156 ? 4.41 -16.219 -14.258 1 98.25 156 PHE B N 1
ATOM 2821 C CA . PHE B 1 156 ? 3.146 -16.297 -14.984 1 98.25 156 PHE B CA 1
ATOM 2822 C C . PHE B 1 156 ? 3.221 -15.508 -16.281 1 98.25 156 PHE B C 1
ATOM 2824 O O . PHE B 1 156 ? 2.326 -14.719 -16.578 1 98.25 156 PHE B O 1
ATOM 2831 N N . PRO B 1 157 ? 4.285 -15.766 -17.078 1 98.25 157 PRO B N 1
ATOM 2832 C CA . PRO B 1 157 ? 4.391 -14.953 -18.297 1 98.25 157 PRO B CA 1
ATOM 2833 C C . PRO B 1 157 ? 3.223 -15.156 -19.25 1 98.25 157 PRO B C 1
ATOM 2835 O O . PRO B 1 157 ? 2.883 -16.297 -19.578 1 98.25 157 PRO B O 1
ATOM 2838 N N . GLY B 1 158 ? 2.607 -14.047 -19.703 1 98 158 GLY B N 1
ATOM 2839 C CA . GLY B 1 158 ? 1.524 -14.078 -20.672 1 98 158 GLY B CA 1
ATOM 2840 C C . GLY B 1 158 ? 0.214 -14.57 -20.094 1 98 158 GLY B C 1
ATOM 2841 O O . GLY B 1 158 ? -0.788 -14.68 -20.797 1 98 158 GLY B O 1
ATOM 2842 N N . SER B 1 159 ? 0.185 -14.812 -18.844 1 98.5 159 SER B N 1
ATOM 2843 C CA . SER B 1 159 ? -0.981 -15.453 -18.25 1 98.5 159 SER B CA 1
ATOM 2844 C C . SER B 1 159 ? -1.929 -14.422 -17.641 1 98.5 159 SER B C 1
ATOM 2846 O O . SER B 1 159 ? -1.508 -13.32 -17.281 1 98.5 159 SER B O 1
ATOM 2848 N N . THR B 1 160 ? -3.156 -14.781 -17.609 1 98.38 160 THR B N 1
ATOM 2849 C CA . THR B 1 160 ? -4.203 -13.992 -16.969 1 98.38 160 THR B CA 1
ATOM 2850 C C . THR B 1 160 ? -4.625 -14.625 -15.648 1 98.38 160 THR B C 1
ATOM 2852 O O . THR B 1 160 ? -4.961 -15.805 -15.602 1 98.38 160 THR B O 1
ATOM 2855 N N . LEU B 1 161 ? -4.52 -13.883 -14.609 1 98.12 161 LEU B N 1
ATOM 2856 C CA . LEU B 1 161 ? -4.984 -14.312 -13.297 1 98.12 161 LEU B CA 1
ATOM 2857 C C . LEU B 1 161 ? -6.273 -13.594 -12.914 1 98.12 161 LEU B C 1
ATOM 2859 O O . LEU B 1 161 ? -6.281 -12.375 -12.742 1 98.12 161 LEU B O 1
ATOM 2863 N N . GLU B 1 162 ? -7.375 -14.359 -12.867 1 97.88 162 GLU B N 1
ATOM 2864 C CA . GLU B 1 162 ? -8.688 -13.82 -12.516 1 97.88 162 GLU B CA 1
ATOM 2865 C C . GLU B 1 162 ? -9.219 -14.453 -11.234 1 97.88 162 GLU B C 1
ATOM 2867 O O . GLU B 1 162 ? -9.5 -15.656 -11.195 1 97.88 162 GLU B O 1
ATOM 2872 N N . GLU B 1 163 ? -9.477 -13.703 -10.227 1 97.12 163 GLU B N 1
ATOM 2873 C CA . GLU B 1 163 ? -9.984 -14.18 -8.938 1 97.12 163 GLU B CA 1
ATOM 2874 C C . GLU B 1 163 ? -9.062 -15.234 -8.336 1 97.12 163 GLU B C 1
ATOM 2876 O O . GLU B 1 163 ? -9.523 -16.297 -7.898 1 97.12 163 GLU B O 1
ATOM 2881 N N . VAL B 1 164 ? -7.77 -14.945 -8.461 1 98 164 VAL B N 1
ATOM 2882 C CA . VAL B 1 164 ? -6.777 -15.836 -7.867 1 98 164 VAL B CA 1
ATOM 2883 C C . VAL B 1 164 ? -6.504 -15.414 -6.426 1 98 164 VAL B C 1
ATOM 2885 O O . VAL B 1 164 ? -6.348 -14.219 -6.137 1 98 164 VAL B O 1
ATOM 2888 N N . ARG B 1 165 ? -6.484 -16.375 -5.516 1 97.62 165 ARG B N 1
ATOM 2889 C CA . ARG B 1 165 ? -6.348 -16.094 -4.09 1 97.62 165 ARG B CA 1
ATOM 2890 C C . ARG B 1 165 ? -4.953 -16.453 -3.588 1 97.62 165 ARG B C 1
ATOM 2892 O O . ARG B 1 165 ? -4.406 -17.5 -3.967 1 97.62 165 ARG B O 1
ATOM 2899 N N . LEU B 1 166 ? -4.387 -15.586 -2.758 1 96.75 166 LEU B N 1
ATOM 2900 C CA . LEU B 1 166 ? -3.031 -15.766 -2.254 1 96.75 166 LEU B CA 1
ATOM 2901 C C . LEU B 1 166 ? -2.984 -15.594 -0.74 1 96.75 166 LEU B C 1
ATOM 2903 O O . LEU B 1 166 ? -1.903 -15.461 -0.16 1 96.75 166 LEU B O 1
ATOM 2907 N N . ARG B 1 167 ? -4.156 -15.586 -0.12 1 94.62 167 ARG B N 1
ATOM 2908 C CA . ARG B 1 167 ? -4.199 -15.32 1.314 1 94.62 167 ARG B CA 1
ATOM 2909 C C . ARG B 1 167 ? -3.312 -16.297 2.076 1 94.62 167 ARG B C 1
ATOM 2911 O O . ARG B 1 167 ? -3.479 -17.516 1.957 1 94.62 167 ARG B O 1
ATOM 2918 N N . GLY B 1 168 ? -2.342 -15.812 2.852 1 95.12 168 GLY B N 1
ATOM 2919 C CA . GLY B 1 168 ? -1.501 -16.641 3.697 1 95.12 168 GLY B CA 1
ATOM 2920 C C . GLY B 1 168 ? -0.374 -17.312 2.938 1 95.12 168 GLY B C 1
ATOM 2921 O O . GLY B 1 168 ? 0.431 -18.047 3.523 1 95.12 168 GLY B O 1
ATOM 2922 N N . ALA B 1 169 ? -0.328 -17.078 1.692 1 97.25 169 ALA B N 1
ATOM 2923 C CA . ALA B 1 169 ? 0.736 -17.688 0.896 1 97.25 169 ALA B CA 1
ATOM 2924 C C . ALA B 1 169 ? 2.086 -17.047 1.212 1 97.25 169 ALA B C 1
ATOM 2926 O O . ALA B 1 169 ? 2.15 -15.898 1.644 1 97.25 169 ALA B O 1
ATOM 2927 N N . THR B 1 170 ? 3.127 -17.797 1.099 1 97.19 170 THR B N 1
ATOM 2928 C CA . THR B 1 170 ? 4.496 -17.297 1.202 1 97.19 170 THR B CA 1
ATOM 2929 C C . THR B 1 170 ? 5.18 -17.312 -0.163 1 97.19 170 THR B C 1
ATOM 2931 O O . THR B 1 170 ? 5.262 -18.359 -0.815 1 97.19 170 THR B O 1
ATOM 2934 N N . LEU B 1 171 ? 5.609 -16.172 -0.576 1 97.88 171 LEU B N 1
ATOM 2935 C CA . LEU B 1 171 ? 6.215 -16.047 -1.897 1 97.88 171 LEU B CA 1
ATOM 2936 C C . LEU B 1 171 ? 7.699 -15.711 -1.786 1 97.88 171 LEU B C 1
ATOM 2938 O O . LEU B 1 171 ? 8.094 -14.922 -0.931 1 97.88 171 LEU B O 1
ATOM 2942 N N . SER B 1 172 ? 8.438 -16.375 -2.457 1 97.44 172 SER B N 1
ATOM 2943 C CA . SER B 1 172 ? 9.852 -16.062 -2.643 1 97.44 172 SER B CA 1
ATOM 2944 C C . SER B 1 172 ? 10.234 -16.125 -4.117 1 97.44 172 SER B C 1
ATOM 2946 O O . SER B 1 172 ? 10.047 -17.141 -4.77 1 97.44 172 SER B O 1
ATOM 2948 N N . LYS B 1 173 ? 10.742 -15.047 -4.691 1 96.06 173 LYS B N 1
ATOM 2949 C CA . LYS B 1 173 ? 11.148 -14.969 -6.09 1 96.06 173 LYS B CA 1
ATOM 2950 C C . LYS B 1 173 ? 9.992 -15.305 -7.02 1 96.06 173 LYS B C 1
ATOM 2952 O O . LYS B 1 173 ? 10.141 -16.094 -7.953 1 96.06 173 LYS B O 1
ATOM 2957 N N . VAL B 1 174 ? 8.812 -14.781 -6.68 1 97.88 174 VAL B N 1
ATOM 2958 C CA . VAL B 1 174 ? 7.648 -14.922 -7.551 1 97.88 174 VAL B CA 1
ATOM 2959 C C . VAL B 1 174 ? 7.559 -13.719 -8.484 1 97.88 174 VAL B C 1
ATOM 2961 O O . VAL B 1 174 ? 7.543 -12.57 -8.031 1 97.88 174 VAL B O 1
ATOM 2964 N N . ASP B 1 175 ? 7.551 -13.969 -9.734 1 97.69 175 ASP B N 1
ATOM 2965 C CA . ASP B 1 175 ? 7.574 -12.914 -10.742 1 97.69 175 ASP B CA 1
ATOM 2966 C C . ASP B 1 175 ? 6.211 -12.773 -11.422 1 97.69 175 ASP B C 1
ATOM 2968 O O . ASP B 1 175 ? 5.809 -13.641 -12.203 1 97.69 175 ASP B O 1
ATOM 2972 N N . LEU B 1 176 ? 5.535 -11.625 -11.18 1 97.38 176 LEU B N 1
ATOM 2973 C CA . LEU B 1 176 ? 4.203 -11.406 -11.734 1 97.38 176 LEU B CA 1
ATOM 2974 C C . LEU B 1 176 ? 4.258 -10.406 -12.891 1 97.38 176 LEU B C 1
ATOM 2976 O O . LEU B 1 176 ? 3.234 -10.133 -13.523 1 97.38 176 LEU B O 1
ATOM 2980 N N . ARG B 1 177 ? 5.43 -9.898 -13.297 1 96.56 177 ARG B N 1
ATOM 2981 C CA . ARG B 1 177 ? 5.562 -8.789 -14.234 1 96.56 177 ARG B CA 1
ATOM 2982 C C . ARG B 1 177 ? 5.039 -9.18 -15.617 1 96.56 177 ARG B C 1
ATOM 2984 O O . ARG B 1 177 ? 4.469 -8.352 -16.328 1 96.56 177 ARG B O 1
ATOM 2991 N N . GLY B 1 178 ? 5.176 -10.469 -15.914 1 96.06 178 GLY B N 1
ATOM 2992 C CA . GLY B 1 178 ? 4.797 -10.93 -17.25 1 96.06 178 GLY B CA 1
ATOM 2993 C C . GLY B 1 178 ? 3.326 -11.266 -17.359 1 96.06 178 GLY B C 1
ATOM 2994 O O . GLY B 1 178 ? 2.848 -11.609 -18.453 1 96.06 178 GLY B O 1
ATOM 2995 N N . ALA B 1 179 ? 2.625 -11.227 -16.297 1 97 179 ALA B N 1
ATOM 2996 C CA . ALA B 1 179 ? 1.199 -11.539 -16.344 1 97 179 ALA B CA 1
ATOM 2997 C C . ALA B 1 179 ? 0.439 -10.492 -17.156 1 97 179 ALA B C 1
ATOM 2999 O O . ALA B 1 179 ? 0.717 -9.297 -17.062 1 97 179 ALA B O 1
ATOM 3000 N N . ALA B 1 180 ? -0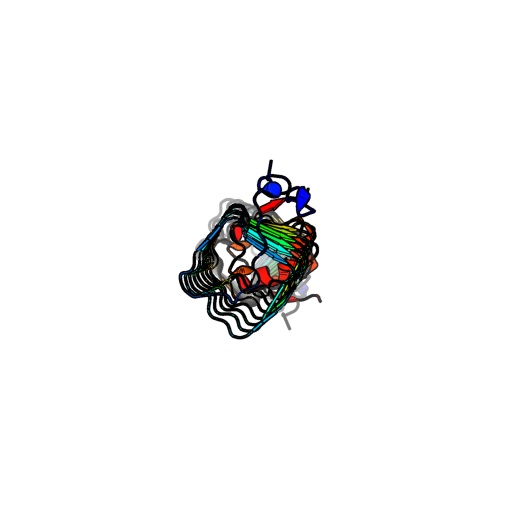.444 -10.992 -17.938 1 95.62 180 ALA B N 1
ATOM 3001 C CA . ALA B 1 180 ? -1.257 -10.109 -18.766 1 95.62 180 ALA B CA 1
ATOM 3002 C C . ALA B 1 180 ? -2.289 -9.359 -17.922 1 95.62 180 ALA B C 1
ATOM 3004 O O . ALA B 1 180 ? -2.617 -8.211 -18.219 1 95.62 180 ALA B O 1
ATOM 3005 N N . ARG B 1 181 ? -2.844 -9.984 -17.016 1 94.31 181 ARG B N 1
ATOM 3006 C CA . ARG B 1 181 ? -3.83 -9.391 -16.125 1 94.31 181 ARG B CA 1
ATOM 3007 C C . ARG B 1 181 ? -3.707 -9.977 -14.711 1 94.31 181 ARG B C 1
ATOM 3009 O O . ARG B 1 181 ? -3.488 -11.18 -14.555 1 94.31 181 ARG B O 1
ATOM 3016 N N . LEU B 1 182 ? -3.836 -9.062 -13.719 1 94.06 182 LEU B N 1
ATOM 3017 C CA . LEU B 1 182 ? -3.793 -9.484 -12.328 1 94.06 182 LEU B CA 1
ATOM 3018 C C . LEU B 1 182 ? -5.059 -9.055 -11.586 1 94.06 182 LEU B C 1
ATOM 3020 O O . LEU B 1 182 ? -5.262 -7.867 -11.336 1 94.06 182 LEU B O 1
ATOM 3024 N N . ASP B 1 183 ? -5.902 -9.922 -11.406 1 93.5 183 ASP B N 1
ATOM 3025 C CA . ASP B 1 183 ? -7.031 -9.75 -10.5 1 93.5 183 ASP B CA 1
ATOM 3026 C C . ASP B 1 183 ? -6.875 -10.609 -9.25 1 93.5 183 ASP B C 1
ATOM 3028 O O . ASP B 1 183 ? -7.215 -11.797 -9.266 1 93.5 183 ASP B O 1
ATOM 3032 N N . LEU B 1 184 ? -6.379 -10.039 -8.227 1 94.5 184 LEU B N 1
ATOM 3033 C CA . LEU B 1 184 ? -6.031 -10.695 -6.973 1 94.5 184 LEU B CA 1
ATOM 3034 C C . LEU B 1 184 ? -6.793 -10.078 -5.805 1 94.5 184 LEU B C 1
ATOM 3036 O O . LEU B 1 184 ? -6.301 -9.148 -5.16 1 94.5 184 LEU B O 1
ATOM 3040 N N . PRO B 1 185 ? -7.969 -10.594 -5.48 1 88.69 185 PRO B N 1
ATOM 3041 C CA . PRO B 1 185 ? -8.828 -9.953 -4.48 1 88.69 185 PRO B CA 1
ATOM 3042 C C . PRO B 1 185 ? -8.148 -9.805 -3.125 1 88.69 185 PRO B C 1
ATOM 3044 O O . PRO B 1 185 ? -8.445 -8.867 -2.379 1 88.69 185 PRO B O 1
ATOM 3047 N N . ASP B 1 186 ? -7.312 -10.688 -2.771 1 87.69 186 ASP B N 1
ATOM 3048 C CA . ASP B 1 186 ? -6.625 -10.602 -1.485 1 87.69 186 ASP B CA 1
ATOM 3049 C C . ASP B 1 186 ? -5.121 -10.445 -1.675 1 87.69 186 ASP B C 1
ATOM 3051 O O . ASP B 1 186 ? -4.332 -10.992 -0.903 1 87.69 186 ASP B O 1
ATOM 3055 N N . GLY B 1 187 ? -4.789 -9.766 -2.678 1 82.25 187 GLY B N 1
ATOM 3056 C CA . GLY B 1 187 ? -3.387 -9.594 -3.033 1 82.25 187 GLY B CA 1
ATOM 3057 C C . GLY B 1 187 ? -2.561 -8.992 -1.916 1 82.25 187 GLY B C 1
ATOM 3058 O O . GLY B 1 187 ? -1.424 -9.406 -1.68 1 82.25 187 GLY B O 1
ATOM 3059 N N . HIS B 1 188 ? -3.186 -8.102 -1.187 1 82.31 188 HIS B N 1
ATOM 3060 C CA . HIS B 1 188 ? -2.471 -7.398 -0.127 1 82.31 188 HIS B CA 1
ATOM 3061 C C . HIS B 1 188 ? -2.074 -8.352 0.996 1 82.31 188 HIS B C 1
ATOM 3063 O O . HIS B 1 188 ? -1.174 -8.055 1.782 1 82.31 188 HIS B O 1
ATOM 3069 N N . GLN B 1 189 ? -2.604 -9.531 1.018 1 84.69 189 GLN B N 1
ATOM 3070 C CA . GLN B 1 189 ? -2.348 -10.484 2.09 1 84.69 189 GLN B CA 1
ATOM 3071 C C . GLN B 1 189 ? -1.364 -11.562 1.641 1 84.69 189 GLN B C 1
ATOM 3073 O O . GLN B 1 189 ? -1 -12.445 2.424 1 84.69 189 GLN B O 1
ATOM 3078 N N . GLY B 1 190 ? -0.97 -11.477 0.423 1 90.25 190 GLY B N 1
ATOM 3079 C CA . GLY B 1 190 ? -0.197 -12.617 -0.032 1 90.25 190 GLY B CA 1
ATOM 3080 C C . GLY B 1 190 ? 0.875 -12.258 -1.042 1 90.25 190 GLY B C 1
ATOM 3081 O O . GLY B 1 190 ? 1.612 -13.117 -1.514 1 90.25 190 GLY B O 1
ATOM 3082 N N . LEU B 1 191 ? 1.083 -10.992 -1.293 1 92.69 191 LEU B N 1
ATOM 3083 C CA . LEU B 1 191 ? 1.974 -10.617 -2.387 1 92.69 191 LEU B CA 1
ATOM 3084 C C . LEU B 1 191 ? 3.373 -10.305 -1.867 1 92.69 191 LEU B C 1
ATOM 3086 O O . LEU B 1 191 ? 4.273 -9.977 -2.646 1 92.69 191 LEU B O 1
ATOM 3090 N N . ARG B 1 192 ? 3.461 -10.391 -0.499 1 91.81 192 ARG B N 1
ATOM 3091 C CA . ARG B 1 192 ? 4.809 -10.188 0.025 1 91.81 192 ARG B CA 1
ATOM 3092 C C . ARG B 1 192 ? 5.801 -11.141 -0.629 1 91.81 192 ARG B C 1
ATOM 3094 O O . ARG B 1 192 ? 5.574 -12.352 -0.669 1 91.81 192 ARG B O 1
ATOM 3101 N N . GLY B 1 193 ? 6.922 -10.656 -1.231 1 93.5 193 GLY B N 1
ATOM 3102 C CA . GLY B 1 193 ? 7.934 -11.477 -1.88 1 93.5 193 GLY B CA 1
ATOM 3103 C C . GLY B 1 193 ? 7.746 -11.57 -3.383 1 93.5 193 GLY B C 1
ATOM 3104 O O . GLY B 1 193 ? 8.547 -12.211 -4.07 1 93.5 193 GLY B O 1
ATOM 3105 N N . ALA B 1 194 ? 6.746 -10.914 -3.881 1 95.69 194 ALA B N 1
ATOM 3106 C CA . ALA B 1 194 ? 6.48 -10.938 -5.316 1 95.69 194 ALA B CA 1
ATOM 3107 C C . ALA B 1 194 ? 7.133 -9.742 -6.012 1 95.69 194 ALA B C 1
ATOM 3109 O O . ALA B 1 194 ? 7.48 -8.758 -5.363 1 95.69 194 ALA B O 1
ATOM 3110 N N . LEU B 1 195 ? 7.355 -9.875 -7.199 1 95.5 195 LEU B N 1
ATOM 3111 C CA . LEU B 1 195 ? 7.805 -8.828 -8.117 1 95.5 195 LEU B CA 1
ATOM 3112 C C . LEU B 1 195 ? 6.688 -8.438 -9.078 1 95.5 195 LEU B C 1
ATOM 3114 O O . LEU B 1 195 ? 6.105 -9.297 -9.742 1 95.5 195 LEU B O 1
ATOM 3118 N N . ILE B 1 196 ? 6.32 -7.117 -9.047 1 94.12 196 ILE B N 1
ATOM 3119 C CA . ILE B 1 196 ? 5.301 -6.625 -9.969 1 94.12 196 ILE B CA 1
ATOM 3120 C C . ILE B 1 196 ? 5.852 -5.445 -10.766 1 94.12 196 ILE B C 1
ATOM 3122 O O . ILE B 1 196 ? 6.895 -4.887 -10.422 1 94.12 196 ILE B O 1
ATOM 3126 N N . SER B 1 197 ? 5.195 -5.082 -11.836 1 92.44 197 SER B N 1
ATOM 3127 C CA . SER B 1 197 ? 5.551 -3.906 -12.625 1 92.44 197 SER B CA 1
ATOM 3128 C C . SER B 1 197 ? 4.875 -2.652 -12.078 1 92.44 197 SER B C 1
ATOM 3130 O O . SER B 1 197 ? 3.961 -2.74 -11.258 1 92.44 197 SER B O 1
ATOM 3132 N N . SER B 1 198 ? 5.316 -1.452 -12.609 1 86.88 198 SER B N 1
ATOM 3133 C CA . SER B 1 198 ? 4.727 -0.178 -12.211 1 86.88 198 SER B CA 1
ATOM 3134 C C . SER B 1 198 ? 3.268 -0.086 -12.648 1 86.88 198 SER B C 1
ATOM 3136 O O . SER B 1 198 ? 2.428 0.454 -11.93 1 86.88 198 SER B O 1
ATOM 3138 N N . SER B 1 199 ? 3.008 -0.554 -13.812 1 88.12 199 SER B N 1
ATOM 3139 C CA . SER B 1 199 ? 1.633 -0.537 -14.305 1 88.12 199 SER B CA 1
ATOM 3140 C C . SER B 1 199 ? 0.726 -1.403 -13.438 1 88.12 199 SER B C 1
ATOM 3142 O O . SER B 1 199 ? -0.397 -1.009 -13.117 1 88.12 199 SER B O 1
ATOM 3144 N N . GLN B 1 200 ? 1.265 -2.535 -13.062 1 88.81 200 GLN B N 1
ATOM 3145 C CA . GLN B 1 200 ? 0.499 -3.434 -12.203 1 88.81 200 GLN B CA 1
ATOM 3146 C C . GLN B 1 200 ? 0.287 -2.826 -10.82 1 88.81 200 GLN B C 1
ATOM 3148 O O . GLN B 1 200 ? -0.756 -3.033 -10.195 1 88.81 200 GLN B O 1
ATOM 3153 N N . LEU B 1 201 ? 1.22 -2.145 -10.352 1 87.06 201 LEU B N 1
ATOM 3154 C CA . LEU B 1 201 ? 1.102 -1.451 -9.07 1 87.06 201 LEU B CA 1
ATOM 3155 C C . LEU B 1 201 ? -0.104 -0.518 -9.07 1 87.06 201 LEU B C 1
ATOM 3157 O O . LEU B 1 201 ? -0.87 -0.488 -8.102 1 87.06 201 LEU B O 1
ATOM 3161 N N . LEU B 1 202 ? -0.287 0.148 -10.164 1 83.62 202 LEU B N 1
ATOM 3162 C CA . LEU B 1 202 ? -1.399 1.087 -10.258 1 83.62 202 LEU B CA 1
ATOM 3163 C C . LEU B 1 202 ? -2.736 0.359 -10.148 1 83.62 202 LEU B C 1
ATOM 3165 O O . LEU B 1 202 ? -3.68 0.872 -9.547 1 83.62 202 LEU B O 1
ATOM 3169 N N . ASP B 1 203 ? -2.746 -0.828 -10.625 1 84.5 203 ASP B N 1
ATOM 3170 C CA . ASP B 1 203 ? -3.971 -1.624 -10.586 1 84.5 203 ASP B CA 1
ATOM 3171 C C . ASP B 1 203 ? -4.23 -2.158 -9.18 1 84.5 203 ASP B C 1
ATOM 3173 O O . ASP B 1 203 ? -5.383 -2.295 -8.766 1 84.5 203 ASP B O 1
ATOM 3177 N N . LEU B 1 204 ? -3.178 -2.336 -8.516 1 87.06 204 LEU B N 1
ATOM 3178 C CA . LEU B 1 204 ? -3.289 -2.979 -7.207 1 87.06 204 LEU B CA 1
ATOM 3179 C C . LEU B 1 204 ? -3.307 -1.94 -6.09 1 87.06 204 LEU B C 1
ATOM 3181 O O . LEU B 1 204 ? -3.686 -2.248 -4.961 1 87.06 204 LEU B O 1
ATOM 3185 N N . ALA B 1 205 ? -3.008 -0.723 -6.395 1 85.5 205 ALA B N 1
ATOM 3186 C CA . ALA B 1 205 ? -2.748 0.329 -5.414 1 85.5 205 ALA B CA 1
ATOM 3187 C C . ALA B 1 205 ? -3.963 0.555 -4.52 1 85.5 205 ALA B C 1
ATOM 3189 O O . ALA B 1 205 ? -3.828 0.668 -3.297 1 85.5 205 ALA B O 1
ATOM 3190 N N . PRO B 1 206 ? -5.172 0.581 -5.059 1 83.06 206 PRO B N 1
ATOM 3191 C CA . PRO B 1 206 ? -6.316 0.812 -4.18 1 83.06 206 PRO B CA 1
ATOM 3192 C C . PRO B 1 206 ? -6.449 -0.251 -3.09 1 83.06 206 PRO B C 1
ATOM 3194 O O . PRO B 1 206 ? -6.793 0.067 -1.949 1 83.06 206 PRO B O 1
ATOM 3197 N N . GLN B 1 207 ? -6.176 -1.441 -3.473 1 82.69 207 GLN B N 1
ATOM 3198 C CA . GLN B 1 207 ? -6.234 -2.514 -2.486 1 82.69 207 GLN B CA 1
ATOM 3199 C C . GLN B 1 207 ? -5.164 -2.33 -1.411 1 82.69 207 GLN B C 1
ATOM 3201 O O . GLN B 1 207 ? -5.414 -2.584 -0.231 1 82.69 207 GLN B O 1
ATOM 3206 N N . PHE B 1 208 ? -4.047 -1.857 -1.815 1 84.12 208 PHE B N 1
ATOM 3207 C CA . PHE B 1 208 ? -2.973 -1.624 -0.858 1 84.12 208 PHE B CA 1
ATOM 3208 C C . PHE B 1 208 ? -3.332 -0.486 0.091 1 84.12 208 PHE B C 1
ATOM 3210 O O . PHE B 1 208 ? -3.135 -0.597 1.303 1 84.12 208 PHE B O 1
ATOM 3217 N N . ALA B 1 209 ? -3.891 0.518 -0.483 1 85.56 209 ALA B N 1
ATOM 3218 C CA . ALA B 1 209 ? -4.336 1.64 0.339 1 85.56 209 ALA B CA 1
ATOM 3219 C C . ALA B 1 209 ? -5.363 1.189 1.372 1 85.56 209 ALA B C 1
ATOM 3221 O O . ALA B 1 209 ? -5.258 1.533 2.553 1 85.56 209 ALA B O 1
ATOM 3222 N N . HIS B 1 210 ? -6.25 0.349 0.962 1 84.25 210 HIS B N 1
ATOM 3223 C CA . HIS B 1 210 ? -7.289 -0.152 1.854 1 84.25 210 HIS B CA 1
ATOM 3224 C C . HIS B 1 210 ? -6.695 -1 2.973 1 84.25 210 HIS B C 1
ATOM 3226 O O . HIS B 1 210 ? -7.086 -0.863 4.137 1 84.25 210 HIS B O 1
ATOM 3232 N N . ALA B 1 211 ? -5.77 -1.751 2.615 1 83 211 ALA B N 1
ATOM 3233 C CA . ALA B 1 211 ? -5.113 -2.611 3.598 1 83 211 ALA B CA 1
ATOM 3234 C C . ALA B 1 211 ? -4.379 -1.785 4.648 1 83 211 ALA B C 1
ATOM 3236 O O . ALA B 1 211 ? -4.262 -2.199 5.805 1 83 211 ALA B O 1
ATOM 3237 N N . LEU B 1 212 ? -3.994 -0.646 4.262 1 83.56 212 LEU B N 1
ATOM 3238 C CA . LEU B 1 212 ? -3.254 0.227 5.168 1 83.56 212 LEU B CA 1
ATOM 3239 C C . LEU B 1 212 ? -4.195 1.191 5.883 1 83.56 212 LEU B C 1
ATOM 3241 O O . LEU B 1 212 ? -3.75 2.031 6.668 1 83.56 212 LEU B O 1
ATOM 3245 N N . GLY B 1 213 ? -5.531 1.071 5.605 1 85.81 213 GLY B N 1
ATOM 3246 C CA . GLY B 1 213 ? -6.508 1.92 6.273 1 85.81 213 GLY B CA 1
ATOM 3247 C C . GLY B 1 213 ? -6.594 3.312 5.676 1 85.81 213 GLY B C 1
ATOM 3248 O O . GLY B 1 213 ? -6.965 4.266 6.363 1 85.81 213 GLY B O 1
ATOM 3249 N N . ILE B 1 214 ? -6.113 3.467 4.473 1 89.69 214 ILE B N 1
ATOM 3250 C CA . ILE B 1 214 ? -6.152 4.742 3.766 1 89.69 214 ILE B CA 1
ATOM 3251 C C . ILE B 1 214 ? -7.352 4.77 2.822 1 89.69 214 ILE B C 1
ATOM 3253 O O . ILE B 1 214 ? -7.598 3.811 2.086 1 89.69 214 ILE B O 1
ATOM 3257 N N . GLN B 1 215 ? -8.117 5.727 2.939 1 91.88 215 GLN B N 1
ATOM 3258 C CA . GLN B 1 215 ? -9.266 5.859 2.041 1 91.88 215 GLN B CA 1
ATOM 3259 C C . GLN B 1 215 ? -8.891 6.66 0.795 1 91.88 215 GLN B C 1
ATOM 3261 O O . GLN B 1 215 ? -8.156 7.645 0.88 1 91.88 215 GLN B O 1
ATOM 3266 N N . VAL B 1 216 ? -9.352 6.156 -0.352 1 90.31 216 VAL B N 1
ATOM 3267 C CA . VAL B 1 216 ? -9.109 6.84 -1.619 1 90.31 216 VAL B CA 1
ATOM 3268 C C . VAL B 1 216 ? -10.43 7.355 -2.186 1 90.31 216 VAL B C 1
ATOM 3270 O O . VAL B 1 216 ? -11.359 6.578 -2.42 1 90.31 216 VAL B O 1
ATOM 3273 N N . LYS B 1 217 ? -10.555 8.617 -2.316 1 89.88 217 LYS B N 1
ATOM 3274 C CA . LYS B 1 217 ? -11.758 9.242 -2.865 1 89.88 217 LYS B CA 1
ATOM 3275 C C . LYS B 1 217 ? -11.398 10.453 -3.721 1 89.88 217 LYS B C 1
ATOM 3277 O O . LYS B 1 217 ? -10.578 11.281 -3.322 1 89.88 217 LYS B O 1
ATOM 3282 N N . ASP B 1 218 ? -11.852 10.508 -5.059 1 83.69 218 ASP B N 1
ATOM 3283 C CA . ASP B 1 218 ? -11.617 11.664 -5.914 1 83.69 218 ASP B CA 1
ATOM 3284 C C . ASP B 1 218 ? -12.734 12.695 -5.766 1 83.69 218 ASP B C 1
ATOM 3286 O O . ASP B 1 218 ? -13.867 12.344 -5.441 1 83.69 218 ASP B O 1
ATOM 3290 N N . VAL B 1 219 ? -12.383 14.031 -5.535 1 64.44 219 VAL B N 1
ATOM 3291 C CA . VAL B 1 219 ? -13.367 15.109 -5.434 1 64.44 219 VAL B CA 1
ATOM 3292 C C . VAL B 1 219 ? -14.195 15.172 -6.715 1 64.44 219 VAL B C 1
ATOM 3294 O O . VAL B 1 219 ? -13.719 14.789 -7.785 1 64.44 219 VAL B O 1
#

Organism: Streptomyces rubellomurinus (strain ATCC 31215) (NCBI:txid359131)